Protein AF-A0A3N5UR87-F1 (afdb_monomer_lite)

Structure (mmCIF, N/CA/C/O backbone):
data_AF-A0A3N5UR87-F1
#
_entry.id   AF-A0A3N5UR87-F1
#
loop_
_atom_site.group_PDB
_atom_site.id
_atom_site.type_symbol
_atom_site.label_atom_id
_atom_site.label_alt_id
_atom_site.label_comp_id
_atom_site.label_asym_id
_atom_site.label_entity_id
_atom_site.label_seq_id
_atom_site.pdbx_PDB_ins_code
_atom_site.Cartn_x
_atom_site.Cartn_y
_atom_site.Cartn_z
_atom_site.occupancy
_atom_site.B_iso_or_equiv
_atom_site.auth_seq_id
_atom_site.auth_comp_id
_atom_site.auth_asym_id
_atom_site.auth_atom_id
_atom_site.pdbx_PDB_model_num
ATOM 1 N N . MET A 1 1 ? 33.736 26.370 -31.291 1.00 50.88 1 MET A N 1
ATOM 2 C CA . MET A 1 1 ? 34.241 25.230 -30.499 1.00 50.88 1 MET A CA 1
ATOM 3 C C . MET A 1 1 ? 33.419 24.009 -30.891 1.00 50.88 1 MET A C 1
ATOM 5 O O . MET A 1 1 ? 32.241 23.969 -30.568 1.00 50.88 1 MET A O 1
ATOM 9 N N . GLN A 1 2 ? 33.960 23.107 -31.712 1.00 70.50 2 GLN A N 1
ATOM 10 C CA . GLN A 1 2 ? 33.248 21.879 -32.089 1.00 70.50 2 GLN A CA 1
ATOM 11 C C . GLN A 1 2 ? 33.410 20.864 -30.952 1.00 70.50 2 GLN A C 1
ATOM 13 O O . GLN A 1 2 ? 34.519 20.680 -30.458 1.00 70.50 2 GLN A O 1
ATOM 18 N N . LEU A 1 3 ? 32.307 20.269 -30.495 1.00 80.81 3 LEU A N 1
ATOM 19 C CA . LEU A 1 3 ? 32.348 19.216 -29.481 1.00 80.81 3 LEU A CA 1
ATOM 20 C C . LEU A 1 3 ? 32.901 17.936 -30.109 1.00 80.81 3 LEU A C 1
ATOM 22 O O . LEU A 1 3 ? 32.439 17.520 -31.170 1.00 80.81 3 LEU A O 1
ATOM 26 N N . ASP A 1 4 ? 33.869 17.320 -29.440 1.00 89.62 4 ASP A N 1
ATOM 27 C CA . ASP A 1 4 ? 34.463 16.062 -29.879 1.00 89.62 4 ASP A CA 1
ATOM 28 C C . ASP A 1 4 ? 33.465 14.900 -29.716 1.00 89.62 4 ASP A C 1
ATOM 30 O O . ASP A 1 4 ? 32.990 14.606 -28.613 1.00 89.62 4 ASP A O 1
ATOM 34 N N . THR A 1 5 ? 33.134 14.228 -30.823 1.00 89.69 5 THR A N 1
ATOM 35 C CA . THR A 1 5 ? 32.141 13.142 -30.850 1.00 89.69 5 THR A CA 1
ATOM 36 C C . THR A 1 5 ? 32.549 11.982 -29.943 1.00 89.69 5 THR A C 1
ATOM 38 O O . THR A 1 5 ? 31.701 11.400 -29.264 1.00 89.69 5 THR A O 1
ATOM 41 N N . ARG A 1 6 ? 33.843 11.641 -29.889 1.00 90.62 6 ARG A N 1
ATOM 42 C CA . ARG A 1 6 ? 34.336 10.520 -29.077 1.00 90.62 6 ARG A CA 1
ATOM 43 C C . ARG A 1 6 ? 34.148 10.797 -27.584 1.00 90.62 6 ARG A C 1
ATOM 45 O O . ARG A 1 6 ? 33.693 9.918 -26.854 1.00 90.62 6 ARG A O 1
ATOM 52 N N . THR A 1 7 ? 34.391 12.032 -27.158 1.00 92.69 7 THR A N 1
ATOM 53 C CA . THR A 1 7 ? 34.126 12.505 -25.794 1.00 92.69 7 THR A CA 1
ATOM 54 C C . THR A 1 7 ? 32.642 12.383 -25.432 1.00 92.69 7 THR A C 1
ATOM 56 O O . THR A 1 7 ? 32.313 11.870 -24.364 1.00 92.69 7 THR A O 1
ATOM 59 N N . LEU A 1 8 ? 31.725 12.762 -26.331 1.00 94.56 8 LEU A N 1
ATOM 60 C CA . LEU A 1 8 ? 30.279 12.631 -26.094 1.00 94.56 8 LEU A CA 1
ATOM 61 C C . LEU A 1 8 ? 29.812 11.169 -25.992 1.00 94.56 8 LEU A C 1
ATOM 63 O O . LEU A 1 8 ? 28.918 10.861 -25.197 1.00 94.56 8 LEU A O 1
ATOM 67 N N . VAL A 1 9 ? 30.415 10.254 -26.759 1.00 94.38 9 VAL A N 1
ATOM 68 C CA . VAL A 1 9 ? 30.147 8.812 -26.627 1.00 94.38 9 VAL A CA 1
ATOM 69 C C . VAL A 1 9 ? 30.624 8.305 -25.265 1.00 94.38 9 VAL A C 1
ATOM 71 O O . VAL A 1 9 ? 29.863 7.631 -24.573 1.00 94.38 9 VAL A O 1
ATOM 74 N N . LEU A 1 10 ? 31.839 8.666 -24.837 1.00 94.56 10 LEU A N 1
ATOM 75 C CA . LEU A 1 10 ? 32.376 8.275 -23.527 1.00 94.56 10 LEU A CA 1
ATOM 76 C C . LEU A 1 10 ? 31.532 8.815 -22.363 1.00 94.56 10 LEU A C 1
ATOM 78 O O . LEU A 1 10 ? 31.286 8.092 -21.398 1.00 94.56 10 LEU A O 1
ATOM 82 N N . MET A 1 11 ? 31.018 10.044 -22.470 1.00 95.06 11 MET A N 1
ATOM 83 C CA . MET A 1 11 ? 30.063 10.583 -21.497 1.00 95.06 11 MET A CA 1
ATOM 84 C C . MET A 1 11 ? 28.798 9.719 -21.416 1.00 95.06 11 MET A C 1
ATOM 86 O O . MET A 1 11 ? 28.356 9.379 -20.320 1.00 95.06 11 MET A O 1
ATOM 90 N N . ASN A 1 12 ? 28.245 9.292 -22.555 1.00 94.94 12 ASN A N 1
ATOM 91 C CA . ASN A 1 12 ? 27.080 8.406 -22.579 1.00 94.94 12 ASN A CA 1
ATOM 92 C C . ASN A 1 12 ? 27.364 7.023 -21.971 1.00 94.94 12 ASN A C 1
ATOM 94 O O . ASN A 1 12 ? 26.475 6.466 -21.323 1.00 94.94 12 ASN A O 1
ATOM 98 N N . VAL A 1 13 ? 28.584 6.486 -22.104 1.00 96.56 13 VAL A N 1
ATOM 99 C CA . VAL A 1 13 ? 29.005 5.263 -21.388 1.00 96.56 13 VAL A CA 1
ATOM 100 C C . VAL A 1 13 ? 28.920 5.475 -19.878 1.00 96.56 13 VAL A C 1
ATOM 102 O O . VAL A 1 13 ? 28.273 4.689 -19.192 1.00 96.56 13 VAL A O 1
ATOM 105 N N . ALA A 1 14 ? 29.518 6.550 -19.359 1.00 96.06 14 ALA A N 1
ATOM 106 C CA . ALA A 1 14 ? 29.513 6.838 -17.924 1.00 96.06 14 ALA A CA 1
ATOM 107 C C . ALA A 1 14 ? 28.087 7.031 -17.375 1.00 96.06 14 ALA A C 1
ATOM 109 O O . ALA A 1 14 ? 27.738 6.475 -16.329 1.00 96.06 14 ALA A O 1
ATOM 110 N N . ILE A 1 15 ? 27.244 7.766 -18.109 1.00 95.56 15 ILE A N 1
ATOM 111 C CA . ILE A 1 15 ? 25.839 8.013 -17.757 1.00 95.56 15 ILE A CA 1
ATOM 112 C C . ILE A 1 15 ? 25.062 6.694 -17.696 1.00 95.56 15 ILE A C 1
ATOM 114 O O . ILE A 1 15 ? 24.488 6.355 -16.662 1.00 95.56 15 ILE A O 1
ATOM 118 N N . SER A 1 16 ? 25.061 5.932 -18.791 1.00 94.31 16 SER A N 1
ATOM 119 C CA . SER A 1 16 ? 24.284 4.692 -18.893 1.00 94.31 16 SER A CA 1
ATOM 120 C C . SER A 1 16 ? 24.776 3.608 -17.933 1.00 94.31 16 SER A C 1
ATOM 122 O O . SER A 1 16 ? 23.958 2.904 -17.344 1.00 94.31 16 SER A O 1
ATOM 124 N N . PHE A 1 17 ? 26.088 3.517 -17.693 1.00 96.12 17 PHE A N 1
ATOM 125 C CA . PHE A 1 17 ? 26.651 2.620 -16.686 1.00 96.12 17 PHE A CA 1
ATOM 126 C C . PHE A 1 17 ? 26.153 2.973 -15.280 1.00 96.12 17 PHE A C 1
ATOM 128 O O . PHE A 1 17 ? 25.640 2.106 -14.573 1.00 96.12 17 PHE A O 1
ATOM 135 N N . THR A 1 18 ? 26.229 4.251 -14.897 1.00 96.56 18 THR A N 1
ATOM 136 C CA . THR A 1 18 ? 25.774 4.723 -13.578 1.00 96.56 18 THR A CA 1
ATOM 137 C C . THR A 1 18 ? 24.284 4.446 -13.371 1.00 96.56 18 THR A C 1
ATOM 139 O O . THR A 1 18 ? 23.881 3.896 -12.344 1.00 96.56 18 THR A O 1
ATOM 142 N N . LEU A 1 19 ? 23.463 4.754 -14.377 1.00 95.50 19 LEU A N 1
ATOM 143 C CA . LEU A 1 19 ? 22.026 4.480 -14.367 1.00 95.50 19 LEU A CA 1
ATOM 144 C C . LEU A 1 19 ? 21.718 2.977 -14.290 1.00 95.50 19 LEU A C 1
ATOM 146 O O . LEU A 1 19 ? 20.830 2.563 -13.544 1.00 95.50 19 LEU A O 1
ATOM 150 N N . SER A 1 20 ? 22.475 2.144 -15.008 1.00 95.88 20 SER A N 1
ATOM 151 C CA . SER A 1 20 ? 22.341 0.687 -14.945 1.00 95.88 20 SER A CA 1
ATOM 152 C C . SER A 1 20 ? 22.657 0.148 -13.549 1.00 95.88 20 SER A C 1
ATOM 154 O O . SER A 1 20 ? 21.918 -0.697 -13.045 1.00 95.88 20 SER A O 1
ATOM 156 N N . VAL A 1 21 ? 23.725 0.629 -12.904 1.00 97.19 21 VAL A N 1
ATOM 157 C CA . VAL A 1 21 ? 24.084 0.222 -11.536 1.00 97.19 21 VAL A CA 1
ATOM 158 C C . VAL A 1 21 ? 22.982 0.612 -10.551 1.00 97.19 21 VAL A C 1
ATOM 160 O O . VAL A 1 21 ? 22.563 -0.226 -9.753 1.00 97.19 21 VAL A O 1
ATOM 163 N N . ALA A 1 22 ? 22.449 1.835 -10.648 1.00 96.62 22 ALA A N 1
ATOM 164 C CA . ALA A 1 22 ? 21.338 2.287 -9.809 1.00 96.62 22 ALA A CA 1
ATOM 165 C C . ALA A 1 22 ? 20.081 1.413 -9.986 1.00 96.62 22 ALA A C 1
ATOM 167 O O . ALA A 1 22 ? 19.476 0.978 -9.004 1.00 96.62 22 ALA A O 1
ATOM 168 N N . MET A 1 23 ? 19.719 1.084 -11.230 1.00 97.06 23 MET A N 1
ATOM 169 C CA . MET A 1 23 ? 18.578 0.211 -11.535 1.00 97.06 23 MET A CA 1
ATOM 170 C C . MET A 1 23 ? 18.777 -1.211 -10.991 1.00 97.06 23 MET A C 1
ATOM 172 O O . MET A 1 23 ? 17.859 -1.777 -10.401 1.00 97.06 23 MET A O 1
ATOM 176 N N . VAL A 1 24 ? 19.975 -1.789 -11.132 1.00 97.00 24 VAL A N 1
ATOM 177 C CA . VAL A 1 24 ? 20.297 -3.118 -10.579 1.00 97.00 24 VAL A CA 1
ATOM 178 C C . VAL A 1 24 ? 20.277 -3.104 -9.050 1.00 97.00 24 VAL A C 1
ATOM 180 O O . VAL A 1 24 ? 19.785 -4.051 -8.436 1.00 97.00 24 VAL A O 1
ATOM 183 N N . PHE A 1 25 ? 20.764 -2.033 -8.424 1.00 97.69 25 PHE A N 1
ATOM 184 C CA . PHE A 1 25 ? 20.691 -1.863 -6.976 1.00 97.69 25 PHE A CA 1
ATOM 185 C C . PHE A 1 25 ? 19.237 -1.849 -6.488 1.00 97.69 25 PHE A C 1
ATOM 187 O O . PHE A 1 25 ? 18.898 -2.589 -5.565 1.00 97.69 25 PHE A O 1
ATOM 194 N N . ILE A 1 26 ? 18.351 -1.090 -7.143 1.00 96.75 26 ILE A N 1
ATOM 195 C CA . ILE A 1 26 ? 16.913 -1.068 -6.823 1.00 96.75 26 ILE A CA 1
ATOM 196 C C . ILE A 1 26 ? 16.287 -2.449 -7.036 1.00 96.75 26 ILE A C 1
ATOM 198 O O . ILE A 1 26 ? 15.563 -2.924 -6.166 1.00 96.75 26 ILE A O 1
ATOM 202 N N . LEU A 1 27 ? 16.616 -3.123 -8.142 1.00 95.69 27 LEU A N 1
ATOM 203 C CA . LEU A 1 27 ? 16.122 -4.467 -8.447 1.00 95.69 27 LEU A CA 1
ATOM 204 C C . LEU A 1 27 ? 16.479 -5.490 -7.354 1.00 95.69 27 LEU A C 1
ATOM 206 O O . LEU A 1 27 ? 15.707 -6.414 -7.119 1.00 95.69 27 LEU A O 1
ATOM 210 N N . ARG A 1 28 ? 17.632 -5.330 -6.688 1.00 96.06 28 ARG A N 1
ATOM 211 C CA . ARG A 1 28 ? 18.088 -6.229 -5.613 1.00 96.06 28 ARG A CA 1
ATOM 212 C C . ARG A 1 28 ? 17.603 -5.847 -4.218 1.00 96.06 28 ARG A C 1
ATOM 214 O O . ARG A 1 28 ? 17.532 -6.718 -3.360 1.00 96.06 28 ARG A O 1
ATOM 221 N N . THR A 1 29 ? 17.333 -4.569 -3.970 1.00 95.00 29 THR A N 1
ATOM 222 C CA . THR A 1 29 ? 17.063 -4.053 -2.614 1.00 95.00 29 THR A CA 1
ATOM 223 C C . THR A 1 29 ? 15.603 -3.706 -2.365 1.00 95.00 29 THR A C 1
ATOM 225 O O . THR A 1 29 ? 15.202 -3.577 -1.211 1.00 95.00 29 THR A O 1
ATOM 228 N N . ARG A 1 30 ? 14.795 -3.538 -3.417 1.00 93.56 30 ARG A N 1
ATOM 229 C CA . ARG A 1 30 ? 13.398 -3.109 -3.307 1.00 93.56 30 ARG A CA 1
ATOM 230 C C . ARG A 1 30 ? 12.462 -4.046 -4.055 1.00 93.56 30 ARG A C 1
ATOM 232 O O . ARG A 1 30 ? 12.842 -4.713 -5.016 1.00 93.56 30 ARG A O 1
ATOM 239 N N . LYS A 1 31 ? 11.192 -4.036 -3.645 1.00 93.19 31 LYS A N 1
ATOM 240 C CA . LYS A 1 31 ? 10.113 -4.641 -4.426 1.00 93.19 31 LYS A CA 1
ATOM 241 C C . LYS A 1 31 ? 10.007 -3.912 -5.768 1.00 93.19 31 LYS A C 1
ATOM 243 O O . LYS A 1 31 ? 9.933 -2.683 -5.819 1.00 93.19 31 LYS A O 1
ATOM 248 N N . THR A 1 32 ? 10.002 -4.682 -6.847 1.00 95.44 32 THR A N 1
ATOM 249 C CA . THR A 1 32 ? 9.876 -4.175 -8.214 1.00 95.44 32 THR A CA 1
ATOM 250 C C . THR A 1 32 ? 8.735 -4.875 -8.936 1.00 95.44 32 THR A C 1
ATOM 252 O O . THR A 1 32 ? 8.362 -6.000 -8.598 1.00 95.44 32 THR A O 1
ATOM 255 N N . TYR A 1 33 ? 8.146 -4.183 -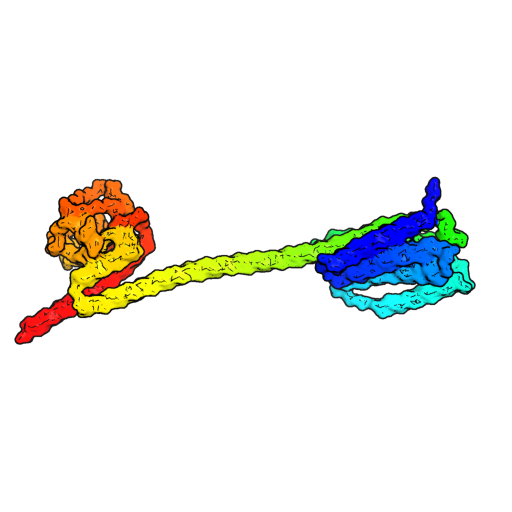9.908 1.00 94.19 33 TYR A N 1
ATOM 256 C CA . TYR A 1 33 ? 7.016 -4.693 -10.684 1.00 94.19 33 TYR A CA 1
ATOM 257 C C . TYR A 1 33 ? 7.471 -5.325 -12.009 1.00 94.19 33 TYR A C 1
ATOM 259 O O . TYR A 1 33 ? 8.573 -5.025 -12.492 1.00 94.19 33 TYR A O 1
ATOM 267 N N . PRO A 1 34 ? 6.636 -6.188 -12.627 1.00 94.38 34 PRO A N 1
ATOM 268 C CA . PRO A 1 34 ? 6.925 -6.759 -13.939 1.00 94.38 34 PRO A CA 1
ATOM 269 C C . PRO A 1 34 ? 7.341 -5.679 -14.946 1.00 94.38 34 PRO A C 1
ATOM 271 O O . PRO A 1 34 ? 6.723 -4.622 -15.025 1.00 94.38 34 PRO A O 1
ATOM 274 N N . GLY A 1 35 ? 8.420 -5.936 -15.688 1.00 94.12 35 GLY A N 1
ATOM 275 C CA . GLY A 1 35 ? 9.011 -4.984 -16.634 1.00 94.12 35 GLY A CA 1
ATOM 276 C C . GLY A 1 35 ? 10.241 -4.237 -16.111 1.00 94.12 35 GLY A C 1
ATOM 277 O O . GLY A 1 35 ? 11.150 -3.977 -16.898 1.00 94.12 35 GLY A O 1
ATOM 278 N N . PHE A 1 36 ? 10.366 -4.005 -14.798 1.00 96.81 36 PHE A N 1
ATOM 279 C CA . PHE A 1 36 ? 11.498 -3.245 -14.239 1.00 96.81 36 PHE A CA 1
ATOM 280 C C . PHE A 1 36 ? 12.863 -3.889 -14.540 1.00 96.81 36 PHE A C 1
ATOM 282 O O . PHE A 1 36 ? 13.817 -3.209 -14.919 1.00 96.81 36 PHE A O 1
ATOM 289 N N . GLY A 1 37 ? 12.950 -5.221 -14.456 1.00 96.44 37 GLY A N 1
ATOM 290 C CA . GLY A 1 37 ? 14.166 -5.957 -14.817 1.00 96.44 37 GLY A CA 1
ATOM 291 C C . GLY A 1 37 ? 14.566 -5.801 -16.291 1.00 96.44 37 GLY A C 1
ATOM 292 O O . GLY A 1 37 ? 15.755 -5.751 -16.596 1.00 96.44 37 GLY A O 1
ATOM 293 N N . LEU A 1 38 ? 13.595 -5.656 -17.205 1.00 95.81 38 LEU A N 1
ATOM 294 C CA . LEU A 1 38 ? 13.868 -5.403 -18.626 1.00 95.81 38 LEU A CA 1
ATOM 295 C C . LEU A 1 38 ? 14.424 -3.991 -18.837 1.00 95.81 38 LEU A C 1
ATOM 297 O O . LEU A 1 38 ? 15.351 -3.814 -19.623 1.00 95.81 38 LEU A O 1
ATOM 301 N N . TRP A 1 39 ? 13.935 -2.999 -18.091 1.00 97.31 39 TRP A N 1
ATOM 302 C CA . TRP A 1 39 ? 14.490 -1.643 -18.110 1.00 97.31 39 TRP A CA 1
ATOM 303 C C . TRP A 1 39 ? 15.917 -1.579 -17.560 1.00 97.31 39 TRP A C 1
ATOM 305 O O . TRP A 1 39 ? 16.764 -0.881 -18.120 1.00 97.31 39 TRP A O 1
ATOM 315 N N . ALA A 1 40 ? 16.203 -2.325 -16.489 1.00 97.25 40 ALA A N 1
ATOM 316 C CA . ALA A 1 40 ? 17.554 -2.440 -15.944 1.00 97.25 40 ALA A CA 1
ATOM 317 C C . ALA A 1 40 ? 18.505 -3.096 -16.961 1.00 97.25 40 ALA A C 1
ATOM 319 O O . ALA A 1 40 ? 19.571 -2.553 -17.249 1.00 97.25 40 ALA A O 1
ATOM 320 N N . ALA A 1 41 ? 18.081 -4.207 -17.575 1.00 96.81 41 ALA A N 1
ATOM 321 C CA . ALA A 1 41 ? 18.839 -4.879 -18.629 1.00 96.81 41 ALA A CA 1
ATOM 322 C C . ALA A 1 41 ? 19.055 -3.982 -19.861 1.00 96.81 41 ALA A C 1
ATOM 324 O O . ALA A 1 41 ? 20.148 -3.969 -20.421 1.00 96.81 41 ALA A O 1
ATOM 325 N N . GLY A 1 42 ? 18.050 -3.192 -20.253 1.00 96.19 42 GLY A N 1
ATOM 326 C CA . GLY A 1 42 ? 18.154 -2.221 -21.344 1.00 96.19 42 GLY A CA 1
ATOM 327 C C . GLY A 1 42 ? 19.214 -1.149 -21.080 1.00 96.19 42 GLY A C 1
ATOM 328 O O . GLY A 1 42 ? 20.044 -0.894 -21.947 1.00 96.19 42 GLY A O 1
ATOM 329 N N . ASN A 1 43 ? 19.261 -0.581 -19.870 1.00 95.94 43 ASN A N 1
ATOM 330 C CA . ASN A 1 43 ? 20.303 0.385 -19.494 1.00 95.94 43 ASN A CA 1
ATOM 331 C C . ASN A 1 43 ? 21.712 -0.227 -19.520 1.00 95.94 43 ASN A C 1
ATOM 333 O O . ASN A 1 43 ? 22.639 0.390 -20.045 1.00 95.94 43 ASN A O 1
ATOM 337 N N . GLY A 1 44 ? 21.865 -1.461 -19.029 1.00 96.94 44 GLY A N 1
ATOM 338 C CA . GLY A 1 44 ? 23.132 -2.190 -19.122 1.00 96.94 44 GLY A CA 1
ATOM 339 C C . GLY A 1 44 ? 23.549 -2.462 -20.571 1.00 96.94 44 GLY A C 1
ATOM 340 O O . GLY A 1 44 ? 24.710 -2.269 -20.930 1.00 96.94 44 GLY A O 1
ATOM 341 N N . ALA A 1 45 ? 22.595 -2.836 -21.428 1.00 96.94 45 ALA A N 1
ATOM 342 C CA . ALA A 1 45 ? 22.830 -3.024 -22.856 1.00 96.94 45 ALA A CA 1
ATOM 343 C C . ALA A 1 45 ? 23.282 -1.720 -23.538 1.00 96.94 45 ALA A C 1
ATOM 345 O O . ALA A 1 45 ? 24.246 -1.749 -24.298 1.00 96.94 45 ALA A O 1
ATOM 346 N N . ILE A 1 46 ? 22.668 -0.570 -23.228 1.00 95.62 46 ILE A N 1
ATOM 347 C CA . ILE A 1 46 ? 23.126 0.736 -23.737 1.00 95.62 46 ILE A CA 1
ATOM 348 C C . ILE A 1 46 ? 24.572 1.021 -23.326 1.00 95.62 46 ILE A C 1
ATOM 350 O O . ILE A 1 46 ? 25.368 1.419 -24.176 1.00 95.62 46 ILE A O 1
ATOM 354 N N . ALA A 1 47 ? 24.926 0.786 -22.060 1.00 96.38 47 ALA A N 1
ATOM 355 C CA . ALA A 1 47 ? 26.281 1.026 -21.568 1.00 96.38 47 ALA A CA 1
ATOM 356 C C . ALA A 1 47 ? 27.324 0.183 -22.314 1.00 96.38 47 ALA A C 1
ATOM 358 O O . ALA A 1 47 ? 28.335 0.712 -22.779 1.00 96.38 47 ALA A O 1
ATOM 359 N N . ILE A 1 48 ? 27.043 -1.111 -22.500 1.00 97.88 48 ILE A N 1
ATOM 360 C CA . ILE A 1 48 ? 27.898 -2.020 -23.276 1.00 97.88 48 ILE A CA 1
ATOM 361 C C . ILE A 1 48 ? 27.970 -1.568 -24.740 1.00 97.88 48 ILE A C 1
ATOM 363 O O . ILE A 1 48 ? 29.051 -1.510 -25.322 1.00 97.88 48 ILE A O 1
ATOM 367 N N . GLY A 1 49 ? 26.833 -1.212 -25.336 1.00 96.75 49 GLY A N 1
ATOM 368 C CA . GLY A 1 49 ? 26.750 -0.763 -26.720 1.00 96.75 49 GLY A CA 1
ATOM 369 C C . GLY A 1 49 ? 27.581 0.492 -26.987 1.00 96.75 49 GLY A C 1
ATOM 370 O O . GLY A 1 49 ? 28.406 0.493 -27.900 1.00 96.75 49 GLY A O 1
ATOM 371 N N . PHE A 1 50 ? 27.432 1.542 -26.172 1.00 96.25 50 PHE A N 1
ATOM 372 C CA . PHE A 1 50 ? 28.237 2.758 -26.318 1.00 96.25 50 PHE A CA 1
ATOM 373 C C . PHE A 1 50 ? 29.722 2.522 -26.042 1.00 96.25 50 PHE A C 1
ATOM 375 O O . PHE A 1 50 ? 30.555 3.133 -26.711 1.00 96.25 50 PHE A O 1
ATOM 382 N N . LEU A 1 51 ? 30.071 1.614 -25.124 1.00 97.19 51 LEU A N 1
ATOM 383 C CA . LEU A 1 51 ? 31.465 1.249 -24.878 1.00 97.19 51 LEU A CA 1
ATOM 384 C C . LEU A 1 51 ? 32.093 0.613 -26.126 1.00 97.19 51 LEU A C 1
ATOM 386 O O . LEU A 1 51 ? 33.187 0.999 -26.530 1.00 97.19 51 LEU A O 1
ATOM 390 N N . LEU A 1 52 ? 31.380 -0.304 -26.786 1.00 97.50 52 LEU A N 1
ATOM 391 C CA . LEU A 1 52 ? 31.841 -0.909 -28.038 1.00 97.50 52 LEU A CA 1
ATOM 392 C C . LEU A 1 52 ? 31.979 0.124 -29.168 1.00 97.50 52 LEU A C 1
ATOM 394 O O . LEU A 1 52 ? 32.947 0.060 -29.926 1.00 97.50 52 LEU A O 1
ATOM 398 N N . VAL A 1 53 ? 31.064 1.100 -29.255 1.00 95.19 53 VAL A N 1
ATOM 399 C CA . VAL A 1 53 ? 31.180 2.223 -30.205 1.00 95.19 53 VAL A CA 1
ATOM 400 C C . VAL A 1 53 ? 32.408 3.085 -29.897 1.00 95.19 53 VAL A C 1
ATOM 402 O O . VAL A 1 53 ? 33.138 3.448 -30.817 1.00 95.19 53 VAL A O 1
ATOM 405 N N . ALA A 1 54 ? 32.676 3.397 -28.626 1.00 95.06 54 ALA A N 1
ATOM 406 C CA . ALA A 1 54 ? 33.829 4.207 -28.221 1.00 95.06 54 ALA A CA 1
ATOM 407 C C . ALA A 1 54 ? 35.169 3.564 -28.620 1.00 95.06 54 ALA A C 1
ATOM 409 O O . ALA A 1 54 ? 36.115 4.268 -28.975 1.00 95.06 54 ALA A O 1
ATOM 410 N N . LEU A 1 55 ? 35.224 2.228 -28.615 1.00 94.44 55 LEU A N 1
ATOM 411 C CA . LEU A 1 55 ? 36.386 1.421 -28.998 1.00 94.44 55 LEU A CA 1
ATOM 412 C C . LEU A 1 55 ? 36.538 1.225 -30.519 1.00 94.44 55 LEU A C 1
ATOM 414 O O . LEU A 1 55 ? 37.413 0.478 -30.969 1.00 94.44 55 LEU A O 1
ATOM 418 N N . ARG A 1 56 ? 35.710 1.880 -31.342 1.00 93.50 56 ARG A N 1
ATOM 419 C CA . ARG A 1 56 ? 35.821 1.809 -32.803 1.00 93.50 56 ARG A CA 1
ATOM 420 C C . ARG A 1 56 ? 37.178 2.340 -33.282 1.00 93.50 56 ARG A C 1
ATOM 422 O O . ARG A 1 56 ? 37.646 3.394 -32.846 1.00 93.50 56 ARG A O 1
ATOM 429 N N . GLY A 1 57 ? 37.794 1.579 -34.188 1.00 89.44 57 GLY A N 1
ATOM 430 C CA . GLY A 1 57 ? 39.168 1.784 -34.661 1.00 89.44 57 GLY A CA 1
ATOM 431 C C . GLY A 1 57 ? 40.236 1.074 -33.819 1.00 89.44 57 GLY A C 1
ATOM 432 O O . GLY A 1 57 ? 41.386 1.035 -34.236 1.00 89.44 57 GLY A O 1
ATOM 433 N N . ILE A 1 58 ? 39.864 0.497 -32.668 1.00 93.75 58 ILE A N 1
ATOM 434 C CA . ILE A 1 58 ? 40.754 -0.299 -31.803 1.00 93.75 58 ILE A CA 1
ATOM 435 C C . ILE A 1 58 ? 40.376 -1.784 -31.879 1.00 93.75 58 ILE A C 1
ATOM 437 O O . ILE A 1 58 ? 41.241 -2.640 -32.036 1.00 93.75 58 ILE A O 1
ATOM 441 N N . ILE A 1 59 ? 39.078 -2.092 -31.787 1.00 95.69 59 ILE A N 1
ATOM 442 C CA . ILE A 1 59 ? 38.546 -3.462 -31.871 1.00 95.69 59 ILE A CA 1
ATOM 443 C C . ILE A 1 59 ? 37.927 -3.744 -33.254 1.00 95.69 59 ILE A C 1
ATOM 445 O O . ILE A 1 59 ? 37.535 -2.798 -33.946 1.00 95.69 59 ILE A O 1
ATOM 449 N N . PRO A 1 60 ? 37.761 -5.025 -33.653 1.00 96.69 60 PRO A N 1
ATOM 450 C CA . PRO A 1 60 ? 37.168 -5.393 -34.939 1.00 96.69 60 PRO A CA 1
ATOM 451 C C . PRO A 1 60 ? 35.833 -4.695 -35.241 1.00 96.69 60 PRO A C 1
ATOM 453 O O . PRO A 1 60 ? 34.978 -4.559 -34.362 1.00 96.69 60 PRO A O 1
ATOM 456 N N . ASN A 1 61 ? 35.613 -4.331 -36.511 1.00 91.56 61 ASN A N 1
ATOM 457 C CA . ASN A 1 61 ? 34.384 -3.668 -36.980 1.00 91.56 61 ASN A CA 1
ATOM 458 C C . ASN A 1 61 ? 33.110 -4.476 -36.677 1.00 91.56 61 ASN A C 1
ATOM 460 O O . ASN A 1 61 ? 32.059 -3.895 -36.415 1.00 91.56 61 ASN A O 1
ATOM 464 N N . MET A 1 62 ? 33.203 -5.810 -36.635 1.00 93.25 62 MET A N 1
ATOM 465 C CA . MET A 1 62 ? 32.080 -6.669 -36.248 1.00 93.25 62 MET A CA 1
ATOM 466 C C . MET A 1 62 ? 31.595 -6.330 -34.832 1.00 93.25 62 MET A C 1
ATOM 468 O O . MET A 1 62 ? 30.396 -6.221 -34.594 1.00 93.25 62 MET A O 1
ATOM 472 N N . LEU A 1 63 ? 32.525 -6.112 -33.897 1.00 94.94 63 LEU A N 1
ATOM 473 C CA . LEU A 1 63 ? 32.211 -5.799 -32.504 1.00 94.94 63 LEU A CA 1
ATOM 474 C C . LEU A 1 63 ? 31.786 -4.337 -32.337 1.00 94.94 63 LEU A C 1
ATOM 476 O O . LEU A 1 63 ? 30.737 -4.069 -31.755 1.00 94.94 63 LEU A O 1
ATOM 480 N N . SER A 1 64 ? 32.573 -3.399 -32.869 1.00 94.50 64 SER A N 1
ATOM 481 C CA . SER A 1 64 ? 32.369 -1.958 -32.649 1.00 94.50 64 SER A CA 1
ATOM 482 C C . SER A 1 64 ? 31.262 -1.325 -33.497 1.00 94.50 64 SER A C 1
ATOM 484 O O . SER A 1 64 ? 30.766 -0.257 -33.143 1.00 94.50 64 SER A O 1
ATOM 486 N N . ILE A 1 65 ? 30.855 -1.960 -34.603 1.00 91.31 65 ILE A N 1
ATOM 487 C CA . ILE A 1 65 ? 29.807 -1.451 -35.500 1.00 91.31 65 ILE A CA 1
ATOM 488 C C . ILE A 1 65 ? 28.583 -2.363 -35.467 1.00 91.31 65 ILE A C 1
ATOM 490 O O . ILE A 1 65 ? 27.512 -1.923 -35.054 1.00 91.31 65 ILE A O 1
ATOM 494 N N . VAL A 1 66 ? 28.710 -3.620 -35.900 1.00 93.44 66 VAL A N 1
ATOM 495 C CA . VAL A 1 66 ? 27.542 -4.499 -36.097 1.00 93.44 66 VAL A CA 1
ATOM 496 C C . VAL A 1 66 ? 26.921 -4.886 -34.755 1.00 93.44 66 VAL A C 1
ATOM 498 O O . VAL A 1 66 ? 25.745 -4.608 -34.509 1.00 93.44 66 VAL A O 1
ATOM 501 N N . ILE A 1 67 ? 27.714 -5.475 -33.859 1.00 95.12 67 ILE A N 1
ATOM 502 C CA . ILE A 1 67 ? 27.250 -5.927 -32.542 1.00 95.12 67 ILE A CA 1
ATOM 503 C C . ILE A 1 67 ? 26.868 -4.730 -31.672 1.00 95.12 67 ILE A C 1
ATOM 505 O O . ILE A 1 67 ? 25.779 -4.732 -31.103 1.00 95.12 67 ILE A O 1
ATOM 509 N N . ALA A 1 68 ? 27.697 -3.682 -31.632 1.00 94.75 68 ALA A N 1
ATOM 510 C CA . ALA A 1 68 ? 27.403 -2.469 -30.874 1.00 94.75 68 ALA A CA 1
ATOM 511 C C . ALA A 1 68 ? 26.032 -1.868 -31.235 1.00 94.75 68 ALA A C 1
ATOM 513 O O . ALA A 1 68 ? 25.179 -1.720 -30.362 1.00 94.75 68 ALA A O 1
ATOM 514 N N . ASN A 1 69 ? 25.764 -1.598 -32.519 1.00 91.75 69 ASN A N 1
ATOM 515 C CA . ASN A 1 69 ? 24.483 -1.021 -32.944 1.00 91.75 69 ASN A CA 1
ATOM 516 C C . ASN A 1 69 ? 23.299 -1.969 -32.707 1.00 91.75 69 ASN A C 1
ATOM 518 O O . ASN A 1 69 ? 22.202 -1.510 -32.388 1.00 91.75 69 ASN A O 1
ATOM 522 N N . THR A 1 70 ? 23.512 -3.283 -32.822 1.00 92.94 70 THR A N 1
ATOM 523 C CA . THR A 1 70 ? 22.470 -4.283 -32.550 1.00 92.94 70 THR A CA 1
ATOM 524 C C . THR A 1 70 ? 22.103 -4.317 -31.063 1.00 92.94 70 THR A C 1
ATOM 526 O O . THR A 1 70 ? 20.920 -4.347 -30.729 1.00 92.94 70 THR A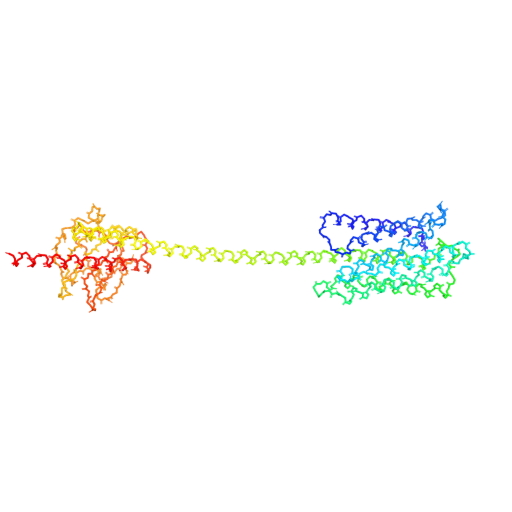 O 1
ATOM 529 N N . ILE A 1 71 ? 23.091 -4.246 -30.163 1.00 95.00 71 ILE A N 1
ATOM 530 C CA . ILE A 1 71 ? 22.873 -4.182 -28.709 1.00 95.00 71 ILE A CA 1
ATOM 531 C C . ILE A 1 71 ? 22.145 -2.887 -28.323 1.00 95.00 71 ILE A C 1
ATOM 533 O O . ILE A 1 71 ? 21.198 -2.930 -27.534 1.00 95.00 71 ILE A O 1
ATOM 537 N N . ILE A 1 72 ? 22.540 -1.740 -28.890 1.00 93.50 72 ILE A N 1
ATOM 538 C CA . ILE A 1 72 ? 21.857 -0.470 -28.599 1.00 93.50 72 ILE A CA 1
ATOM 539 C C . ILE A 1 72 ? 20.407 -0.536 -29.111 1.00 93.50 72 ILE A C 1
ATOM 541 O O . ILE A 1 72 ? 19.497 -0.142 -28.385 1.00 93.50 72 ILE A O 1
ATOM 545 N N . LEU A 1 73 ? 20.130 -1.127 -30.280 1.00 91.38 73 LEU A N 1
ATOM 546 C CA . LEU A 1 73 ? 18.744 -1.279 -30.744 1.00 91.38 73 LEU A CA 1
ATOM 547 C C . LEU A 1 73 ? 17.940 -2.225 -29.842 1.00 91.38 73 LEU A C 1
ATOM 549 O O . LEU A 1 73 ? 16.801 -1.911 -29.486 1.00 91.38 73 LEU A O 1
ATOM 553 N N . LEU A 1 74 ? 18.538 -3.349 -29.434 1.00 93.50 74 LEU A N 1
ATOM 554 C CA . LEU A 1 74 ? 17.935 -4.299 -28.499 1.00 93.50 74 LEU A CA 1
ATOM 555 C C . LEU A 1 74 ? 17.504 -3.605 -27.201 1.00 93.50 74 LEU A C 1
ATOM 557 O O . LEU A 1 74 ? 16.434 -3.914 -26.682 1.00 93.50 74 LEU A O 1
ATOM 561 N N . SER A 1 75 ? 18.270 -2.630 -26.705 1.00 94.56 75 SER A N 1
ATOM 562 C CA . SER A 1 75 ? 17.881 -1.879 -25.506 1.00 94.56 75 SER A CA 1
ATOM 563 C C . SER A 1 75 ? 16.545 -1.140 -25.665 1.00 94.56 75 SER A C 1
ATOM 565 O O . SER A 1 75 ? 15.704 -1.211 -24.771 1.00 94.56 75 SER A O 1
ATOM 567 N N . SER A 1 76 ? 16.287 -0.524 -26.827 1.00 92.69 76 SER A N 1
ATOM 568 C CA . SER A 1 76 ? 15.013 0.155 -27.109 1.00 92.69 76 SER A CA 1
ATOM 569 C C . SER A 1 76 ? 13.825 -0.816 -27.119 1.00 92.69 76 SER A C 1
ATOM 571 O O . SER A 1 76 ? 12.743 -0.483 -26.636 1.00 92.69 76 SER A O 1
ATOM 573 N N . LEU A 1 77 ? 14.041 -2.050 -27.588 1.00 93.38 77 LEU A N 1
ATOM 574 C CA . LEU A 1 77 ? 13.039 -3.116 -27.547 1.00 93.38 77 LEU A CA 1
ATOM 575 C C . LEU A 1 77 ? 12.814 -3.629 -26.121 1.00 93.38 77 LEU A C 1
ATOM 577 O O . LEU A 1 77 ? 11.674 -3.873 -25.738 1.00 93.38 77 LEU A O 1
ATOM 581 N N . LEU A 1 78 ? 13.872 -3.753 -25.313 1.00 94.75 78 LEU A N 1
ATOM 582 C CA . LEU A 1 78 ? 13.749 -4.090 -23.891 1.00 94.75 78 LEU A CA 1
ATOM 583 C C . LEU A 1 78 ? 12.965 -3.017 -23.127 1.00 94.75 78 LEU A C 1
ATOM 585 O O . LEU A 1 78 ? 12.154 -3.362 -22.268 1.00 94.75 78 LEU A O 1
ATOM 589 N N . TYR A 1 79 ? 13.147 -1.735 -23.460 1.00 95.75 79 TYR A N 1
ATOM 590 C CA . TYR A 1 79 ? 12.335 -0.657 -22.897 1.00 95.75 79 TYR A CA 1
ATOM 591 C C . TYR A 1 79 ? 10.866 -0.787 -23.271 1.00 95.75 79 TYR A C 1
ATOM 593 O O . TYR A 1 79 ? 10.014 -0.742 -22.384 1.00 95.75 79 TYR A O 1
ATOM 601 N N . PHE A 1 80 ? 10.579 -1.011 -24.552 1.00 95.25 80 PHE A N 1
ATOM 602 C CA . PHE A 1 80 ? 9.225 -1.222 -25.048 1.00 95.25 80 PHE A CA 1
ATOM 603 C C . PHE A 1 80 ? 8.540 -2.422 -24.373 1.00 95.25 80 PHE A C 1
ATOM 605 O O . PHE A 1 80 ? 7.476 -2.278 -23.780 1.00 95.25 80 PHE A O 1
ATOM 612 N N . GLU A 1 81 ? 9.173 -3.596 -24.367 1.00 94.50 81 GLU A N 1
ATOM 613 C CA . GLU A 1 81 ? 8.624 -4.791 -23.711 1.00 94.50 81 GLU A CA 1
ATOM 614 C C . GLU A 1 81 ? 8.512 -4.617 -22.185 1.00 94.50 81 GLU A C 1
ATOM 616 O O . GLU A 1 81 ? 7.573 -5.116 -21.565 1.00 94.50 81 GLU A O 1
ATOM 621 N N . GLY A 1 82 ? 9.431 -3.870 -21.566 1.00 95.69 82 GLY A N 1
ATOM 622 C CA . GLY A 1 82 ? 9.340 -3.498 -20.157 1.00 95.69 82 GLY A CA 1
ATOM 623 C C . GLY A 1 82 ? 8.133 -2.605 -19.863 1.00 95.69 82 GLY A C 1
ATOM 624 O O . GLY A 1 82 ? 7.416 -2.861 -18.899 1.00 95.69 82 GLY A O 1
ATOM 625 N N . ILE A 1 83 ? 7.855 -1.616 -20.721 1.00 95.81 83 ILE A N 1
ATOM 626 C CA . ILE A 1 83 ? 6.671 -0.746 -20.630 1.00 95.81 83 ILE A CA 1
ATOM 627 C C . ILE A 1 83 ? 5.395 -1.566 -20.785 1.00 95.81 83 ILE A C 1
ATOM 629 O O . ILE A 1 83 ? 4.498 -1.445 -19.953 1.00 95.81 83 ILE A O 1
ATOM 633 N N . ARG A 1 84 ? 5.330 -2.458 -21.780 1.00 94.62 84 ARG A N 1
ATOM 634 C CA . ARG A 1 84 ? 4.192 -3.373 -21.955 1.00 94.62 84 ARG A CA 1
ATOM 635 C C . ARG A 1 84 ? 3.951 -4.201 -20.706 1.00 94.62 84 ARG A C 1
ATOM 637 O O . ARG A 1 84 ? 2.834 -4.211 -20.196 1.00 94.62 84 ARG A O 1
ATOM 644 N N . SER A 1 85 ? 4.999 -4.839 -20.190 1.00 94.50 85 SER A N 1
ATOM 645 C CA . SER A 1 85 ? 4.901 -5.663 -18.990 1.00 94.50 85 SER A CA 1
ATOM 646 C C . SER A 1 85 ? 4.487 -4.856 -17.758 1.00 94.50 85 SER A C 1
ATOM 648 O O . SER A 1 85 ? 3.744 -5.381 -16.934 1.00 94.50 85 SER A O 1
ATOM 650 N N . PHE A 1 86 ? 4.936 -3.605 -17.626 1.00 94.69 86 PHE A N 1
ATOM 651 C CA . PHE A 1 86 ? 4.568 -2.733 -16.510 1.00 94.69 86 PHE A CA 1
ATOM 652 C C . PHE A 1 86 ? 3.115 -2.251 -16.595 1.00 94.69 86 PHE A C 1
ATOM 654 O O . PHE A 1 86 ? 2.424 -2.169 -15.577 1.00 94.69 86 PHE A O 1
ATOM 661 N N . CYS A 1 87 ? 2.641 -1.984 -17.812 1.00 92.31 87 CYS A N 1
ATOM 662 C CA . CYS A 1 87 ? 1.256 -1.642 -18.133 1.00 92.31 87 CYS A CA 1
ATOM 663 C C . CYS A 1 87 ? 0.318 -2.864 -18.159 1.00 92.31 87 CYS A C 1
ATOM 665 O O . CYS A 1 87 ? -0.815 -2.744 -18.619 1.00 92.31 87 CYS A O 1
ATOM 667 N N . ASP A 1 88 ? 0.776 -4.030 -17.689 1.00 91.38 88 ASP A N 1
ATOM 668 C CA . ASP A 1 88 ? 0.006 -5.275 -17.632 1.00 91.38 88 ASP A CA 1
ATOM 669 C C . ASP A 1 88 ? -0.469 -5.762 -19.036 1.00 91.38 88 ASP A C 1
ATOM 671 O O . ASP A 1 88 ? -1.481 -6.449 -19.184 1.00 91.38 88 ASP A O 1
ATOM 675 N N . LEU A 1 89 ? 0.280 -5.423 -20.097 1.00 91.31 89 LEU A N 1
ATOM 676 C CA . LEU A 1 89 ? 0.034 -5.821 -21.490 1.00 91.31 89 LEU A CA 1
ATOM 677 C C . LEU A 1 89 ? 0.855 -7.063 -21.886 1.00 91.31 89 LEU A C 1
ATOM 679 O O . LEU A 1 89 ? 1.960 -7.294 -21.402 1.00 91.31 89 LEU A O 1
ATOM 683 N N . LYS A 1 90 ? 0.353 -7.853 -22.849 1.00 88.62 90 LYS A N 1
ATOM 684 C CA . LYS A 1 90 ? 1.074 -9.030 -23.379 1.00 88.62 90 LYS A CA 1
ATOM 685 C C . LYS A 1 90 ? 2.337 -8.630 -24.152 1.00 88.62 90 LYS A C 1
ATOM 687 O O . LYS A 1 90 ? 2.261 -7.784 -25.041 1.00 88.62 90 LYS A O 1
ATOM 692 N N . ASN A 1 91 ? 3.455 -9.300 -23.895 1.00 81.06 91 ASN A N 1
ATOM 693 C CA . ASN A 1 91 ? 4.733 -9.064 -24.582 1.00 81.06 91 ASN A CA 1
ATOM 694 C C . ASN A 1 91 ? 4.729 -9.580 -26.038 1.00 81.06 91 ASN A C 1
ATOM 696 O O . ASN A 1 91 ? 4.064 -10.575 -26.335 1.00 81.06 91 ASN A O 1
ATOM 700 N N . ARG A 1 92 ? 5.486 -8.943 -26.946 1.00 80.62 92 ARG A N 1
ATOM 701 C CA . ARG A 1 92 ? 5.560 -9.277 -28.391 1.00 80.62 92 ARG A CA 1
ATOM 702 C C . ARG A 1 92 ? 6.960 -9.755 -28.814 1.00 80.62 92 ARG A C 1
ATOM 704 O O . ARG A 1 92 ? 7.472 -9.414 -29.880 1.00 80.62 92 ARG A O 1
ATOM 711 N N . LYS A 1 93 ? 7.556 -10.626 -27.996 1.00 77.75 93 LYS A N 1
ATOM 712 C CA . LYS A 1 93 ? 8.967 -11.054 -28.092 1.00 77.75 93 LYS A CA 1
ATOM 713 C C . LYS A 1 93 ? 9.380 -11.662 -29.443 1.00 77.75 93 LYS A C 1
ATOM 715 O O . LYS A 1 93 ? 10.492 -11.418 -29.898 1.00 77.75 93 LYS A O 1
ATOM 720 N N . THR A 1 94 ? 8.511 -12.439 -30.092 1.00 79.00 94 THR A N 1
ATOM 721 C CA . THR A 1 94 ? 8.803 -13.091 -31.385 1.00 79.00 94 THR A CA 1
ATOM 722 C C . THR A 1 94 ? 8.988 -12.088 -32.518 1.00 79.00 94 THR A C 1
ATOM 724 O O . THR A 1 94 ? 9.898 -12.237 -33.330 1.00 79.00 94 THR A O 1
ATOM 727 N N . LEU A 1 95 ? 8.170 -11.035 -32.538 1.00 77.88 95 LEU A N 1
ATOM 728 C CA . LEU A 1 95 ? 8.284 -9.964 -33.522 1.00 77.88 95 LEU A CA 1
ATOM 729 C C . LEU A 1 95 ? 9.580 -9.166 -33.314 1.00 77.88 95 LEU A C 1
ATOM 731 O O . LEU A 1 95 ? 10.281 -8.873 -34.277 1.00 77.88 95 LEU A O 1
ATOM 735 N N . GLY A 1 96 ? 9.938 -8.883 -32.056 1.00 81.31 96 GLY A N 1
ATOM 736 C CA . GLY A 1 96 ? 11.202 -8.221 -31.720 1.00 81.31 96 GLY A CA 1
ATOM 737 C C . GLY A 1 96 ? 12.433 -9.010 -32.178 1.00 81.31 96 GLY A C 1
ATOM 738 O O . GLY A 1 96 ? 13.347 -8.433 -32.762 1.00 81.31 96 GLY A O 1
ATOM 739 N N . LEU A 1 97 ? 12.438 -10.334 -31.985 1.00 83.94 97 LEU A N 1
ATOM 740 C CA . LEU A 1 97 ? 13.549 -11.196 -32.406 1.00 83.94 97 LEU A CA 1
ATOM 741 C C . LEU A 1 97 ? 13.759 -11.180 -33.928 1.00 83.94 97 LEU A C 1
ATOM 743 O O . LEU A 1 97 ? 14.895 -11.080 -34.386 1.00 83.94 97 LEU A O 1
ATOM 747 N N . PHE A 1 98 ? 12.675 -11.225 -34.707 1.00 86.94 98 PHE A N 1
ATOM 748 C CA . PHE A 1 98 ? 12.742 -11.142 -36.167 1.00 86.94 98 PHE A CA 1
ATOM 749 C C . PHE A 1 98 ? 13.423 -9.844 -36.638 1.00 86.94 98 PHE A C 1
ATOM 751 O O . PHE A 1 98 ? 14.332 -9.886 -37.468 1.00 86.94 98 PHE A O 1
ATOM 758 N N . PHE A 1 99 ? 13.052 -8.698 -36.057 1.00 84.75 99 PHE A N 1
ATOM 759 C CA . PHE A 1 99 ? 13.673 -7.412 -36.391 1.00 84.75 99 PHE A CA 1
ATOM 760 C C . PHE A 1 99 ? 15.153 -7.335 -35.994 1.00 84.75 99 PHE A C 1
ATOM 762 O O . PHE A 1 99 ? 15.936 -6.716 -36.713 1.00 84.75 99 PHE A O 1
ATOM 769 N N . ILE A 1 100 ? 15.557 -7.988 -34.898 1.00 87.81 100 ILE A N 1
ATOM 770 C CA . ILE A 1 100 ? 16.966 -8.058 -34.477 1.00 87.81 100 ILE A CA 1
ATOM 771 C C . ILE A 1 100 ? 17.812 -8.829 -35.500 1.00 87.81 100 ILE A C 1
ATOM 773 O O . ILE A 1 100 ? 18.901 -8.390 -35.866 1.00 87.81 100 ILE A O 1
ATOM 777 N N . VAL A 1 101 ? 17.317 -9.965 -35.996 1.00 89.62 101 VAL A N 1
ATOM 778 C CA . VAL A 1 101 ? 18.033 -10.742 -37.021 1.00 89.62 101 VAL A CA 1
ATOM 779 C C . VAL A 1 101 ? 18.148 -9.939 -38.317 1.00 89.62 101 VAL A C 1
ATOM 781 O O . VAL A 1 101 ? 19.224 -9.872 -38.914 1.00 89.62 101 VAL A O 1
ATOM 784 N N . LEU A 1 102 ? 17.063 -9.269 -38.717 1.00 89.50 102 LEU A N 1
ATOM 785 C CA . LEU A 1 102 ? 17.043 -8.438 -39.917 1.00 89.50 102 LEU A CA 1
ATOM 786 C C . LEU A 1 102 ? 18.034 -7.267 -39.826 1.00 89.50 102 LEU A C 1
ATOM 788 O O . LEU A 1 102 ? 18.776 -7.026 -40.780 1.00 89.50 102 LEU A O 1
ATOM 792 N N . ILE A 1 103 ? 18.093 -6.561 -38.689 1.00 88.50 103 ILE A N 1
ATOM 793 C CA . ILE A 1 103 ? 19.040 -5.449 -38.531 1.00 88.50 103 ILE A CA 1
ATOM 794 C C . ILE A 1 103 ? 20.484 -5.941 -38.495 1.00 88.50 103 ILE A C 1
ATOM 796 O O . ILE A 1 103 ? 21.355 -5.276 -39.043 1.00 88.50 103 ILE A O 1
ATOM 800 N N . LEU A 1 104 ? 20.753 -7.104 -37.899 1.00 91.75 104 LEU A N 1
ATOM 801 C CA . LEU A 1 104 ? 22.101 -7.662 -37.841 1.00 91.75 104 LEU A CA 1
ATOM 802 C C . LEU A 1 104 ? 22.601 -7.995 -39.253 1.00 91.75 104 LEU A C 1
ATOM 804 O O . LEU A 1 104 ? 23.726 -7.633 -39.610 1.00 91.75 104 LEU A O 1
ATOM 808 N N . ALA A 1 105 ? 21.746 -8.602 -40.082 1.00 91.75 105 ALA A N 1
ATOM 809 C CA . ALA A 1 105 ? 22.041 -8.865 -41.489 1.00 91.75 105 ALA A CA 1
ATOM 810 C C . ALA A 1 105 ? 22.259 -7.562 -42.279 1.00 91.75 105 ALA A C 1
ATOM 812 O O . ALA A 1 105 ? 23.258 -7.428 -42.988 1.00 91.75 105 ALA A O 1
ATOM 813 N N . PHE A 1 106 ? 21.377 -6.574 -42.098 1.00 93.12 106 PHE A N 1
ATOM 814 C CA . PHE A 1 106 ? 21.496 -5.255 -42.724 1.00 93.12 106 PHE A CA 1
ATOM 815 C C . PHE A 1 106 ? 22.811 -4.555 -42.346 1.00 93.12 106 PHE A C 1
ATOM 817 O O . PHE A 1 106 ? 23.552 -4.111 -43.222 1.00 93.12 106 PHE A O 1
ATOM 824 N N . GLN A 1 107 ? 23.142 -4.494 -41.053 1.00 88.62 107 GLN A N 1
ATOM 825 C CA . GLN A 1 107 ? 24.368 -3.856 -40.570 1.00 88.62 107 GLN A CA 1
ATOM 826 C C . GLN A 1 107 ? 25.613 -4.568 -41.091 1.00 88.62 107 GLN A C 1
ATOM 828 O O . GLN A 1 107 ? 26.576 -3.904 -41.464 1.00 88.62 107 GLN A O 1
ATOM 833 N N . SER A 1 108 ? 25.593 -5.900 -41.161 1.00 90.75 108 SER A N 1
ATOM 834 C CA . SER A 1 108 ? 26.704 -6.682 -41.711 1.00 90.75 108 SER A CA 1
ATOM 835 C C . SER A 1 108 ? 26.920 -6.367 -43.192 1.00 90.75 108 SER A C 1
ATOM 837 O O . SER A 1 108 ? 28.041 -6.063 -43.600 1.00 90.75 108 SER A O 1
ATOM 839 N N . TYR A 1 109 ? 25.847 -6.344 -43.988 1.00 93.25 109 TYR A N 1
ATOM 840 C CA . TYR A 1 109 ? 25.917 -6.022 -45.413 1.00 93.25 109 TYR A CA 1
ATOM 841 C C . TYR A 1 109 ? 26.473 -4.611 -45.662 1.00 93.25 109 TYR A C 1
ATOM 843 O O . TYR A 1 109 ? 27.443 -4.446 -46.403 1.00 93.25 109 TYR A O 1
ATOM 851 N N . PHE A 1 110 ? 25.926 -3.599 -44.985 1.00 90.19 110 PHE A N 1
ATOM 852 C CA . PHE A 1 110 ? 26.360 -2.205 -45.144 1.00 90.19 110 PHE A CA 1
ATOM 853 C C . PHE A 1 110 ? 27.673 -1.862 -44.420 1.00 90.19 110 PHE A C 1
ATOM 855 O O . PHE A 1 110 ? 28.115 -0.716 -44.441 1.00 90.19 110 PHE A O 1
ATOM 862 N N . THR A 1 111 ? 28.294 -2.836 -43.750 1.00 88.75 111 THR A N 1
ATOM 863 C CA . THR A 1 111 ? 29.631 -2.688 -43.156 1.00 88.75 111 THR A CA 1
ATOM 864 C C . THR A 1 111 ? 30.704 -3.386 -43.989 1.00 88.75 111 THR A C 1
ATOM 866 O O . THR A 1 111 ? 31.817 -2.879 -44.059 1.00 88.75 111 THR A O 1
ATOM 869 N N . TYR A 1 112 ? 30.394 -4.524 -44.618 1.00 91.38 112 TYR A N 1
ATOM 870 C CA . TYR A 1 112 ? 31.394 -5.350 -45.308 1.00 91.38 112 TYR A CA 1
ATOM 871 C C . TYR A 1 112 ? 31.247 -5.409 -46.829 1.00 91.38 112 TYR A C 1
ATOM 873 O O . TYR A 1 112 ? 32.235 -5.656 -47.511 1.00 91.38 112 TYR A O 1
ATOM 881 N N . VAL A 1 113 ? 30.040 -5.208 -47.367 1.00 92.56 113 VAL A N 1
ATOM 882 C CA . VAL A 1 113 ? 29.770 -5.326 -48.811 1.00 92.56 113 VAL A CA 1
ATOM 883 C C . VAL A 1 113 ? 29.661 -3.951 -49.460 1.00 92.56 113 VAL A C 1
ATOM 885 O O . VAL A 1 113 ? 30.309 -3.688 -50.468 1.00 92.56 113 VAL A O 1
ATOM 888 N N . ARG A 1 114 ? 28.852 -3.062 -48.876 1.00 90.25 114 ARG A N 1
ATOM 889 C CA . ARG A 1 114 ? 28.657 -1.690 -49.359 1.00 90.25 114 ARG A CA 1
ATOM 890 C C . ARG A 1 114 ? 28.781 -0.717 -48.194 1.00 90.25 114 ARG A C 1
ATOM 892 O O . ARG A 1 114 ? 27.811 -0.515 -47.471 1.00 90.25 114 ARG A O 1
ATOM 899 N N . ASP A 1 115 ? 29.961 -0.130 -48.017 1.00 86.12 115 ASP A N 1
ATOM 900 C CA . ASP A 1 115 ? 30.219 0.800 -46.913 1.00 86.12 115 ASP A CA 1
ATOM 901 C C . ASP A 1 115 ? 29.547 2.159 -47.161 1.00 86.12 115 ASP A C 1
ATOM 903 O O . ASP A 1 115 ? 30.118 3.072 -47.752 1.00 86.12 115 ASP A O 1
ATOM 907 N N . ASP A 1 116 ? 28.286 2.268 -46.736 1.00 86.06 116 ASP A N 1
ATOM 908 C CA . ASP A 1 116 ? 27.478 3.485 -46.828 1.00 86.06 116 ASP A CA 1
ATOM 909 C C . ASP A 1 116 ? 26.971 3.874 -45.430 1.00 86.06 116 ASP A C 1
ATOM 911 O O . ASP A 1 116 ? 26.065 3.266 -44.848 1.00 86.06 116 ASP A O 1
ATOM 915 N N . ILE A 1 117 ? 27.610 4.886 -44.838 1.00 84.12 117 ILE A N 1
ATOM 916 C CA . ILE A 1 117 ? 27.260 5.399 -43.506 1.00 84.12 117 ILE A CA 1
ATOM 917 C C . ILE A 1 117 ? 25.888 6.094 -43.519 1.00 84.12 117 ILE A C 1
ATOM 919 O O . ILE A 1 117 ? 25.151 5.990 -42.535 1.00 84.12 117 ILE A O 1
ATOM 923 N N . SER A 1 118 ? 25.511 6.750 -44.620 1.00 87.06 118 SER A N 1
ATOM 924 C CA . SER A 1 118 ? 24.266 7.524 -44.718 1.00 87.06 118 SER A CA 1
ATOM 925 C C . SER A 1 118 ? 23.046 6.609 -44.662 1.00 87.06 118 SER A C 1
ATOM 927 O O . SER A 1 118 ? 22.127 6.843 -43.874 1.00 87.06 118 SER A O 1
ATOM 929 N N . VAL A 1 119 ? 23.077 5.501 -45.413 1.00 88.88 119 VAL A N 1
ATOM 930 C CA . VAL A 1 119 ? 22.002 4.493 -45.400 1.00 88.88 119 VAL A CA 1
ATOM 931 C C . VAL A 1 119 ? 21.862 3.849 -44.018 1.00 88.88 119 VAL A C 1
ATOM 933 O O . VAL A 1 119 ? 20.743 3.685 -43.522 1.00 88.88 119 VAL A O 1
ATOM 936 N N . ARG A 1 120 ? 22.979 3.554 -43.337 1.00 89.12 120 ARG A N 1
ATOM 937 C CA . ARG A 1 120 ? 22.946 3.052 -41.952 1.00 89.12 120 ARG A CA 1
ATOM 938 C C . ARG A 1 120 ? 22.321 4.065 -40.997 1.00 89.12 120 ARG A C 1
ATOM 940 O O . ARG A 1 120 ? 21.462 3.686 -40.203 1.00 89.12 120 ARG A O 1
ATOM 947 N N . PHE A 1 121 ? 22.704 5.341 -41.074 1.00 89.06 121 PHE A N 1
ATOM 948 C CA . PHE A 1 121 ? 22.117 6.389 -40.236 1.00 89.06 121 PHE A CA 1
ATOM 949 C C . PHE A 1 121 ? 20.623 6.566 -40.481 1.00 89.06 121 PHE A C 1
ATOM 951 O O . PHE A 1 121 ? 19.879 6.669 -39.506 1.00 89.06 121 PHE A O 1
ATOM 958 N N . PHE A 1 122 ? 20.179 6.552 -41.736 1.00 91.75 122 PHE A N 1
ATOM 959 C CA . PHE A 1 122 ? 18.763 6.633 -42.082 1.00 91.75 122 PHE A CA 1
ATOM 960 C C . PHE A 1 122 ? 17.962 5.483 -41.455 1.00 91.75 122 PHE A C 1
ATOM 962 O O . PHE A 1 122 ? 17.032 5.723 -40.683 1.00 91.75 122 PHE A O 1
ATOM 969 N N . VAL A 1 123 ? 18.361 4.233 -41.722 1.00 91.31 123 VAL A N 1
ATOM 970 C CA . VAL A 1 123 ? 17.624 3.044 -41.262 1.00 91.31 123 VAL A CA 1
ATOM 971 C C . VAL A 1 123 ? 17.616 2.941 -39.740 1.00 91.31 123 VAL A C 1
ATOM 973 O O . VAL A 1 123 ? 16.565 2.709 -39.145 1.00 91.31 123 VAL A O 1
ATOM 976 N N . VAL A 1 124 ? 18.758 3.168 -39.088 1.00 90.19 124 VAL A N 1
ATOM 977 C CA . VAL A 1 124 ? 18.850 3.131 -37.622 1.00 90.19 124 VAL A CA 1
ATOM 978 C C . VAL A 1 124 ? 17.979 4.215 -36.985 1.00 90.19 124 VAL A C 1
ATOM 980 O O . VAL A 1 124 ? 17.271 3.936 -36.018 1.00 90.19 124 VAL A O 1
ATOM 983 N N . SER A 1 125 ? 17.980 5.431 -37.538 1.00 94.25 125 SER A N 1
ATOM 984 C CA . SER A 1 125 ? 17.168 6.534 -37.007 1.00 94.25 125 SER A CA 1
ATOM 985 C C . SER A 1 125 ? 15.668 6.263 -37.179 1.00 94.25 125 SER A C 1
ATOM 987 O O . SER A 1 125 ? 14.901 6.488 -36.248 1.00 94.25 125 SER A O 1
ATOM 989 N N . MET A 1 126 ? 15.247 5.690 -38.313 1.00 94.50 126 MET A N 1
ATOM 990 C CA . MET A 1 126 ? 13.857 5.258 -38.514 1.00 94.50 126 MET A CA 1
ATOM 991 C C . MET A 1 126 ? 13.431 4.203 -37.490 1.00 94.50 126 MET A C 1
ATOM 993 O O . MET A 1 126 ? 12.374 4.336 -36.875 1.00 94.50 126 MET A O 1
ATOM 997 N N . LEU A 1 127 ? 14.259 3.179 -37.264 1.00 92.81 127 LEU A N 1
ATOM 998 C CA . LEU A 1 127 ? 13.948 2.119 -36.303 1.00 92.81 127 LEU A CA 1
ATOM 999 C C . LEU A 1 127 ? 13.805 2.659 -34.876 1.00 92.81 127 LEU A C 1
ATOM 1001 O O . LEU A 1 127 ? 12.820 2.331 -34.218 1.00 92.81 127 LEU A O 1
ATOM 1005 N N . TYR A 1 128 ? 14.719 3.523 -34.423 1.00 93.69 128 TYR A N 1
ATOM 1006 C CA . TYR A 1 128 ? 14.587 4.173 -33.114 1.00 93.69 128 TYR A CA 1
ATOM 1007 C C . TYR A 1 128 ? 13.356 5.074 -33.028 1.00 93.69 128 TYR A C 1
ATOM 1009 O O . TYR A 1 128 ? 12.664 5.055 -32.012 1.00 93.69 128 TYR A O 1
ATOM 1017 N N . GLY A 1 129 ? 13.060 5.837 -34.084 1.00 95.94 129 GLY A N 1
ATOM 1018 C CA . GLY A 1 129 ? 11.846 6.648 -34.162 1.00 95.94 129 GLY A CA 1
ATOM 1019 C C . GLY A 1 129 ? 10.598 5.803 -33.912 1.00 95.94 129 GLY A C 1
ATOM 1020 O O . GLY A 1 129 ? 9.790 6.120 -33.043 1.00 95.94 129 GLY A O 1
ATOM 1021 N N . PHE A 1 130 ? 10.473 4.661 -34.590 1.00 95.00 130 PHE A N 1
ATOM 1022 C CA . PHE A 1 130 ? 9.330 3.774 -34.386 1.00 95.00 130 PHE A CA 1
ATOM 1023 C C . PHE A 1 130 ? 9.308 3.113 -33.005 1.00 95.00 130 PHE A C 1
ATOM 1025 O O . PHE A 1 130 ? 8.255 3.110 -32.368 1.00 95.00 130 PHE A O 1
ATOM 1032 N N . THR A 1 131 ? 10.420 2.553 -32.516 1.00 92.94 131 THR A N 1
ATOM 1033 C CA . THR A 1 131 ? 10.416 1.839 -31.225 1.00 92.94 131 THR A CA 1
ATOM 1034 C C . THR A 1 131 ? 10.138 2.779 -30.055 1.00 92.94 131 THR A C 1
ATOM 1036 O O . THR A 1 131 ? 9.296 2.466 -29.210 1.00 92.94 131 THR A O 1
ATOM 1039 N N . PHE A 1 132 ? 10.758 3.961 -30.034 1.00 96.38 132 PHE A N 1
ATOM 1040 C CA . PHE A 1 132 ? 10.497 4.966 -29.005 1.00 96.38 132 PHE A CA 1
ATOM 1041 C C . PHE A 1 132 ? 9.112 5.604 -29.142 1.00 96.38 132 PHE A C 1
ATOM 1043 O O . PHE A 1 132 ? 8.452 5.835 -28.130 1.00 96.38 132 PHE A O 1
ATOM 1050 N N . GLY A 1 133 ? 8.621 5.822 -30.365 1.00 97.50 133 GLY A N 1
ATOM 1051 C CA . GLY A 1 133 ? 7.263 6.315 -30.599 1.00 97.50 133 GLY A CA 1
ATOM 1052 C C . GLY A 1 133 ? 6.197 5.338 -30.099 1.00 97.50 133 GLY A C 1
ATOM 1053 O O . GLY A 1 133 ? 5.262 5.740 -29.408 1.00 97.50 133 GLY A O 1
ATOM 1054 N N . MET A 1 134 ? 6.363 4.039 -30.367 1.00 95.25 134 MET A N 1
ATOM 1055 C CA . MET A 1 134 ? 5.470 3.002 -29.837 1.00 95.25 134 MET A CA 1
ATOM 1056 C C . MET A 1 134 ? 5.496 2.953 -28.304 1.00 95.25 134 MET A C 1
ATOM 1058 O O . MET A 1 134 ? 4.435 2.899 -27.683 1.00 95.25 134 MET A O 1
ATOM 1062 N N . ALA A 1 135 ? 6.682 3.033 -27.691 1.00 95.75 135 ALA A N 1
ATOM 1063 C CA . ALA A 1 135 ? 6.830 3.109 -26.237 1.00 95.75 135 ALA A CA 1
ATOM 1064 C C . ALA A 1 135 ? 6.109 4.334 -25.639 1.00 95.75 135 ALA A C 1
ATOM 1066 O O . ALA A 1 135 ? 5.385 4.205 -24.650 1.00 95.75 135 ALA A O 1
ATOM 1067 N N . ALA A 1 136 ? 6.240 5.508 -26.266 1.00 98.06 136 ALA A N 1
ATOM 1068 C CA . ALA A 1 136 ? 5.546 6.723 -25.842 1.00 98.06 136 ALA A CA 1
ATOM 1069 C C . ALA A 1 136 ? 4.018 6.574 -25.914 1.00 98.06 136 ALA A C 1
ATOM 1071 O O . ALA A 1 136 ? 3.315 6.901 -24.957 1.00 98.06 136 ALA A O 1
ATOM 1072 N N . VAL A 1 137 ? 3.500 6.038 -27.025 1.00 97.31 137 VAL A N 1
ATOM 1073 C CA . VAL A 1 137 ? 2.058 5.811 -27.215 1.00 97.31 137 VAL A CA 1
ATOM 1074 C C . VAL A 1 137 ? 1.496 4.892 -26.133 1.00 97.31 137 VAL A C 1
ATOM 1076 O O . VAL A 1 137 ? 0.419 5.159 -25.602 1.00 97.31 137 VAL A O 1
ATOM 1079 N N . GLU A 1 138 ? 2.211 3.828 -25.768 1.00 95.94 138 GLU A N 1
ATOM 1080 C CA . GLU A 1 138 ? 1.764 2.919 -24.712 1.00 95.94 138 GLU A CA 1
ATOM 1081 C C . GLU A 1 138 ? 1.725 3.575 -23.334 1.00 95.94 138 GLU A C 1
ATOM 1083 O O . GLU A 1 138 ? 0.769 3.342 -22.590 1.00 95.94 138 GLU A O 1
ATOM 1088 N N . LEU A 1 139 ? 2.710 4.416 -23.014 1.00 96.88 139 LEU A N 1
ATOM 1089 C CA . LEU A 1 139 ? 2.739 5.167 -21.760 1.00 96.88 139 LEU A CA 1
ATOM 1090 C C . LEU A 1 139 ? 1.596 6.183 -21.682 1.00 96.88 139 LEU A C 1
ATOM 1092 O O . LEU A 1 139 ? 0.922 6.265 -20.657 1.00 96.88 139 LEU A O 1
ATOM 1096 N N . PHE A 1 140 ? 1.316 6.918 -22.760 1.00 96.94 140 PHE A N 1
ATOM 1097 C CA . PHE A 1 140 ? 0.211 7.880 -22.764 1.00 96.94 140 PHE A CA 1
ATOM 1098 C C . PHE A 1 140 ? -1.160 7.206 -22.726 1.00 96.94 140 PHE A C 1
ATOM 1100 O O . PHE A 1 140 ? -2.050 7.665 -22.009 1.00 96.94 140 PHE A O 1
ATOM 1107 N N . ARG A 1 141 ? -1.333 6.107 -23.471 1.00 95.88 141 ARG A N 1
ATOM 1108 C CA . ARG A 1 141 ? -2.616 5.404 -23.586 1.00 95.88 141 ARG A CA 1
ATOM 1109 C C . ARG A 1 141 ? -2.994 4.636 -22.321 1.00 95.88 141 ARG A C 1
ATOM 1111 O O . ARG A 1 141 ? -4.175 4.563 -22.004 1.00 95.88 141 ARG A O 1
ATOM 1118 N N . ASN A 1 142 ? -2.020 4.055 -21.620 1.00 94.56 142 ASN A N 1
ATOM 1119 C CA . ASN A 1 142 ? -2.264 3.178 -20.467 1.00 94.56 142 ASN A CA 1
ATOM 1120 C C . ASN A 1 142 ? -1.924 3.844 -19.122 1.00 94.56 142 ASN A C 1
ATOM 1122 O O . ASN A 1 142 ? -1.732 3.157 -18.119 1.00 94.56 142 ASN A O 1
ATOM 1126 N N . ALA A 1 143 ? -1.846 5.178 -19.090 1.00 91.94 143 ALA A N 1
ATOM 1127 C CA . ALA A 1 143 ? -1.584 5.931 -17.872 1.00 91.94 143 ALA A CA 1
ATOM 1128 C C . ALA A 1 143 ? -2.688 5.703 -16.827 1.00 91.94 143 ALA A C 1
ATOM 1130 O O . ALA A 1 143 ? -3.838 6.108 -17.012 1.00 91.94 143 ALA A O 1
ATOM 1131 N N . LYS A 1 144 ? -2.331 5.076 -15.700 1.00 87.75 144 LYS A N 1
ATOM 1132 C CA . LYS A 1 144 ? -3.246 4.893 -14.564 1.00 87.75 144 LYS A CA 1
ATOM 1133 C C . LYS A 1 144 ? -3.539 6.271 -13.937 1.00 87.75 144 LYS A C 1
ATOM 1135 O O . LYS A 1 144 ? -2.588 7.022 -13.727 1.00 87.75 144 LYS A O 1
ATOM 1140 N N . PRO A 1 145 ? -4.798 6.625 -13.593 1.00 86.75 145 PRO A N 1
A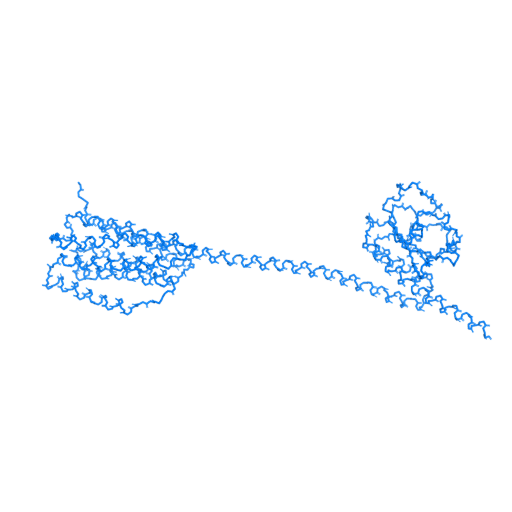TOM 1141 C CA . PRO A 1 145 ? -5.152 7.986 -13.162 1.00 86.75 145 PRO A CA 1
ATOM 1142 C C . PRO A 1 145 ? -4.309 8.541 -12.004 1.00 86.75 145 PRO A C 1
ATOM 1144 O O . PRO A 1 145 ? -3.906 9.698 -12.043 1.00 86.75 145 PRO A O 1
ATOM 1147 N N . HIS A 1 146 ? -3.991 7.702 -11.016 1.00 83.62 146 HIS A N 1
ATOM 1148 C CA . HIS A 1 146 ? -3.200 8.070 -9.837 1.00 83.62 146 HIS A CA 1
ATOM 1149 C C . HIS A 1 146 ? -1.680 8.103 -10.082 1.00 83.62 146 HIS A C 1
ATOM 1151 O O . HIS A 1 146 ? -0.959 8.609 -9.237 1.00 83.62 146 HIS A O 1
ATOM 1157 N N . LEU A 1 147 ? -1.198 7.598 -11.227 1.00 87.38 147 LEU A N 1
ATOM 1158 C CA . LEU A 1 147 ? 0.222 7.587 -11.633 1.00 87.38 147 LEU A CA 1
ATOM 1159 C C . LEU A 1 147 ? 0.446 8.410 -12.913 1.00 87.38 147 LEU A C 1
ATOM 1161 O O . LEU A 1 147 ? 1.451 8.269 -13.608 1.00 87.38 147 LEU A O 1
ATOM 1165 N N . ARG A 1 148 ? -0.533 9.232 -13.307 1.00 91.69 148 ARG A N 1
ATOM 1166 C CA . ARG A 1 148 ? -0.560 9.840 -14.643 1.00 91.69 148 ARG A CA 1
ATOM 1167 C C . ARG A 1 148 ? 0.651 10.736 -14.899 1.00 91.69 148 ARG A C 1
ATOM 1169 O O . ARG A 1 148 ? 1.163 10.743 -16.015 1.00 91.69 148 ARG A O 1
ATOM 1176 N N . SER A 1 149 ? 1.116 11.445 -13.871 1.00 91.94 149 SER A N 1
ATOM 1177 C CA . SER A 1 149 ? 2.261 12.356 -13.961 1.00 91.94 149 SER A CA 1
ATOM 1178 C C . SER A 1 149 ? 3.542 11.629 -14.385 1.00 91.94 149 SER A C 1
ATOM 1180 O O . SER A 1 149 ? 4.165 12.001 -15.380 1.00 91.94 149 SER A O 1
ATOM 1182 N N . THR A 1 150 ? 3.896 10.529 -13.711 1.00 93.81 150 THR A N 1
ATOM 1183 C CA . THR A 1 150 ? 5.122 9.770 -14.009 1.00 93.81 150 THR A CA 1
ATOM 1184 C C . THR A 1 150 ? 5.066 9.053 -15.352 1.00 93.81 150 THR A C 1
ATOM 1186 O O . THR A 1 150 ? 6.066 9.026 -16.077 1.00 93.81 150 THR A O 1
ATOM 1189 N N . TYR A 1 151 ? 3.893 8.553 -15.748 1.00 96.06 151 TYR A N 1
ATOM 1190 C CA . TYR A 1 151 ? 3.684 7.990 -17.085 1.00 96.06 151 TYR A CA 1
ATOM 1191 C C . TYR A 1 151 ? 3.879 9.046 -18.174 1.00 96.06 151 TYR A C 1
ATOM 1193 O O . TYR A 1 151 ? 4.551 8.788 -19.171 1.00 96.06 151 TYR A O 1
ATOM 1201 N N . TRP A 1 152 ? 3.317 10.243 -17.990 1.00 96.25 152 TRP A N 1
ATOM 1202 C CA . TRP A 1 152 ? 3.395 11.317 -18.980 1.00 96.25 152 TRP A CA 1
ATOM 1203 C C . TRP A 1 152 ? 4.796 11.914 -19.082 1.00 96.25 152 TRP A C 1
ATOM 1205 O O . TRP A 1 152 ? 5.255 12.179 -20.192 1.00 96.25 152 TRP A O 1
ATOM 1215 N N . PHE A 1 153 ? 5.505 12.070 -17.966 1.00 97.06 153 PHE A N 1
ATOM 1216 C CA . PHE A 1 153 ? 6.906 12.490 -17.960 1.00 97.06 153 PHE A CA 1
ATOM 1217 C C . PHE A 1 153 ? 7.797 11.508 -18.739 1.00 97.06 153 PHE A C 1
ATOM 1219 O O . PHE A 1 153 ? 8.533 11.898 -19.652 1.00 97.06 153 PHE A O 1
ATOM 1226 N N . THR A 1 154 ? 7.668 10.212 -18.439 1.00 97.25 154 THR A N 1
ATOM 1227 C CA . THR A 1 154 ? 8.426 9.152 -19.118 1.00 97.25 154 THR A CA 1
ATOM 1228 C C . THR A 1 154 ? 8.055 9.095 -20.600 1.00 97.25 154 THR A C 1
ATOM 1230 O O . THR A 1 154 ? 8.930 9.132 -21.463 1.00 97.25 154 THR A O 1
ATOM 1233 N N . GLY A 1 155 ? 6.755 9.100 -20.913 1.00 97.56 155 GLY A N 1
ATOM 1234 C CA . GLY A 1 155 ? 6.239 9.078 -22.282 1.00 97.56 155 GLY A CA 1
ATOM 1235 C C . GLY A 1 155 ? 6.696 10.279 -23.107 1.00 97.56 155 GLY A C 1
ATOM 1236 O O . GLY A 1 155 ? 7.057 10.114 -24.268 1.00 97.56 155 GLY A O 1
ATOM 1237 N N . SER A 1 156 ? 6.777 11.467 -22.503 1.00 97.50 156 SER A N 1
ATOM 1238 C CA . SER A 1 156 ? 7.278 12.679 -23.165 1.00 97.50 156 SER A CA 1
ATOM 1239 C C . SER A 1 156 ? 8.766 12.581 -23.496 1.00 97.50 156 SER A C 1
ATOM 1241 O O . SER A 1 156 ? 9.178 13.015 -24.569 1.00 97.50 156 SER A O 1
ATOM 1243 N N . SER A 1 157 ? 9.563 11.945 -22.630 1.00 97.31 157 SER A N 1
ATOM 1244 C CA . SER A 1 157 ? 10.981 11.671 -22.909 1.00 97.31 157 SER A CA 1
ATOM 1245 C C . SER A 1 157 ? 11.140 10.744 -24.121 1.00 97.31 157 SER A C 1
ATOM 1247 O O . SER A 1 157 ? 11.927 11.026 -25.026 1.00 97.31 157 SER A O 1
ATOM 1249 N N . PHE A 1 158 ? 10.334 9.678 -24.191 1.00 98.12 158 PHE A N 1
ATOM 1250 C CA . PHE A 1 158 ? 10.290 8.772 -25.344 1.00 98.12 158 PHE A CA 1
ATOM 1251 C C . PHE A 1 158 ? 9.795 9.465 -26.623 1.00 98.12 158 PHE A C 1
ATOM 1253 O O . PHE A 1 158 ? 10.393 9.298 -27.686 1.00 98.12 158 PHE A O 1
ATOM 1260 N N . ALA A 1 159 ? 8.742 10.281 -26.528 1.00 97.94 159 ALA A N 1
ATOM 1261 C CA . ALA A 1 159 ? 8.183 11.021 -27.658 1.00 97.94 159 ALA A CA 1
ATOM 1262 C C . ALA A 1 159 ? 9.175 12.052 -28.215 1.00 97.94 159 ALA A C 1
ATOM 1264 O O . ALA A 1 159 ? 9.335 12.155 -29.431 1.00 97.94 159 ALA A O 1
ATOM 1265 N N . GLY A 1 160 ? 9.882 12.769 -27.335 1.00 97.31 160 GLY A N 1
ATOM 1266 C CA . GLY A 1 160 ? 10.925 13.717 -27.720 1.00 97.31 160 GLY A CA 1
ATOM 1267 C C . GLY A 1 160 ? 12.060 13.040 -28.487 1.00 97.31 160 GLY A C 1
ATOM 1268 O O . GLY A 1 160 ? 12.454 13.518 -29.552 1.00 97.31 160 GLY A O 1
ATOM 1269 N N . LEU A 1 161 ? 12.535 11.883 -28.005 1.00 96.12 161 LEU A N 1
ATOM 1270 C CA . LEU A 1 161 ? 13.581 11.134 -28.700 1.00 96.12 161 LEU A CA 1
ATOM 1271 C C . LEU A 1 161 ? 13.075 10.565 -30.029 1.00 96.12 161 LEU A C 1
ATOM 1273 O O . LEU A 1 161 ? 13.772 10.653 -31.035 1.00 96.12 161 LEU A O 1
ATOM 1277 N N . SER A 1 162 ? 11.852 10.033 -30.055 1.00 97.88 162 SER A N 1
ATOM 1278 C CA . SER A 1 162 ? 11.196 9.544 -31.271 1.00 97.88 162 SER A CA 1
ATOM 1279 C C . SER A 1 162 ? 11.130 10.625 -32.351 1.00 97.88 162 SER A C 1
ATOM 1281 O O . SER A 1 162 ? 11.537 10.390 -33.488 1.00 97.88 162 SER A O 1
ATOM 1283 N N . PHE A 1 163 ? 10.639 11.817 -32.004 1.00 98.00 163 PHE A N 1
ATOM 1284 C CA . PHE A 1 163 ? 10.545 12.949 -32.925 1.00 98.00 163 PHE A CA 1
ATOM 1285 C C . PHE A 1 163 ? 11.923 13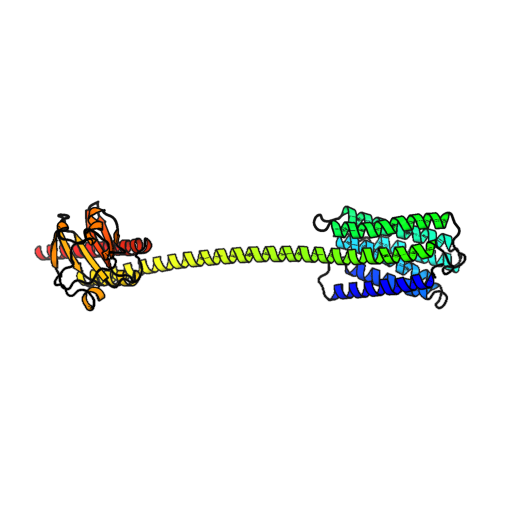.349 -33.460 1.00 98.00 163 PHE A C 1
ATOM 1287 O O . PHE A 1 163 ? 12.112 13.481 -34.671 1.00 98.00 163 PHE A O 1
ATOM 1294 N N . PHE A 1 164 ? 12.908 13.465 -32.566 1.00 97.69 164 PHE A N 1
ATOM 1295 C CA . PHE A 1 164 ? 14.275 13.785 -32.954 1.00 97.69 164 PHE A CA 1
ATOM 1296 C C . PHE A 1 164 ? 14.885 12.727 -33.888 1.00 97.69 164 PHE A C 1
ATOM 1298 O O . PHE A 1 164 ? 15.586 13.074 -34.836 1.00 97.69 164 PHE A O 1
ATOM 1305 N N . MET A 1 165 ? 14.595 11.442 -33.674 1.00 96.88 165 MET A N 1
ATOM 1306 C CA . MET A 1 165 ? 15.098 10.358 -34.522 1.00 96.88 165 MET A CA 1
ATOM 1307 C C . MET A 1 165 ? 14.481 10.377 -35.925 1.00 96.88 165 MET A C 1
ATOM 1309 O O . MET A 1 165 ? 15.205 10.190 -36.902 1.00 96.88 165 MET A O 1
ATOM 1313 N N . PHE A 1 166 ? 13.191 10.696 -36.069 1.00 97.56 166 PHE A N 1
ATOM 1314 C CA . PHE A 1 166 ? 12.597 10.919 -37.394 1.00 97.56 166 PHE A CA 1
ATOM 1315 C C . PHE A 1 166 ? 13.185 12.147 -38.095 1.00 97.56 166 PHE A C 1
ATOM 1317 O O . PHE A 1 166 ? 13.507 12.081 -39.283 1.00 97.56 166 PHE A O 1
ATOM 1324 N N . PHE A 1 167 ? 13.406 13.241 -37.361 1.00 95.75 167 PHE A N 1
ATOM 1325 C CA . PHE A 1 167 ? 14.099 14.413 -37.897 1.00 95.75 167 PHE A CA 1
ATOM 1326 C C . PHE A 1 167 ? 15.522 14.065 -38.362 1.00 95.75 167 PHE A C 1
ATOM 1328 O O . PHE A 1 167 ? 15.924 14.417 -39.470 1.00 95.75 167 PHE A O 1
ATOM 1335 N N . ARG A 1 168 ? 16.272 13.298 -37.564 1.00 93.69 168 ARG A N 1
ATOM 1336 C CA . ARG A 1 168 ? 17.610 12.816 -37.928 1.00 93.69 168 ARG A CA 1
ATOM 1337 C C . ARG A 1 168 ? 17.582 11.916 -39.166 1.00 93.69 168 ARG A C 1
ATOM 1339 O O . ARG A 1 168 ? 18.475 12.041 -40.000 1.00 93.69 168 ARG A O 1
ATOM 1346 N N . ALA A 1 169 ? 16.581 11.044 -39.307 1.00 94.38 169 ALA A N 1
ATOM 1347 C CA . ALA A 1 169 ? 16.410 10.220 -40.504 1.00 94.38 169 ALA A CA 1
ATOM 1348 C C . ALA A 1 169 ? 16.212 11.089 -41.755 1.00 94.38 169 ALA A C 1
ATOM 1350 O O . ALA A 1 169 ? 16.887 10.874 -42.759 1.00 94.38 169 ALA A O 1
ATOM 1351 N N . LEU A 1 170 ? 15.360 12.116 -41.675 1.00 94.19 170 LEU A N 1
ATOM 1352 C CA . LEU A 1 170 ? 15.149 13.065 -42.769 1.00 94.19 170 LEU A CA 1
ATOM 1353 C C . LEU A 1 170 ? 16.452 13.779 -43.161 1.00 94.19 170 LEU A C 1
ATOM 1355 O O . LEU A 1 170 ? 16.791 13.838 -44.339 1.00 94.19 170 LEU A O 1
ATOM 1359 N N . ILE A 1 171 ? 17.221 14.259 -42.179 1.00 91.44 171 ILE A N 1
ATOM 1360 C CA . ILE A 1 171 ? 18.519 14.899 -42.433 1.00 91.44 171 ILE A CA 1
ATOM 1361 C C . ILE A 1 171 ? 19.514 13.927 -43.077 1.00 91.44 171 ILE A C 1
ATOM 1363 O O . ILE A 1 171 ? 20.177 14.307 -44.035 1.00 91.44 171 ILE A O 1
ATOM 1367 N N . ALA A 1 172 ? 19.594 12.679 -42.604 1.00 89.12 172 ALA A N 1
ATOM 1368 C CA . ALA A 1 172 ? 20.489 11.663 -43.168 1.00 89.12 172 ALA A CA 1
ATOM 1369 C C . ALA A 1 172 ? 20.138 11.276 -44.616 1.00 89.12 172 ALA A C 1
ATOM 1371 O O . ALA A 1 172 ? 21.005 10.804 -45.348 1.00 89.12 172 ALA A O 1
ATOM 1372 N N . TYR A 1 173 ? 18.878 11.456 -45.021 1.00 89.62 173 TYR A N 1
ATOM 1373 C CA . TYR A 1 173 ? 18.432 11.253 -46.398 1.00 89.62 173 TYR A CA 1
ATOM 1374 C C . TYR A 1 173 ? 18.760 12.450 -47.302 1.00 89.62 173 TYR A C 1
ATOM 1376 O O . TYR A 1 173 ? 19.205 12.264 -48.430 1.00 89.62 173 TYR A O 1
ATOM 1384 N N . LEU A 1 174 ? 18.546 13.676 -46.809 1.00 89.69 174 LEU A N 1
ATOM 1385 C CA . LEU A 1 174 ? 18.732 14.905 -47.589 1.00 89.69 174 LEU A CA 1
ATOM 1386 C C . LEU A 1 174 ? 20.199 15.325 -47.724 1.00 89.69 174 LEU A C 1
ATOM 1388 O O . LEU A 1 174 ? 20.583 15.901 -48.741 1.00 89.69 174 LEU A O 1
ATOM 1392 N N . TYR A 1 175 ? 21.013 15.055 -46.705 1.00 86.44 175 TYR A N 1
ATOM 1393 C CA . TYR A 1 175 ? 22.409 15.468 -46.644 1.00 86.44 175 TYR A CA 1
ATOM 1394 C C . TYR A 1 175 ? 23.290 14.233 -46.433 1.00 86.44 175 TYR A C 1
ATOM 1396 O O . TYR A 1 175 ? 23.209 13.615 -45.366 1.00 86.44 175 TYR A O 1
ATOM 1404 N N . PRO A 1 176 ? 24.137 13.867 -47.418 1.00 76.50 176 PRO A N 1
ATOM 1405 C CA . PRO A 1 176 ? 25.083 12.770 -47.272 1.00 76.50 176 PRO A CA 1
ATOM 1406 C C . PRO A 1 176 ? 25.905 12.938 -45.997 1.00 76.50 176 PRO A C 1
ATOM 1408 O O . PRO A 1 176 ? 26.413 14.022 -45.697 1.00 76.50 176 PRO A O 1
ATOM 1411 N N . GLY A 1 177 ? 25.977 11.863 -45.219 1.00 70.56 177 GLY A N 1
ATOM 1412 C CA . GLY A 1 177 ? 26.631 11.862 -43.925 1.00 70.56 177 GLY A CA 1
ATOM 1413 C C . GLY A 1 177 ? 28.140 12.107 -44.022 1.00 70.56 177 GLY A C 1
ATOM 1414 O O . GLY A 1 177 ? 28.733 12.031 -45.099 1.00 70.56 177 GLY A O 1
ATOM 1415 N N . PRO A 1 178 ? 28.782 12.386 -42.878 1.00 74.19 178 PRO A N 1
ATOM 1416 C CA . PRO A 1 178 ? 30.228 12.528 -42.820 1.00 74.19 178 PRO A CA 1
ATOM 1417 C C . PRO A 1 178 ? 30.968 11.293 -43.352 1.00 74.19 178 PRO A C 1
ATOM 1419 O O . PRO A 1 178 ? 30.483 10.168 -43.223 1.00 74.19 178 PRO A O 1
ATOM 1422 N N . SER A 1 179 ? 32.183 11.510 -43.866 1.00 72.50 179 SER A N 1
ATOM 1423 C CA . SER A 1 179 ? 33.062 10.451 -44.381 1.00 72.50 179 SER A CA 1
ATOM 1424 C C . SER A 1 179 ? 33.478 9.433 -43.316 1.00 72.50 179 SER A C 1
ATOM 1426 O O . SER A 1 179 ? 33.686 8.269 -43.642 1.00 72.50 179 SER A O 1
ATOM 1428 N N . ASP A 1 180 ? 33.559 9.846 -42.048 1.00 83.12 180 ASP A N 1
ATOM 1429 C CA . ASP A 1 180 ? 33.797 8.954 -40.915 1.00 83.12 180 ASP A CA 1
ATOM 1430 C C . ASP A 1 180 ? 32.873 9.265 -39.730 1.00 83.12 180 ASP A C 1
ATOM 1432 O O . ASP A 1 180 ? 32.446 10.401 -39.500 1.00 83.12 180 ASP A O 1
ATOM 1436 N N . PHE A 1 181 ? 32.592 8.235 -38.936 1.00 84.44 181 PHE A N 1
ATOM 1437 C CA . PHE A 1 181 ? 31.721 8.304 -37.775 1.00 84.44 181 PHE A CA 1
ATOM 1438 C C . PHE A 1 181 ? 32.216 9.277 -36.706 1.00 84.44 181 PHE A C 1
ATOM 1440 O O . PHE A 1 181 ? 31.378 9.932 -36.109 1.00 84.44 181 PHE A O 1
ATOM 1447 N N . PHE A 1 182 ? 33.525 9.404 -36.463 1.00 86.69 182 PHE A N 1
ATOM 1448 C CA . PHE A 1 182 ? 34.049 10.348 -35.462 1.00 86.69 182 PHE A CA 1
ATOM 1449 C C . PHE A 1 182 ? 34.428 11.712 -36.035 1.00 86.69 182 PHE A C 1
ATOM 1451 O O . PHE A 1 182 ? 34.935 12.561 -35.302 1.00 86.69 182 PHE A O 1
ATOM 1458 N N . SER A 1 183 ? 34.177 11.949 -37.322 1.00 85.31 183 SER A N 1
ATOM 1459 C CA . SER A 1 183 ? 34.429 13.271 -37.882 1.00 85.31 183 SER A CA 1
ATOM 1460 C C . SER A 1 183 ? 33.499 14.322 -37.246 1.00 85.31 183 SER A C 1
ATOM 1462 O O . SER A 1 183 ? 32.341 14.016 -36.924 1.00 85.31 183 SER A O 1
ATOM 1464 N N . PRO A 1 184 ? 33.980 15.562 -37.037 1.00 82.62 184 PRO A N 1
ATOM 1465 C CA . PRO A 1 184 ? 33.192 16.599 -36.383 1.00 82.62 184 PRO A CA 1
ATOM 1466 C C . PRO A 1 184 ? 31.876 16.865 -37.116 1.00 82.62 184 PRO A C 1
ATOM 1468 O O . PRO A 1 184 ? 31.851 17.250 -38.284 1.00 82.62 184 PRO A O 1
ATOM 1471 N N . SER A 1 185 ? 30.759 16.667 -36.416 1.00 87.19 185 SER A N 1
ATOM 1472 C CA . SER A 1 185 ? 29.429 16.784 -37.003 1.00 87.19 185 SER A CA 1
ATOM 1473 C C . SER A 1 185 ? 28.415 17.273 -35.976 1.00 87.19 185 SER A C 1
ATOM 1475 O O . SER A 1 185 ? 28.179 16.632 -34.950 1.00 87.19 185 SER A O 1
ATOM 1477 N N . MET A 1 186 ? 27.767 18.405 -36.266 1.00 88.44 186 MET A N 1
ATOM 1478 C CA . MET A 1 186 ? 26.787 19.010 -35.358 1.00 88.44 186 MET A CA 1
ATOM 1479 C C . MET A 1 186 ? 25.599 18.078 -35.094 1.00 88.44 186 MET A C 1
ATOM 1481 O O . MET A 1 186 ? 25.167 17.942 -33.953 1.00 88.44 186 MET A O 1
ATOM 1485 N N . ILE A 1 187 ? 25.112 17.372 -36.122 1.00 89.38 187 ILE A N 1
ATOM 1486 C CA . ILE A 1 187 ? 23.996 16.431 -35.962 1.00 89.38 187 ILE A CA 1
ATOM 1487 C C . ILE A 1 187 ? 24.376 15.248 -35.064 1.00 89.38 187 ILE A C 1
ATOM 1489 O O . ILE A 1 187 ? 23.546 14.777 -34.286 1.00 89.38 187 ILE A O 1
ATOM 1493 N N . GLN A 1 188 ? 25.629 14.781 -35.111 1.00 89.25 188 GLN A N 1
ATOM 1494 C CA . GLN A 1 188 ? 26.107 13.743 -34.197 1.00 89.25 188 GLN A CA 1
ATOM 1495 C C . GLN A 1 188 ? 26.209 14.261 -32.765 1.00 89.25 188 GLN A C 1
ATOM 1497 O O . GLN A 1 188 ? 25.680 13.615 -31.863 1.00 89.25 188 GLN A O 1
ATOM 1502 N N . ALA A 1 189 ? 26.808 15.438 -32.567 1.00 92.31 189 ALA A N 1
ATOM 1503 C CA . ALA A 1 189 ? 26.940 16.036 -31.244 1.00 92.31 189 ALA A CA 1
ATOM 1504 C C . ALA A 1 189 ? 25.571 16.221 -30.570 1.00 92.31 189 ALA A C 1
ATOM 1506 O O . ALA A 1 189 ? 25.353 15.742 -29.457 1.00 92.31 189 ALA A O 1
ATOM 1507 N N . VAL A 1 190 ? 24.610 16.812 -31.289 1.00 93.88 190 VAL A N 1
ATOM 1508 C CA . VAL A 1 190 ? 23.229 16.985 -30.813 1.00 93.88 190 VAL A CA 1
ATOM 1509 C C . VAL A 1 190 ? 22.572 15.639 -30.497 1.00 93.88 190 VAL A C 1
ATOM 1511 O O . VAL A 1 190 ? 21.874 15.518 -29.495 1.00 93.88 190 VAL A O 1
ATOM 1514 N N . THR A 1 191 ? 22.834 14.601 -31.294 1.00 93.31 191 THR A N 1
ATOM 1515 C CA . THR A 1 191 ? 22.249 13.271 -31.067 1.00 93.31 191 THR A CA 1
ATOM 1516 C C . THR A 1 191 ? 22.734 12.630 -29.780 1.00 93.31 191 THR A C 1
ATOM 1518 O O . THR A 1 191 ? 21.914 12.117 -29.026 1.00 93.31 191 THR A O 1
ATOM 1521 N N . PHE A 1 192 ? 24.036 12.679 -29.493 1.00 94.75 192 PHE A N 1
ATOM 1522 C CA . PHE A 1 192 ? 24.570 12.119 -28.251 1.00 94.75 192 PHE A CA 1
ATOM 1523 C C . PHE A 1 192 ? 24.154 12.924 -27.017 1.00 94.75 192 PHE A C 1
ATOM 1525 O O . PHE A 1 192 ? 23.935 12.334 -25.961 1.00 94.75 192 PHE A O 1
ATOM 1532 N N . ILE A 1 193 ? 23.996 14.245 -27.148 1.00 95.88 193 ILE A N 1
ATOM 1533 C CA . ILE A 1 193 ? 23.484 15.097 -26.067 1.00 95.88 193 ILE A CA 1
ATOM 1534 C C . ILE A 1 193 ? 22.016 14.765 -25.773 1.00 95.88 193 ILE A C 1
ATOM 1536 O O . ILE A 1 193 ? 21.671 14.490 -24.626 1.00 95.88 193 ILE A O 1
ATOM 1540 N N . ILE A 1 194 ? 21.155 14.742 -26.796 1.00 96.00 194 ILE A N 1
ATOM 1541 C CA . ILE A 1 194 ? 19.726 14.431 -26.634 1.00 96.00 194 ILE A CA 1
ATOM 1542 C C . ILE A 1 194 ? 19.536 13.003 -26.116 1.00 96.00 194 ILE A C 1
ATOM 1544 O O . ILE A 1 194 ? 18.735 12.796 -25.206 1.00 96.00 194 ILE A O 1
ATOM 1548 N N . ALA A 1 195 ? 20.284 12.031 -26.646 1.00 93.31 195 ALA A N 1
ATOM 1549 C CA . ALA A 1 195 ? 20.232 10.648 -26.178 1.00 93.31 195 ALA A CA 1
ATOM 1550 C C . ALA A 1 195 ? 20.625 10.528 -24.698 1.00 93.31 195 ALA A C 1
ATOM 1552 O O . ALA A 1 195 ? 19.943 9.829 -23.955 1.00 93.31 195 ALA A O 1
ATOM 1553 N N . GLY A 1 196 ? 21.666 11.241 -24.254 1.00 94.38 196 GLY A N 1
ATOM 1554 C CA . GLY A 1 196 ? 22.079 11.256 -22.851 1.00 94.38 196 GLY A CA 1
ATOM 1555 C C . GLY A 1 196 ? 21.051 11.922 -21.933 1.00 94.38 196 GLY A C 1
ATOM 1556 O O . GLY A 1 196 ? 20.668 11.343 -20.918 1.00 94.38 196 GLY A O 1
ATOM 1557 N N . LEU A 1 197 ? 20.559 13.110 -22.304 1.00 96.25 197 LEU A N 1
ATOM 1558 C CA . LEU A 1 197 ? 19.599 13.881 -21.502 1.00 96.25 197 LEU A CA 1
ATOM 1559 C C . LEU A 1 197 ? 18.245 13.181 -21.378 1.00 96.25 197 LEU A C 1
ATOM 1561 O O . LEU A 1 197 ? 17.754 12.965 -20.270 1.00 96.25 197 LEU A O 1
ATOM 1565 N N . LEU A 1 198 ? 17.647 12.790 -22.507 1.00 95.88 198 LEU A N 1
ATOM 1566 C CA . LEU A 1 198 ? 16.390 12.044 -22.485 1.00 95.88 198 LEU A CA 1
ATOM 1567 C C . LEU A 1 198 ? 16.600 10.661 -21.860 1.00 95.88 198 LEU A C 1
ATOM 1569 O O . LEU A 1 198 ? 15.706 10.180 -21.169 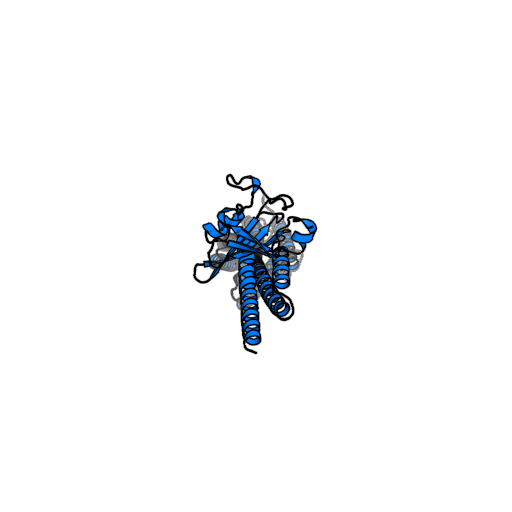1.00 95.88 198 LEU A O 1
ATOM 1573 N N . GLY A 1 199 ? 17.803 10.089 -22.006 1.00 93.25 199 GLY A N 1
ATOM 1574 C CA . GLY A 1 199 ? 18.226 8.838 -21.384 1.00 93.25 199 GLY A CA 1
ATOM 1575 C C . GLY A 1 199 ? 18.130 8.808 -19.874 1.00 93.25 199 GLY A C 1
ATOM 1576 O O . GLY A 1 199 ? 17.569 7.878 -19.281 1.00 93.25 199 GLY A O 1
ATOM 1577 N N . MET A 1 200 ? 18.618 9.873 -19.251 1.00 95.69 200 MET A N 1
ATOM 1578 C CA . MET A 1 200 ? 18.389 10.115 -17.833 1.00 95.69 200 MET A CA 1
ATOM 1579 C C . MET A 1 200 ? 16.899 10.302 -17.550 1.00 95.69 200 MET A C 1
ATOM 1581 O O . MET A 1 200 ? 16.383 9.680 -16.625 1.00 95.69 200 MET A O 1
ATOM 1585 N N . GLY A 1 201 ? 16.204 11.097 -18.370 1.00 95.19 201 GLY A N 1
ATOM 1586 C CA . GLY A 1 201 ? 14.774 11.380 -18.237 1.00 95.19 201 GLY A CA 1
ATOM 1587 C C . GLY A 1 201 ? 13.913 10.121 -18.135 1.00 95.19 201 GLY A C 1
ATOM 1588 O O . GLY A 1 201 ? 13.215 9.940 -17.138 1.00 95.19 201 GLY A O 1
ATOM 1589 N N . TRP A 1 202 ? 13.997 9.198 -19.099 1.00 96.12 202 TRP A N 1
ATOM 1590 C CA . TRP A 1 202 ? 13.198 7.972 -19.027 1.00 96.12 202 TRP A CA 1
ATOM 1591 C C . TRP A 1 202 ? 13.653 7.026 -17.918 1.00 96.12 202 TRP A C 1
ATOM 1593 O O . TRP A 1 202 ? 12.815 6.338 -17.345 1.00 96.12 202 TRP A O 1
ATOM 1603 N N . THR A 1 203 ? 14.941 6.995 -17.566 1.00 96.25 203 THR A N 1
ATOM 1604 C CA . THR A 1 203 ? 15.409 6.118 -16.481 1.00 96.25 203 THR A CA 1
ATOM 1605 C C . THR A 1 203 ? 14.929 6.604 -15.117 1.00 96.25 203 THR A C 1
ATOM 1607 O O . THR A 1 203 ? 14.442 5.806 -14.318 1.00 96.25 203 THR A O 1
ATOM 1610 N N . ILE A 1 204 ? 14.980 7.915 -14.872 1.00 96.25 204 ILE A N 1
ATOM 1611 C CA . ILE A 1 204 ? 14.350 8.544 -13.704 1.00 96.25 204 ILE A CA 1
ATOM 1612 C C . ILE A 1 204 ? 12.839 8.279 -13.730 1.00 96.25 204 ILE A C 1
ATOM 1614 O O . ILE A 1 204 ? 12.260 7.905 -12.714 1.00 96.25 204 ILE A O 1
ATOM 1618 N N . GLY A 1 205 ? 12.215 8.391 -14.904 1.00 96.38 205 GLY A N 1
ATOM 1619 C CA . GLY A 1 205 ? 10.813 8.054 -15.125 1.00 96.38 205 GLY A CA 1
ATOM 1620 C C . GLY A 1 205 ? 10.454 6.629 -14.696 1.00 96.38 205 GLY A C 1
ATOM 1621 O O . GLY A 1 205 ? 9.523 6.438 -13.918 1.00 96.38 205 GLY A O 1
ATOM 1622 N N . PHE A 1 206 ? 11.238 5.631 -15.108 1.00 96.94 206 PHE A N 1
ATOM 1623 C CA . PHE A 1 206 ? 11.065 4.230 -14.712 1.00 96.94 206 PHE A CA 1
ATOM 1624 C C . PHE A 1 206 ? 11.189 4.011 -13.203 1.00 96.94 206 PHE A C 1
ATOM 1626 O O . PHE A 1 206 ? 10.384 3.280 -12.618 1.00 96.94 206 PHE A O 1
ATOM 1633 N N . ILE A 1 207 ? 12.175 4.648 -12.565 1.00 96.06 207 ILE A N 1
ATOM 1634 C CA . ILE A 1 207 ? 12.369 4.577 -11.112 1.00 96.06 207 ILE A CA 1
ATOM 1635 C C . ILE A 1 207 ? 11.161 5.178 -10.391 1.00 96.06 207 ILE A C 1
ATOM 1637 O O . ILE A 1 207 ? 10.610 4.534 -9.498 1.00 96.06 207 ILE A O 1
ATOM 1641 N N . ASN A 1 208 ? 10.705 6.356 -10.819 1.00 95.69 208 ASN A N 1
ATOM 1642 C CA . ASN A 1 208 ? 9.562 7.037 -10.217 1.00 95.69 208 ASN A CA 1
ATOM 1643 C C . ASN A 1 208 ? 8.255 6.270 -10.440 1.00 95.69 208 ASN A C 1
ATOM 1645 O O . ASN A 1 208 ? 7.494 6.098 -9.497 1.00 95.69 208 ASN A O 1
ATOM 1649 N N . MET A 1 209 ? 8.013 5.727 -11.637 1.00 95.31 209 MET A N 1
ATOM 1650 C CA . MET A 1 209 ? 6.839 4.887 -11.908 1.00 95.31 209 MET A CA 1
ATOM 1651 C C . MET A 1 209 ? 6.802 3.650 -10.998 1.00 95.31 209 MET A C 1
ATOM 1653 O O . MET A 1 209 ? 5.742 3.289 -10.483 1.00 95.31 209 MET A O 1
ATOM 1657 N N . ASN A 1 210 ? 7.948 2.992 -10.781 1.00 95.31 210 ASN A N 1
ATOM 1658 C CA . ASN A 1 210 ? 8.043 1.869 -9.846 1.00 95.31 210 ASN A CA 1
ATOM 1659 C C . ASN A 1 210 ? 7.835 2.324 -8.392 1.00 95.31 210 ASN A C 1
ATOM 1661 O O . ASN A 1 210 ? 7.144 1.638 -7.641 1.00 95.31 210 ASN A O 1
ATOM 1665 N N . GLY A 1 211 ? 8.413 3.468 -8.015 1.00 94.50 211 GLY A N 1
ATOM 1666 C CA . GLY A 1 211 ? 8.285 4.079 -6.692 1.00 94.50 211 GLY A CA 1
ATOM 1667 C C . GLY A 1 211 ? 6.843 4.441 -6.345 1.00 94.50 211 GLY A C 1
ATOM 1668 O O . GLY A 1 211 ? 6.324 3.946 -5.353 1.00 94.50 211 GLY A O 1
ATOM 1669 N N . GLU A 1 212 ? 6.156 5.200 -7.196 1.00 93.44 212 GLU A N 1
ATOM 1670 C CA . GLU A 1 212 ? 4.765 5.602 -6.956 1.00 93.44 212 GLU A CA 1
ATOM 1671 C C . GLU A 1 212 ? 3.809 4.399 -6.927 1.00 93.44 212 GLU A C 1
ATOM 1673 O O . GLU A 1 212 ? 2.877 4.364 -6.123 1.00 93.44 212 GLU A O 1
ATOM 1678 N N . ARG A 1 213 ? 4.031 3.375 -7.769 1.00 92.12 213 ARG A N 1
ATOM 1679 C CA . ARG A 1 213 ? 3.231 2.136 -7.709 1.00 92.12 213 ARG A CA 1
ATOM 1680 C C . ARG A 1 213 ? 3.460 1.397 -6.387 1.00 92.12 213 ARG A C 1
ATOM 1682 O O . ARG A 1 213 ? 2.495 0.917 -5.798 1.00 92.12 213 ARG A O 1
ATOM 1689 N N . LEU A 1 214 ? 4.708 1.344 -5.915 1.00 92.94 214 LEU A N 1
ATOM 1690 C CA . LEU A 1 214 ? 5.056 0.754 -4.622 1.00 92.94 214 LEU A CA 1
ATOM 1691 C C . LEU A 1 214 ? 4.424 1.526 -3.458 1.00 92.94 214 LEU A C 1
ATOM 1693 O O . LEU A 1 214 ? 3.842 0.908 -2.573 1.00 92.94 214 LEU A O 1
ATOM 1697 N N . GLU A 1 215 ? 4.504 2.856 -3.473 1.00 92.44 215 GLU A N 1
ATOM 1698 C CA . GLU A 1 215 ? 3.880 3.723 -2.468 1.00 92.44 215 GLU A CA 1
ATOM 1699 C C . GLU A 1 215 ? 2.356 3.581 -2.465 1.00 92.44 215 GLU A C 1
ATOM 1701 O O . GLU A 1 215 ? 1.748 3.499 -1.399 1.00 92.44 215 GLU A O 1
ATOM 1706 N N . SER A 1 216 ? 1.728 3.481 -3.641 1.00 91.38 216 SER A N 1
ATOM 1707 C CA . SER A 1 216 ? 0.283 3.270 -3.752 1.00 91.38 216 SER A CA 1
ATOM 1708 C C . SER A 1 216 ? -0.157 1.931 -3.159 1.00 91.38 216 SER A C 1
ATOM 1710 O O . SER A 1 216 ? -1.139 1.889 -2.416 1.00 91.38 216 SER A O 1
ATOM 1712 N N . ASP A 1 217 ? 0.563 0.845 -3.449 1.00 91.69 217 ASP A N 1
ATOM 1713 C CA . ASP A 1 217 ? 0.256 -0.474 -2.887 1.00 91.69 217 ASP A CA 1
ATOM 1714 C C . ASP A 1 217 ? 0.527 -0.520 -1.375 1.00 91.69 217 ASP A C 1
ATOM 1716 O O . ASP A 1 217 ? -0.248 -1.124 -0.634 1.00 91.69 217 ASP A O 1
ATOM 1720 N N . LEU A 1 218 ? 1.581 0.156 -0.901 1.00 92.56 218 LEU A N 1
ATOM 1721 C CA . LEU A 1 218 ? 1.893 0.257 0.526 1.00 92.56 218 LEU A CA 1
ATOM 1722 C C . LEU A 1 218 ? 0.826 1.052 1.284 1.00 92.56 218 LEU A C 1
ATOM 1724 O O . LEU A 1 218 ? 0.396 0.627 2.354 1.00 92.56 218 LEU A O 1
ATOM 1728 N N . LYS A 1 219 ? 0.346 2.160 0.710 1.00 92.94 219 LYS A N 1
ATOM 1729 C CA . LYS A 1 219 ? -0.747 2.943 1.290 1.00 92.94 219 LYS A CA 1
ATOM 1730 C C . LYS A 1 219 ? -2.025 2.114 1.414 1.00 92.94 219 LYS A C 1
ATOM 1732 O O . LYS A 1 219 ? -2.614 2.083 2.485 1.00 92.94 219 LYS A O 1
ATOM 1737 N N . LYS A 1 220 ? -2.404 1.375 0.366 1.00 92.75 220 LYS A N 1
ATOM 1738 C CA . LYS A 1 220 ? -3.580 0.487 0.410 1.00 92.75 220 LYS A CA 1
ATOM 1739 C C . LYS A 1 220 ? -3.463 -0.583 1.494 1.00 92.75 220 LYS A C 1
ATOM 1741 O O . LYS A 1 220 ? -4.417 -0.788 2.232 1.00 92.75 220 LYS A O 1
ATOM 1746 N N . ALA A 1 221 ? -2.302 -1.227 1.608 1.00 93.88 221 ALA A N 1
ATOM 1747 C CA . ALA A 1 221 ? -2.069 -2.236 2.641 1.00 93.88 221 ALA A CA 1
ATOM 1748 C C . ALA A 1 221 ? -2.115 -1.635 4.059 1.00 93.88 221 ALA A C 1
ATOM 1750 O O . ALA A 1 221 ? -2.638 -2.258 4.984 1.00 93.88 221 ALA A O 1
ATOM 1751 N N . SER A 1 222 ? -1.596 -0.415 4.232 1.00 94.12 222 SER A N 1
ATOM 1752 C CA . SER A 1 222 ? -1.679 0.319 5.498 1.00 94.12 222 SER A CA 1
ATOM 1753 C C . SER A 1 222 ? -3.122 0.676 5.856 1.00 94.12 222 SER A C 1
ATOM 1755 O O . SER A 1 222 ? -3.522 0.479 6.999 1.00 94.12 222 SER A O 1
ATOM 1757 N N . ASP A 1 223 ? -3.901 1.180 4.898 1.00 95.12 223 ASP A N 1
ATOM 1758 C CA . ASP A 1 223 ? -5.303 1.553 5.106 1.00 95.12 223 ASP A CA 1
ATOM 1759 C C . ASP A 1 223 ? -6.153 0.316 5.460 1.00 95.12 223 ASP A C 1
ATOM 1761 O O . ASP A 1 223 ? -6.955 0.357 6.393 1.00 95.12 223 ASP A O 1
ATOM 1765 N N . GLU A 1 224 ? -5.923 -0.816 4.782 1.00 95.56 224 GLU A N 1
ATOM 1766 C CA . GLU A 1 224 ? -6.567 -2.100 5.091 1.00 95.56 224 GLU A CA 1
ATOM 1767 C C . GLU A 1 224 ? -6.230 -2.569 6.513 1.00 95.56 224 GLU A C 1
ATOM 1769 O O . GLU A 1 224 ? -7.130 -2.871 7.297 1.00 95.56 224 GLU A O 1
ATOM 1774 N N . THR A 1 225 ? -4.948 -2.541 6.889 1.00 95.69 225 THR A N 1
ATOM 1775 C CA . THR A 1 225 ? -4.499 -2.926 8.238 1.00 95.69 225 THR A CA 1
ATOM 1776 C C . THR A 1 225 ? -5.118 -2.031 9.315 1.00 95.69 225 THR A C 1
ATOM 1778 O O . THR A 1 225 ? -5.607 -2.538 10.324 1.00 95.69 225 THR A O 1
ATOM 1781 N N . ASN A 1 226 ? -5.159 -0.713 9.094 1.00 94.81 226 ASN A N 1
ATOM 1782 C CA . ASN A 1 226 ? -5.768 0.232 10.032 1.00 94.81 226 ASN A CA 1
ATOM 1783 C C . ASN A 1 226 ? -7.263 -0.053 10.227 1.00 94.81 226 ASN A C 1
ATOM 1785 O O . ASN A 1 226 ? -7.724 -0.115 11.364 1.00 94.81 226 ASN A O 1
ATOM 1789 N N . SER A 1 227 ? -8.000 -0.314 9.143 1.00 94.81 227 SER A N 1
ATOM 1790 C CA . SER A 1 227 ? -9.431 -0.638 9.225 1.00 94.81 227 SER A CA 1
ATOM 1791 C C . SER A 1 227 ? -9.711 -1.929 10.010 1.00 94.81 227 SER A C 1
ATOM 1793 O O . SER A 1 227 ? -10.681 -2.006 10.766 1.00 94.81 227 SER A O 1
ATOM 1795 N N . LEU A 1 228 ? -8.833 -2.932 9.890 1.00 96.06 228 LEU A N 1
ATOM 1796 C CA . LEU A 1 228 ? -8.933 -4.184 10.641 1.00 96.06 228 LEU A CA 1
ATOM 1797 C C . LEU A 1 228 ? -8.646 -3.980 12.133 1.00 96.06 228 LEU A C 1
ATOM 1799 O O . LEU A 1 228 ? -9.361 -4.538 12.965 1.00 96.06 228 LEU A O 1
ATOM 1803 N N . CYS A 1 229 ? -7.642 -3.169 12.478 1.00 95.31 229 CYS A N 1
ATOM 1804 C CA . CYS A 1 229 ? -7.349 -2.815 13.868 1.00 95.31 229 CYS A CA 1
ATOM 1805 C C . CYS A 1 229 ? -8.515 -2.056 14.514 1.00 95.31 229 CYS A C 1
ATOM 1807 O O . CYS A 1 229 ? -8.935 -2.412 15.611 1.00 95.31 229 CYS A O 1
ATOM 1809 N N . GLU A 1 230 ? -9.093 -1.070 13.820 1.00 95.62 230 GLU A N 1
ATOM 1810 C CA . GLU A 1 230 ? -10.266 -0.334 14.313 1.00 95.62 230 GLU A CA 1
ATOM 1811 C C . GLU A 1 230 ? -11.460 -1.266 14.571 1.00 95.62 230 GLU A C 1
ATOM 1813 O O . GLU A 1 230 ? -12.116 -1.180 15.615 1.00 95.62 230 GLU A O 1
ATOM 1818 N N . PHE A 1 231 ? -11.718 -2.206 13.657 1.00 96.12 231 PHE A N 1
ATOM 1819 C CA . PHE A 1 231 ? -12.769 -3.208 13.825 1.00 96.12 231 PHE A CA 1
ATOM 1820 C C . PHE A 1 231 ? -12.501 -4.156 15.007 1.00 96.12 231 PHE A C 1
ATOM 1822 O O . PHE A 1 231 ? -13.419 -4.470 15.778 1.00 96.12 231 PHE A O 1
ATOM 1829 N N . ALA A 1 232 ? -11.257 -4.612 15.170 1.00 95.50 232 ALA A N 1
ATOM 1830 C CA . ALA A 1 232 ? -10.854 -5.483 16.270 1.00 95.50 232 ALA A CA 1
ATOM 1831 C C . ALA A 1 232 ? -10.996 -4.777 17.628 1.00 95.50 232 ALA A C 1
ATOM 1833 O O . ALA A 1 232 ? -11.572 -5.348 18.557 1.00 95.50 232 ALA A O 1
ATOM 1834 N N . ASP A 1 233 ? -10.572 -3.517 17.725 1.00 95.62 233 ASP A N 1
ATOM 1835 C CA . ASP A 1 233 ? -10.712 -2.695 18.929 1.00 95.62 233 ASP A CA 1
ATOM 1836 C C . ASP A 1 233 ? -12.183 -2.471 19.292 1.00 95.62 233 ASP A C 1
ATOM 1838 O O . ASP A 1 233 ? -12.579 -2.624 20.453 1.00 95.62 233 ASP A O 1
ATOM 1842 N N . GLN A 1 234 ? -13.026 -2.159 18.303 1.00 95.44 234 GLN A N 1
ATOM 1843 C CA . GLN A 1 234 ? -14.462 -1.999 18.525 1.00 95.44 234 GLN A CA 1
ATOM 1844 C C . GLN A 1 234 ? -15.105 -3.303 19.017 1.00 95.44 234 GLN A C 1
ATOM 1846 O O . GLN A 1 234 ? -15.932 -3.283 19.935 1.00 95.44 234 GLN A O 1
ATOM 1851 N N . SER A 1 235 ? -14.723 -4.435 18.425 1.00 94.75 235 SER A N 1
ATOM 1852 C CA . SER A 1 235 ? -15.223 -5.757 18.808 1.00 94.75 235 SER A CA 1
ATOM 1853 C C . SER A 1 235 ? -14.783 -6.139 20.222 1.00 94.75 235 SER A C 1
ATOM 1855 O O . SER A 1 235 ? -15.604 -6.602 21.013 1.00 94.75 235 SER A O 1
ATOM 1857 N N . SER A 1 236 ? -13.524 -5.868 20.575 1.00 94.31 236 SER A N 1
ATOM 1858 C CA . SER A 1 236 ? -12.972 -6.093 21.915 1.00 94.31 236 SER A CA 1
ATOM 1859 C C . SER A 1 236 ? -13.723 -5.292 22.987 1.00 94.31 236 SER A C 1
ATOM 1861 O O . SER A 1 236 ? -14.138 -5.849 24.005 1.00 94.31 236 SER A O 1
ATOM 1863 N N . ARG A 1 237 ? -14.015 -4.006 22.730 1.00 94.62 237 ARG A N 1
ATOM 1864 C CA . ARG A 1 237 ? -14.804 -3.164 23.651 1.00 94.62 237 ARG A CA 1
ATOM 1865 C C . ARG A 1 237 ? -16.219 -3.698 23.867 1.00 94.62 237 ARG A C 1
ATOM 1867 O O . ARG A 1 237 ? -16.658 -3.793 25.011 1.00 94.62 237 ARG A O 1
ATOM 1874 N N . LYS A 1 238 ? -16.917 -4.080 22.790 1.00 95.31 238 LYS A N 1
ATOM 1875 C CA . LYS A 1 238 ? -18.265 -4.671 22.882 1.00 95.31 238 LYS A CA 1
ATOM 1876 C C . LYS A 1 238 ? -18.256 -5.984 23.664 1.00 95.31 238 LYS A C 1
ATOM 1878 O O . LYS A 1 238 ? -19.139 -6.202 24.487 1.00 95.31 238 LYS A O 1
ATOM 1883 N N . LEU A 1 239 ? -17.255 -6.835 23.433 1.00 95.69 239 LEU A N 1
ATOM 1884 C CA . LEU A 1 239 ? -17.108 -8.096 24.157 1.00 95.69 239 LEU A CA 1
ATOM 1885 C C . LEU A 1 239 ? -16.862 -7.861 25.652 1.00 95.69 239 LEU A C 1
ATOM 1887 O O . LEU A 1 239 ? -17.474 -8.537 26.473 1.00 95.69 239 LEU A O 1
ATOM 1891 N N . SER A 1 240 ? -16.023 -6.883 26.010 1.00 94.75 240 SER A N 1
ATOM 1892 C CA . SER A 1 240 ? -15.791 -6.515 27.412 1.00 94.75 240 SER A CA 1
ATOM 1893 C C . SER A 1 240 ? -17.079 -6.053 28.096 1.00 94.75 240 SER A C 1
ATOM 1895 O O . SER A 1 240 ? -17.389 -6.535 29.180 1.00 94.75 240 SER A O 1
ATOM 1897 N N . GLN A 1 241 ? -17.861 -5.181 27.449 1.00 93.19 241 GLN A N 1
ATOM 1898 C CA . GLN A 1 241 ? -19.141 -4.706 27.990 1.00 93.19 241 GLN A CA 1
ATOM 1899 C C . GLN A 1 241 ? -20.147 -5.850 28.180 1.00 93.19 241 GLN A C 1
ATOM 1901 O O . GLN A 1 241 ? -20.712 -5.997 29.261 1.00 93.19 241 GLN A O 1
ATOM 1906 N N . ALA A 1 242 ? -20.313 -6.708 27.168 1.00 94.88 242 ALA A N 1
ATOM 1907 C CA . ALA A 1 242 ? -21.201 -7.867 27.257 1.00 94.88 242 ALA A CA 1
ATOM 1908 C C . ALA A 1 242 ? -20.762 -8.856 28.353 1.00 94.88 242 ALA A C 1
ATOM 1910 O O . ALA A 1 242 ? -21.596 -9.448 29.038 1.00 94.88 242 ALA A O 1
ATOM 1911 N N . MET A 1 243 ? -19.450 -9.028 28.550 1.00 94.56 243 MET A N 1
ATOM 1912 C CA . MET A 1 243 ? -18.909 -9.884 29.605 1.00 94.56 243 MET A CA 1
ATOM 1913 C C . MET A 1 243 ? -19.178 -9.314 31.007 1.00 94.56 243 MET A C 1
ATOM 1915 O O . MET A 1 243 ? -19.484 -10.083 31.918 1.00 94.56 243 MET A O 1
ATOM 1919 N N . ASP A 1 244 ? -19.108 -7.993 31.188 1.00 91.88 244 ASP A N 1
ATOM 1920 C CA . ASP A 1 244 ? -19.422 -7.342 32.466 1.00 91.88 244 ASP A CA 1
ATOM 1921 C C . ASP A 1 244 ? -20.918 -7.442 32.815 1.00 91.88 244 ASP A C 1
ATOM 1923 O O . ASP A 1 244 ? -21.268 -7.741 33.961 1.00 91.88 244 ASP A O 1
ATOM 1927 N N . GLU A 1 245 ? -21.810 -7.275 31.833 1.00 91.38 245 GLU A N 1
ATOM 1928 C CA . GLU A 1 245 ? -23.258 -7.484 32.002 1.00 91.38 245 GLU A CA 1
ATOM 1929 C C . GLU A 1 245 ? -23.596 -8.940 32.357 1.00 91.38 245 GLU A C 1
ATOM 1931 O O . GLU A 1 245 ? -24.415 -9.205 33.248 1.00 91.38 245 GLU A O 1
ATOM 1936 N N . LEU A 1 246 ? -22.935 -9.899 31.699 1.00 94.25 246 LEU A N 1
ATOM 1937 C CA . LEU A 1 246 ? -23.130 -11.323 31.959 1.00 94.25 246 LEU A CA 1
ATOM 1938 C C . LEU A 1 246 ? -22.679 -11.702 33.374 1.00 94.25 246 LEU A C 1
ATOM 1940 O O . LEU A 1 246 ? -23.433 -12.367 34.085 1.00 94.25 246 LEU A O 1
ATOM 1944 N N . LYS A 1 247 ? -21.511 -11.219 33.819 1.00 91.69 247 LYS A N 1
ATOM 1945 C CA . LYS A 1 247 ? -21.015 -11.435 35.190 1.00 91.69 247 LYS A CA 1
ATOM 1946 C C . LYS A 1 247 ? -21.967 -10.878 36.246 1.00 91.69 247 LYS A C 1
ATOM 1948 O O . LYS A 1 247 ? -22.208 -11.537 37.256 1.00 91.69 247 LYS A O 1
ATOM 1953 N N . LEU A 1 248 ? -22.519 -9.681 36.028 1.00 88.50 248 LEU A N 1
ATOM 1954 C CA . LEU A 1 248 ? -23.482 -9.089 36.961 1.00 88.50 248 LEU A CA 1
ATOM 1955 C C . LEU A 1 248 ? -24.768 -9.924 37.033 1.00 88.50 248 LEU A C 1
ATOM 1957 O O . LEU A 1 248 ? -25.245 -10.238 38.123 1.00 88.50 248 LEU A O 1
ATOM 1961 N N . THR A 1 249 ? -25.281 -10.348 35.877 1.00 92.12 249 THR A N 1
ATOM 1962 C CA . THR A 1 249 ? -26.468 -11.209 35.786 1.00 92.12 249 THR A CA 1
ATOM 1963 C C . THR A 1 249 ? -26.250 -12.555 36.479 1.00 92.12 249 THR A C 1
ATOM 1965 O O . THR A 1 249 ? -27.132 -13.046 37.186 1.00 92.12 249 THR A O 1
ATOM 1968 N N . GLU A 1 250 ? -25.078 -13.164 36.299 1.00 93.94 250 GLU A N 1
ATOM 1969 C CA . GLU A 1 250 ? -24.705 -14.414 36.961 1.00 93.94 250 GLU A CA 1
ATOM 1970 C C . GLU A 1 250 ? -24.628 -14.240 38.482 1.00 93.94 250 GLU A C 1
ATOM 1972 O O . GLU A 1 250 ? -25.199 -15.048 39.218 1.00 93.94 250 GLU A O 1
ATOM 1977 N N . LYS A 1 251 ? -24.036 -13.135 38.956 1.00 92.62 251 LYS A N 1
ATOM 1978 C CA . LYS A 1 251 ? -23.966 -12.804 40.386 1.00 92.62 251 LYS A CA 1
ATOM 1979 C C . LYS A 1 251 ? -25.353 -12.590 41.007 1.00 92.62 251 LYS A C 1
ATOM 1981 O O . LYS A 1 251 ? -25.616 -13.058 42.110 1.00 92.62 251 LYS A O 1
ATOM 1986 N N . PHE A 1 252 ? -26.284 -11.953 40.298 1.00 92.94 252 PHE A N 1
ATOM 1987 C CA . PHE A 1 252 ? -27.672 -11.812 40.760 1.00 92.94 252 PHE A CA 1
ATOM 1988 C C . PHE A 1 252 ? -28.419 -13.142 40.849 1.00 92.94 252 PHE A C 1
ATOM 1990 O O . PHE A 1 252 ? -29.207 -13.349 41.777 1.00 92.94 252 PHE A O 1
ATOM 1997 N N . LYS A 1 253 ? -28.180 -14.057 39.905 1.00 94.00 253 LYS A N 1
ATOM 1998 C CA . LYS A 1 253 ? -28.762 -15.404 39.951 1.00 94.00 253 LYS A CA 1
ATOM 1999 C C . LYS A 1 253 ? -28.194 -16.219 41.109 1.00 94.00 253 LYS A C 1
ATOM 2001 O O . LYS A 1 253 ? -28.971 -16.855 41.818 1.00 94.00 253 LYS A O 1
ATOM 2006 N N . SER A 1 254 ? -26.878 -16.181 41.324 1.00 95.50 254 SER A N 1
ATOM 2007 C CA . SER A 1 254 ? -26.237 -16.940 42.402 1.00 95.50 254 SER A CA 1
ATOM 2008 C C . SER A 1 254 ? -26.682 -16.463 43.785 1.00 95.50 254 SER A C 1
ATOM 2010 O O . SER A 1 254 ? -27.041 -17.295 44.614 1.00 95.50 254 SER A O 1
ATOM 2012 N N . ILE A 1 255 ? -26.772 -15.146 44.010 1.00 95.06 255 ILE A N 1
ATOM 2013 C CA . ILE A 1 255 ? -27.279 -14.585 45.273 1.00 95.06 255 ILE A CA 1
ATOM 2014 C C . ILE A 1 255 ? -28.730 -15.006 45.509 1.00 95.06 255 ILE A C 1
ATOM 2016 O O . ILE A 1 255 ? -29.063 -15.458 46.601 1.00 95.06 255 ILE A O 1
ATOM 2020 N N . ARG A 1 256 ? -29.599 -14.924 44.491 1.00 95.00 256 ARG A N 1
ATOM 2021 C CA . ARG A 1 256 ? -31.000 -15.354 44.625 1.00 95.00 256 ARG A CA 1
ATOM 2022 C C . ARG A 1 256 ? -31.114 -16.821 45.044 1.00 95.00 256 ARG A C 1
ATOM 2024 O O . ARG A 1 256 ? -31.904 -17.127 45.934 1.00 95.00 256 ARG A O 1
ATOM 2031 N N . LEU A 1 257 ? -30.340 -17.711 44.418 1.00 95.00 257 LEU A N 1
ATOM 2032 C CA . LEU A 1 257 ? -30.320 -19.135 44.767 1.00 95.00 257 LEU A CA 1
ATOM 2033 C C . LEU A 1 257 ? -29.818 -19.352 46.198 1.00 95.00 257 LEU A C 1
ATOM 2035 O O . LEU A 1 257 ? -30.484 -20.033 46.972 1.00 95.00 257 LEU A O 1
ATOM 2039 N N . ALA A 1 258 ? -28.710 -18.709 46.573 1.00 94.75 258 ALA A N 1
ATOM 2040 C CA . ALA A 1 258 ? -28.143 -18.817 47.913 1.00 94.75 258 ALA A CA 1
ATOM 2041 C C . ALA A 1 258 ? -29.118 -18.328 48.997 1.00 94.75 258 ALA A C 1
ATOM 2043 O O . ALA A 1 258 ? -29.281 -18.986 50.021 1.00 94.75 258 ALA A O 1
ATOM 2044 N N . LEU A 1 259 ? -29.809 -17.205 48.767 1.00 94.69 259 LEU A N 1
ATOM 2045 C CA . LEU A 1 259 ? -30.827 -16.695 49.691 1.00 94.69 259 LEU A CA 1
ATOM 2046 C C . LEU A 1 259 ? -32.031 -17.639 49.793 1.00 94.69 259 LEU A C 1
ATOM 2048 O O . LEU A 1 259 ? -32.550 -17.845 50.891 1.00 94.69 259 LEU A O 1
ATOM 2052 N N . PHE A 1 260 ? -32.461 -18.239 48.680 1.00 93.38 260 PHE A N 1
ATOM 2053 C CA . PHE A 1 260 ? -33.555 -19.208 48.685 1.00 93.38 260 PHE A CA 1
ATOM 2054 C C . PHE A 1 260 ? -33.183 -20.467 49.478 1.00 93.38 260 PHE A C 1
ATOM 2056 O O . PHE A 1 260 ? -33.926 -20.853 50.379 1.00 93.38 260 PHE A O 1
ATOM 2063 N N . GLU A 1 261 ? -32.015 -21.061 49.225 1.00 93.50 261 GLU A N 1
ATOM 2064 C CA . GLU A 1 261 ? -31.515 -22.220 49.980 1.00 93.50 261 GLU A CA 1
ATOM 2065 C C . GLU A 1 261 ? -31.357 -21.902 51.472 1.00 93.50 261 GLU A C 1
ATOM 2067 O O . GLU A 1 261 ? -31.822 -22.659 52.328 1.00 93.50 261 GLU A O 1
ATOM 2072 N N . PHE A 1 262 ? -30.775 -20.744 51.797 1.00 94.12 262 PHE A N 1
ATOM 2073 C CA . PHE A 1 262 ? -30.602 -20.287 53.176 1.00 94.12 262 PHE A CA 1
ATOM 2074 C C . PHE A 1 262 ? -31.945 -20.131 53.902 1.00 94.12 262 PHE A C 1
ATOM 2076 O O . PHE A 1 262 ? -32.064 -20.473 55.083 1.00 94.12 262 PHE A O 1
ATOM 2083 N N . SER A 1 263 ? -32.981 -19.679 53.186 1.00 93.06 263 SER A N 1
ATOM 2084 C CA . SER A 1 263 ? -34.323 -19.502 53.738 1.00 93.06 263 SER A CA 1
ATOM 2085 C C . SER A 1 263 ? -34.977 -20.802 54.197 1.00 93.06 263 SER A C 1
ATOM 2087 O O . SER A 1 263 ? -35.841 -20.743 55.065 1.00 93.06 263 SER A O 1
ATOM 2089 N N . VAL A 1 264 ? -34.579 -21.966 53.679 1.00 90.75 264 VAL A N 1
ATOM 2090 C CA . VAL A 1 264 ? -35.197 -23.251 54.048 1.00 90.75 264 VAL A CA 1
ATOM 2091 C C . VAL A 1 264 ? -34.878 -23.622 55.500 1.00 90.75 264 VAL A C 1
ATOM 2093 O O . VAL A 1 264 ? -35.740 -24.122 56.219 1.00 90.75 264 VAL A O 1
ATOM 2096 N N . THR A 1 265 ? -33.655 -23.348 55.957 1.00 91.00 265 THR A N 1
ATOM 2097 C CA . THR A 1 265 ? -33.147 -23.820 57.258 1.00 91.00 265 THR A CA 1
ATOM 2098 C C . THR A 1 265 ? -33.028 -22.732 58.324 1.00 91.00 265 THR A C 1
ATOM 2100 O O . THR A 1 265 ? -32.997 -23.059 59.508 1.00 91.00 265 THR A O 1
ATOM 2103 N N . HIS A 1 266 ? -33.011 -21.454 57.941 1.00 92.38 266 HIS A N 1
ATOM 2104 C CA . HIS A 1 266 ? -32.812 -20.332 58.867 1.00 92.38 266 HIS A CA 1
ATOM 2105 C C . HIS A 1 266 ? -34.111 -19.588 59.164 1.00 92.38 266 HIS A C 1
ATOM 2107 O O . HIS A 1 266 ? -35.124 -19.795 58.504 1.00 92.38 266 HIS A O 1
ATOM 2113 N N . SER A 1 267 ? -34.123 -18.717 60.167 1.00 91.12 267 SER A N 1
ATOM 2114 C CA . SER A 1 267 ? -35.261 -17.852 60.491 1.00 91.12 267 SER A CA 1
ATOM 2115 C C . SER A 1 267 ? -35.420 -16.688 59.499 1.00 91.12 267 SER A C 1
ATOM 2117 O O . SER A 1 267 ? -34.533 -16.388 58.701 1.00 91.12 267 SER A O 1
ATOM 2119 N N . LEU A 1 268 ? -36.575 -16.009 59.538 1.00 89.31 268 LEU A N 1
ATOM 2120 C CA . LEU A 1 268 ? -36.813 -14.817 58.712 1.00 89.31 268 LEU A CA 1
ATOM 2121 C C . LEU A 1 268 ? -35.816 -13.690 59.033 1.00 89.31 268 LEU A C 1
ATOM 2123 O O . LEU A 1 268 ? -35.355 -13.006 58.127 1.00 89.31 268 LEU A O 1
ATOM 2127 N N . GLU A 1 269 ? -35.464 -13.514 60.309 1.00 88.38 269 GLU A N 1
ATOM 2128 C CA . GLU A 1 269 ? -34.509 -12.485 60.731 1.00 88.38 269 GLU A CA 1
ATOM 2129 C C . GLU A 1 269 ? -33.113 -12.751 60.151 1.00 88.38 269 GLU A C 1
ATOM 2131 O O . GLU A 1 269 ? -32.494 -11.849 59.587 1.00 88.38 269 GLU A O 1
ATOM 2136 N N . GLU A 1 270 ? -32.641 -13.997 60.237 1.00 91.25 270 GLU A N 1
ATOM 2137 C CA . GLU A 1 270 ? -31.348 -14.405 59.681 1.00 91.25 270 GLU A CA 1
ATOM 2138 C C . GLU A 1 270 ? -31.316 -14.254 58.158 1.00 91.25 270 GLU A C 1
ATOM 2140 O O . GLU A 1 270 ? -30.326 -13.762 57.619 1.00 91.25 270 GLU A O 1
ATOM 2145 N N . LEU A 1 271 ? -32.403 -14.614 57.465 1.00 92.12 271 LEU A N 1
ATOM 2146 C CA . LEU A 1 271 ? -32.530 -14.427 56.018 1.00 92.12 271 LEU A CA 1
ATOM 2147 C C . LEU A 1 271 ? -32.419 -12.949 55.624 1.00 92.12 271 LEU A C 1
ATOM 2149 O O . LEU A 1 271 ? -31.668 -12.612 54.709 1.00 92.12 271 LEU A O 1
ATOM 2153 N N . LEU A 1 272 ? -33.160 -12.063 56.295 1.00 92.06 272 LEU A N 1
ATOM 2154 C CA . LEU A 1 272 ? -33.137 -10.630 55.988 1.00 92.06 272 LEU A CA 1
ATOM 2155 C C . LEU A 1 272 ? -31.769 -10.023 56.293 1.00 92.06 272 LEU A C 1
ATOM 2157 O O . LEU A 1 272 ? -31.250 -9.258 55.486 1.00 92.06 272 LEU A O 1
ATOM 2161 N N . LYS A 1 273 ? -31.143 -10.419 57.405 1.00 92.94 273 LYS A N 1
ATOM 2162 C CA . LYS A 1 273 ? -29.776 -10.013 57.742 1.00 92.94 273 LYS A CA 1
ATOM 2163 C C . LYS A 1 273 ? -28.772 -10.462 56.678 1.00 92.94 273 LYS A C 1
ATOM 2165 O O . LYS A 1 273 ? -28.008 -9.633 56.193 1.00 92.94 273 LYS A O 1
ATOM 2170 N N . LYS A 1 274 ? -28.828 -11.730 56.253 1.00 93.69 274 LYS A N 1
ATOM 2171 C CA . LYS A 1 274 ? -27.979 -12.260 55.175 1.00 93.69 274 LYS A CA 1
ATOM 2172 C C . LYS A 1 274 ? -28.222 -11.526 53.855 1.00 93.69 274 LYS A C 1
ATOM 2174 O O . LYS A 1 274 ? -27.270 -11.205 53.157 1.00 93.69 274 LYS A O 1
ATOM 2179 N N . THR A 1 275 ? -29.477 -11.211 53.540 1.00 93.75 275 THR A N 1
ATOM 2180 C CA . THR A 1 275 ? -29.825 -10.437 52.342 1.00 93.75 275 THR A CA 1
ATOM 2181 C C . THR A 1 275 ? -29.229 -9.033 52.395 1.00 93.75 275 THR A C 1
ATOM 2183 O O . THR A 1 275 ? -28.634 -8.585 51.422 1.00 93.75 275 THR A O 1
ATOM 2186 N N . LEU A 1 276 ? -29.334 -8.348 53.535 1.00 94.69 276 LEU A N 1
ATOM 2187 C CA . LEU A 1 276 ? -28.737 -7.027 53.721 1.00 94.69 276 LEU A CA 1
ATOM 2188 C C . LEU A 1 276 ? -27.212 -7.065 53.606 1.00 94.69 276 LEU A C 1
ATOM 2190 O O . LEU A 1 276 ? -26.648 -6.151 53.017 1.00 94.69 276 LEU A O 1
ATOM 2194 N N . ASP A 1 277 ? -26.556 -8.111 54.110 1.00 95.12 277 ASP A N 1
ATOM 2195 C CA . ASP A 1 277 ? -25.110 -8.287 53.942 1.00 95.12 277 ASP A CA 1
ATOM 2196 C C . ASP A 1 277 ? -24.723 -8.398 52.456 1.00 95.12 277 ASP A C 1
ATOM 2198 O O . ASP A 1 277 ? -23.809 -7.702 52.019 1.00 95.12 277 ASP A O 1
ATOM 2202 N N . GLU A 1 278 ? -25.459 -9.184 51.659 1.00 95.19 278 GLU A N 1
ATOM 2203 C CA . GLU A 1 278 ? -25.228 -9.317 50.207 1.00 95.19 278 GLU A CA 1
ATOM 2204 C C . GLU A 1 278 ? -25.458 -7.997 49.453 1.00 95.19 278 GLU A C 1
ATOM 2206 O O . GLU A 1 278 ? -24.675 -7.623 48.576 1.00 95.19 278 GLU A O 1
ATOM 2211 N N . VAL A 1 279 ? -26.520 -7.259 49.800 1.00 95.00 279 VAL A N 1
ATOM 2212 C CA . VAL A 1 279 ? -26.810 -5.954 49.186 1.00 95.00 279 VAL A CA 1
ATOM 2213 C C . VAL A 1 279 ? -25.706 -4.953 49.528 1.00 95.00 279 VAL A C 1
ATOM 2215 O O . VAL A 1 279 ? -25.203 -4.273 48.636 1.00 95.00 279 VAL A O 1
ATOM 2218 N N . CYS A 1 280 ? -25.309 -4.878 50.800 1.00 94.50 280 CYS A N 1
ATOM 2219 C CA . CYS A 1 280 ? -24.231 -4.018 51.280 1.00 94.50 280 CYS A CA 1
ATOM 2220 C C . CYS A 1 280 ? -22.893 -4.332 50.605 1.00 94.50 280 CYS A C 1
ATOM 2222 O O . CYS A 1 280 ? -22.174 -3.414 50.209 1.00 94.50 280 CYS A O 1
ATOM 2224 N N . GLU A 1 281 ? -22.560 -5.613 50.441 1.00 94.19 281 GLU A N 1
ATOM 2225 C CA . GLU A 1 281 ? -21.339 -6.037 49.757 1.00 94.19 281 GLU A CA 1
ATOM 2226 C C . GLU A 1 281 ? -21.348 -5.613 48.283 1.00 94.19 281 GLU A C 1
ATOM 2228 O O . GLU A 1 281 ? -20.369 -5.051 47.790 1.00 94.19 281 GLU A O 1
ATOM 2233 N N . LEU A 1 282 ? -22.467 -5.816 47.583 1.00 92.38 282 LEU A N 1
ATOM 2234 C CA . LEU A 1 282 ? -22.601 -5.445 46.175 1.00 92.38 282 LEU A CA 1
ATOM 2235 C C . LEU A 1 282 ? -22.549 -3.940 45.923 1.00 92.38 282 LEU A C 1
ATOM 2237 O O . LEU A 1 282 ? -21.999 -3.514 44.908 1.00 92.38 282 LEU A O 1
ATOM 2241 N N . THR A 1 283 ? -23.114 -3.139 46.821 1.00 93.25 283 THR A N 1
ATOM 2242 C CA . THR A 1 283 ? -23.119 -1.677 46.689 1.00 93.25 283 THR A CA 1
ATOM 2243 C C . THR A 1 283 ? -21.905 -1.015 47.338 1.00 93.25 283 THR A C 1
ATOM 2245 O O . THR A 1 283 ? -21.747 0.201 47.221 1.00 93.25 283 THR A O 1
ATOM 2248 N N . GLY A 1 284 ? -21.051 -1.771 48.038 1.00 93.69 284 GLY A N 1
ATOM 2249 C CA . GLY A 1 284 ? -19.953 -1.225 48.841 1.00 93.69 284 GLY A CA 1
ATOM 2250 C C . GLY A 1 284 ? -20.440 -0.348 49.999 1.00 93.69 284 GLY A C 1
ATOM 2251 O O . GLY A 1 284 ? -19.757 0.596 50.400 1.00 93.69 284 GLY A O 1
ATOM 2252 N N . SER A 1 285 ? -21.644 -0.617 50.502 1.00 94.75 285 SER A N 1
ATOM 2253 C CA . SER A 1 285 ? -22.291 0.179 51.542 1.00 94.75 285 SER A CA 1
ATOM 2254 C C . SER A 1 285 ? -22.073 -0.454 52.916 1.00 94.75 285 SER A C 1
ATOM 2256 O O . SER A 1 285 ? -22.385 -1.624 53.105 1.00 94.75 285 SER A O 1
ATOM 2258 N N . PRO A 1 286 ? -21.549 0.278 53.911 1.00 90.81 286 PRO A N 1
ATOM 2259 C CA . PRO A 1 286 ? -21.366 -0.247 55.264 1.00 90.81 286 PRO A CA 1
ATOM 2260 C C . PRO A 1 286 ? -22.677 -0.394 56.049 1.00 90.81 286 PRO A C 1
ATOM 2262 O O . PRO A 1 286 ? -22.715 -1.124 57.043 1.00 90.81 286 PRO A O 1
ATOM 2265 N N . ILE A 1 287 ? -23.735 0.318 55.645 1.00 90.75 287 ILE A N 1
ATOM 2266 C CA . ILE A 1 287 ? -25.020 0.328 56.345 1.00 90.75 287 ILE A CA 1
ATOM 2267 C C . ILE A 1 287 ? -26.093 -0.318 55.476 1.00 90.75 287 ILE A C 1
ATOM 2269 O O . ILE A 1 287 ? -26.215 0.024 54.304 1.00 90.75 287 ILE A O 1
ATOM 2273 N N . GLY A 1 288 ? -26.899 -1.191 56.079 1.00 91.88 288 GLY A N 1
ATOM 2274 C CA . GLY A 1 288 ? -28.049 -1.826 55.446 1.00 91.88 288 GLY A CA 1
ATOM 2275 C C . GLY A 1 288 ? -29.162 -2.064 56.455 1.00 91.88 288 GLY A C 1
ATOM 2276 O O . GLY A 1 288 ? -28.905 -2.549 57.562 1.00 91.88 288 GLY A O 1
ATOM 2277 N N . PHE A 1 289 ? -30.391 -1.730 56.079 1.00 90.88 289 PHE A N 1
ATOM 2278 C CA . PHE A 1 289 ? -31.571 -1.898 56.917 1.00 90.88 289 PHE A CA 1
ATOM 2279 C C . PHE A 1 289 ? -32.790 -2.330 56.107 1.00 90.88 289 PHE A C 1
ATOM 2281 O O . PHE A 1 289 ? -32.928 -1.991 54.930 1.00 90.88 289 PHE A O 1
ATOM 2288 N N . TYR A 1 290 ? -33.700 -3.043 56.765 1.00 90.88 290 TYR A N 1
ATOM 2289 C CA . TYR A 1 290 ? -34.958 -3.487 56.184 1.00 90.88 290 TYR A CA 1
ATOM 2290 C C . TYR A 1 290 ? -36.117 -3.196 57.147 1.00 90.88 290 TYR A C 1
ATOM 2292 O O . TYR A 1 290 ? -35.989 -3.295 58.368 1.00 90.88 290 TYR A O 1
ATOM 2300 N N . HIS A 1 291 ? -37.257 -2.778 56.604 1.00 89.12 291 HIS A N 1
ATOM 2301 C CA . HIS A 1 291 ? -38.469 -2.505 57.373 1.00 89.12 291 HIS A CA 1
ATOM 2302 C C . HIS A 1 291 ? -39.673 -3.102 56.673 1.00 89.12 291 HIS A C 1
ATOM 2304 O O . HIS A 1 291 ? -39.852 -2.897 55.475 1.00 89.12 291 HIS A O 1
ATOM 2310 N N . PHE A 1 292 ? -40.538 -3.769 57.431 1.00 88.81 292 PHE A N 1
ATOM 2311 C CA . PHE A 1 292 ? -41.875 -4.077 56.947 1.00 88.81 292 PHE A CA 1
ATOM 2312 C C . PHE A 1 292 ? -42.778 -2.863 57.122 1.00 88.81 292 PHE A C 1
ATOM 2314 O O . PHE A 1 292 ? -42.684 -2.136 58.114 1.00 88.81 292 PHE A O 1
ATOM 2321 N N . VAL A 1 293 ? -43.663 -2.670 56.151 1.00 88.38 293 VAL A N 1
ATOM 2322 C CA . VAL A 1 293 ? -44.761 -1.715 56.249 1.00 88.38 293 VAL A CA 1
ATOM 2323 C C . VAL A 1 293 ? -46.020 -2.509 56.560 1.00 88.38 293 VAL A C 1
ATOM 2325 O O . VAL A 1 293 ? -46.366 -3.447 55.841 1.00 88.38 293 VAL A O 1
ATOM 2328 N N . GLU A 1 294 ? -46.695 -2.155 57.647 1.00 87.75 294 GLU A N 1
ATOM 2329 C CA . GLU A 1 294 ? -47.912 -2.846 58.060 1.00 87.75 294 GLU A CA 1
ATOM 2330 C C . GLU A 1 294 ? -49.090 -2.555 57.115 1.00 87.75 294 GLU A C 1
ATOM 2332 O O . GLU A 1 294 ? -49.080 -1.641 56.278 1.00 87.75 294 GLU A O 1
ATOM 2337 N N . ALA A 1 295 ? -50.152 -3.352 57.252 1.00 85.00 295 ALA A N 1
ATOM 2338 C CA . ALA A 1 295 ? -51.336 -3.262 56.396 1.00 85.00 295 ALA A CA 1
ATOM 2339 C C . ALA A 1 295 ? -52.045 -1.893 56.460 1.00 85.00 295 ALA A C 1
ATOM 2341 O O . ALA A 1 295 ? -52.738 -1.520 55.510 1.00 85.00 295 ALA A O 1
ATOM 2342 N N . ASP A 1 296 ? -51.855 -1.142 57.549 1.00 86.25 296 ASP A N 1
ATOM 2343 C CA . ASP A 1 296 ? -52.371 0.218 57.733 1.00 86.25 296 ASP A CA 1
ATOM 2344 C C . ASP A 1 296 ? -51.634 1.284 56.896 1.00 86.25 296 ASP A C 1
ATOM 2346 O O . ASP A 1 296 ? -52.110 2.418 56.812 1.00 86.25 296 ASP A O 1
ATOM 2350 N N . GLN A 1 297 ? -50.502 0.924 56.270 1.00 85.69 297 GLN A N 1
ATOM 2351 C CA . GLN A 1 297 ? -49.616 1.806 55.496 1.00 85.69 297 GLN A CA 1
ATOM 2352 C C . GLN A 1 297 ? -49.129 3.036 56.276 1.00 85.69 297 GLN A C 1
ATOM 2354 O O . GLN A 1 297 ? -48.795 4.062 55.685 1.00 85.69 297 GLN A O 1
ATOM 2359 N N . LYS A 1 298 ? -49.118 2.945 57.606 1.00 81.75 298 LYS A N 1
ATOM 2360 C CA . LYS A 1 298 ? -48.735 4.022 58.526 1.00 81.75 298 LYS A CA 1
ATOM 2361 C C . LYS A 1 298 ? -47.726 3.550 59.554 1.00 81.75 298 LYS A C 1
ATOM 2363 O O . LYS A 1 298 ? -46.939 4.364 60.028 1.00 81.75 298 LYS A O 1
ATOM 2368 N N . THR A 1 299 ? -47.737 2.264 59.878 1.00 82.31 299 THR A N 1
ATOM 2369 C CA . THR A 1 299 ? -46.855 1.667 60.870 1.00 82.31 299 THR A CA 1
ATOM 2370 C C . THR A 1 299 ? -45.690 0.967 60.186 1.00 82.31 299 THR A C 1
ATOM 2372 O O . THR A 1 299 ? -45.868 0.152 59.277 1.00 82.31 299 THR A O 1
ATOM 2375 N N . LEU A 1 300 ? -44.482 1.298 60.638 1.00 79.62 300 LEU A N 1
ATOM 2376 C CA . LEU A 1 300 ? -43.268 0.576 60.293 1.00 79.62 300 LEU A CA 1
ATOM 2377 C C . LEU A 1 300 ? -42.941 -0.405 61.406 1.00 79.62 300 LEU A C 1
ATOM 2379 O O . LEU A 1 300 ? -42.925 -0.040 62.584 1.00 79.62 300 LEU A O 1
ATOM 2383 N N . THR A 1 301 ? -42.619 -1.627 61.006 1.00 77.00 301 THR A N 1
ATOM 2384 C CA . THR A 1 301 ? -42.085 -2.651 61.898 1.00 77.00 301 THR A CA 1
ATOM 2385 C C . THR A 1 301 ? -40.647 -2.915 61.481 1.00 77.00 301 THR A C 1
ATOM 2387 O O . THR A 1 301 ? -40.377 -3.470 60.411 1.00 77.00 301 THR A O 1
ATOM 2390 N N . LEU A 1 302 ? -39.706 -2.457 62.310 1.00 67.75 302 LEU A N 1
ATOM 2391 C CA . LEU A 1 302 ? -38.281 -2.569 62.018 1.00 67.75 302 LEU A CA 1
ATOM 2392 C C . LEU A 1 302 ? -37.849 -4.032 62.105 1.00 67.75 302 LEU A C 1
ATOM 2394 O O . LEU A 1 302 ? -37.885 -4.637 63.179 1.00 67.75 302 LEU A O 1
ATOM 2398 N N . GLN A 1 303 ? -37.437 -4.603 60.972 1.00 70.12 303 GLN A N 1
ATOM 2399 C CA . GLN A 1 303 ? -36.962 -5.979 60.906 1.00 70.12 303 GLN A CA 1
ATOM 2400 C C . GLN A 1 303 ? -35.668 -6.052 60.108 1.00 70.12 303 GLN A C 1
ATOM 2402 O O . GLN A 1 303 ? -35.670 -6.022 58.886 1.00 70.12 303 GLN A O 1
ATOM 2407 N N . ALA A 1 304 ? -34.595 -6.267 60.862 1.00 82.56 304 ALA A N 1
ATOM 2408 C CA . ALA A 1 304 ? -33.230 -6.538 60.439 1.00 82.56 304 ALA A CA 1
ATOM 2409 C C . ALA A 1 304 ? -32.377 -5.330 60.015 1.00 82.56 304 ALA A C 1
ATOM 2411 O O . ALA A 1 304 ? -32.767 -4.419 59.282 1.00 82.56 304 ALA A O 1
ATOM 2412 N N . TRP A 1 305 ? -31.135 -5.405 60.480 1.00 87.94 305 TRP A N 1
ATOM 2413 C CA . TRP A 1 305 ? -29.992 -4.611 60.061 1.00 87.94 305 TRP A CA 1
ATOM 2414 C C . TRP A 1 305 ? -28.908 -5.573 59.576 1.00 87.94 305 TRP A C 1
ATOM 2416 O O . TRP A 1 305 ? -28.838 -6.711 60.053 1.00 87.94 305 TRP A O 1
ATOM 2426 N N . SER A 1 306 ? -28.059 -5.123 58.650 1.00 89.31 306 SER A N 1
ATOM 2427 C CA . SER A 1 306 ? -26.899 -5.909 58.209 1.00 89.31 306 SER A CA 1
ATOM 2428 C C . SER A 1 306 ? -25.969 -6.215 59.390 1.00 89.31 306 SER A C 1
ATOM 2430 O O . SER A 1 306 ? -25.925 -5.472 60.378 1.00 89.31 306 SER A O 1
ATOM 2432 N N . THR A 1 307 ? -25.190 -7.288 59.289 1.00 89.44 307 THR A N 1
ATOM 2433 C CA . THR A 1 307 ? -24.204 -7.693 60.299 1.00 89.44 307 THR A CA 1
ATOM 2434 C C . THR A 1 307 ? -23.279 -6.544 60.667 1.00 89.44 307 THR A C 1
ATOM 2436 O O . THR A 1 307 ? -23.089 -6.252 61.850 1.00 89.44 307 THR A O 1
ATOM 2439 N N . ARG A 1 308 ? -22.759 -5.841 59.659 1.00 87.81 308 ARG A N 1
ATOM 2440 C CA . ARG A 1 308 ? -21.845 -4.720 59.868 1.00 87.81 308 ARG A CA 1
ATOM 2441 C C . ARG A 1 308 ? -22.533 -3.526 60.530 1.00 87.81 308 ARG A C 1
ATOM 2443 O O . ARG A 1 308 ? -21.960 -2.912 61.423 1.00 87.81 308 ARG A O 1
ATOM 2450 N N . THR A 1 309 ? -23.783 -3.235 60.161 1.00 84.25 309 THR A N 1
ATOM 2451 C CA . THR A 1 309 ? -24.564 -2.158 60.794 1.00 84.25 309 THR A CA 1
ATOM 2452 C C . THR A 1 309 ? -24.733 -2.389 62.292 1.00 84.25 309 THR A C 1
ATOM 2454 O O . THR A 1 309 ? -24.477 -1.472 63.068 1.00 84.25 309 THR A O 1
ATOM 2457 N N . VAL A 1 310 ? -25.112 -3.605 62.697 1.00 83.44 310 VAL A N 1
ATOM 2458 C CA . VAL A 1 310 ? -25.308 -3.965 64.113 1.00 83.44 310 VAL A CA 1
ATOM 2459 C C . VAL A 1 310 ? -23.994 -3.909 64.894 1.00 83.44 310 VAL A C 1
ATOM 2461 O O . VAL A 1 310 ? -23.958 -3.408 66.013 1.00 83.44 310 VAL A O 1
ATOM 2464 N N . ASN A 1 311 ? -22.911 -4.429 64.315 1.00 82.81 311 ASN A N 1
ATOM 2465 C CA . ASN A 1 311 ? -21.654 -4.599 65.042 1.00 82.81 311 ASN A CA 1
ATOM 2466 C C . ASN A 1 311 ? -20.837 -3.303 65.147 1.00 82.81 311 ASN A C 1
ATOM 2468 O O . ASN A 1 311 ? -20.170 -3.083 66.157 1.00 82.81 311 ASN A O 1
ATOM 2472 N N . GLU A 1 312 ? -20.864 -2.458 64.113 1.00 79.62 312 GLU A N 1
ATOM 2473 C CA . GLU A 1 312 ? -19.924 -1.337 63.978 1.00 79.62 312 GLU A CA 1
ATOM 2474 C C . GLU A 1 312 ? -20.587 0.044 64.060 1.00 79.62 312 GLU A C 1
ATOM 2476 O O . GLU A 1 312 ? -19.926 0.999 64.466 1.00 79.62 312 GLU A O 1
ATOM 2481 N N . TYR A 1 313 ? -21.868 0.181 63.694 1.00 71.06 313 TYR A N 1
ATOM 2482 C CA . TYR A 1 313 ? -22.445 1.498 63.388 1.00 71.06 313 TYR A CA 1
ATOM 2483 C C . TYR A 1 313 ? -23.666 1.892 64.227 1.00 71.06 313 TYR A C 1
ATOM 2485 O O . TYR A 1 313 ? -23.766 3.053 64.618 1.00 71.06 313 TYR A O 1
ATOM 2493 N N . CYS A 1 314 ? -24.601 0.980 64.497 1.00 62.16 314 CYS A N 1
ATOM 2494 C CA . CYS A 1 314 ? -25.853 1.290 65.189 1.00 62.16 314 CYS A CA 1
ATOM 2495 C C . CYS A 1 314 ? -25.966 0.487 66.489 1.00 62.16 314 CYS A C 1
ATOM 2497 O O . CYS A 1 314 ? -26.111 -0.733 66.456 1.00 62.16 314 CYS A O 1
ATOM 2499 N N . LYS A 1 315 ? -25.926 1.187 67.630 1.00 61.88 315 LYS A N 1
ATOM 2500 C CA . LYS A 1 315 ? -26.134 0.607 68.973 1.00 61.88 315 LYS A CA 1
ATOM 2501 C C . LYS A 1 315 ? -27.502 0.957 69.567 1.00 61.88 315 LYS A C 1
ATOM 2503 O O . LYS A 1 315 ? -27.762 0.627 70.719 1.00 61.88 315 LYS A O 1
ATOM 2508 N N . ALA A 1 316 ? -28.350 1.653 68.809 1.00 59.44 316 ALA A N 1
ATOM 2509 C CA . ALA A 1 316 ? -29.675 2.061 69.257 1.00 59.44 316 ALA A CA 1
ATOM 2510 C C . ALA A 1 316 ? -30.587 0.842 69.506 1.00 59.44 316 ALA A C 1
ATOM 2512 O O . ALA A 1 316 ? -30.641 -0.086 68.692 1.00 59.44 316 ALA A O 1
ATOM 2513 N N . GLU A 1 317 ? -31.346 0.860 70.605 1.00 52.78 317 GLU A N 1
ATOM 2514 C CA . GLU A 1 317 ? -32.398 -0.125 70.879 1.00 52.78 317 GLU A CA 1
ATOM 2515 C C . GLU A 1 317 ? -33.574 0.096 69.912 1.00 52.78 317 GLU A C 1
ATOM 2517 O O . GLU A 1 317 ? -34.427 0.955 70.117 1.00 52.78 317 GLU A O 1
ATOM 2522 N N . GLY A 1 318 ? -33.591 -0.642 68.798 1.00 52.69 318 GLY A N 1
ATOM 2523 C CA . GLY A 1 318 ? -34.632 -0.529 67.762 1.00 52.69 318 GLY A CA 1
ATOM 2524 C C . GLY A 1 318 ? -35.273 -1.853 67.343 1.00 52.69 318 GLY A C 1
ATOM 2525 O O . GLY A 1 318 ? -36.216 -1.854 66.551 1.00 52.69 318 GLY A O 1
ATOM 2526 N N . LYS A 1 319 ? -34.780 -2.991 67.850 1.00 50.69 319 LYS A N 1
ATOM 2527 C CA . LYS A 1 319 ? -35.231 -4.326 67.434 1.00 50.69 319 LYS A CA 1
ATOM 2528 C C . LYS A 1 319 ? -36.687 -4.554 67.866 1.00 50.69 319 LYS A C 1
ATOM 2530 O O . LYS A 1 319 ? -36.963 -4.666 69.053 1.00 50.69 319 LYS A O 1
ATOM 2535 N N . GLY A 1 320 ? -37.606 -4.628 66.899 1.00 51.97 320 GLY A N 1
ATOM 2536 C CA . GLY A 1 320 ? -39.038 -4.841 67.154 1.00 51.97 320 GLY A CA 1
ATOM 2537 C C . GLY A 1 320 ? -39.826 -3.589 67.557 1.00 51.97 320 GLY A C 1
ATOM 2538 O O . GLY A 1 320 ? -40.972 -3.709 67.979 1.00 51.97 320 GLY A O 1
ATOM 2539 N N . MET A 1 321 ? -39.245 -2.392 67.428 1.00 57.00 321 MET A N 1
ATOM 2540 C CA . MET A 1 321 ? -39.959 -1.146 67.715 1.00 57.00 321 MET A CA 1
ATOM 2541 C C . MET A 1 321 ? -40.921 -0.796 66.575 1.00 57.00 321 MET A C 1
ATOM 2543 O O . MET A 1 321 ? -40.521 -0.713 65.411 1.00 57.00 321 MET A O 1
ATOM 2547 N N . HIS A 1 322 ? -42.184 -0.551 66.928 1.00 56.12 322 HIS A N 1
ATOM 2548 C CA . HIS A 1 322 ? -43.185 0.018 66.030 1.00 56.12 322 HIS A CA 1
ATOM 2549 C C . HIS A 1 322 ? -43.134 1.542 66.117 1.00 56.12 322 HIS A C 1
ATOM 2551 O O . HIS A 1 322 ? -43.251 2.114 67.204 1.00 56.12 322 HIS A O 1
ATOM 2557 N N . TYR A 1 323 ? -42.996 2.221 64.984 1.00 66.19 323 TYR A N 1
ATOM 2558 C CA . TYR A 1 323 ? -43.141 3.673 64.929 1.00 66.19 323 TYR A CA 1
ATOM 2559 C C . TYR A 1 323 ? -43.868 4.095 63.656 1.00 66.19 323 TYR A C 1
ATOM 2561 O O . TYR A 1 323 ? -43.851 3.405 62.637 1.00 66.19 323 TYR A O 1
ATOM 2569 N N . GLY A 1 324 ? -44.559 5.229 63.742 1.00 64.19 324 GLY A N 1
ATOM 2570 C CA . GLY A 1 324 ? -45.299 5.776 62.615 1.00 64.19 324 GLY A CA 1
ATOM 2571 C C . GLY A 1 324 ? -44.366 6.332 61.539 1.00 64.19 324 GLY A C 1
ATOM 2572 O O . GLY A 1 324 ? -43.333 6.934 61.848 1.00 64.19 324 GLY A O 1
ATOM 2573 N N . ILE A 1 325 ? -44.740 6.159 60.272 1.00 66.00 325 ILE A N 1
ATOM 2574 C CA . ILE A 1 325 ? -44.053 6.735 59.102 1.00 66.00 325 ILE A CA 1
ATOM 2575 C C . ILE A 1 325 ? -43.947 8.264 59.230 1.00 66.00 325 ILE A C 1
ATOM 2577 O O . ILE A 1 325 ? -42.945 8.860 58.847 1.00 66.00 325 ILE A O 1
ATOM 2581 N N . ASP A 1 326 ? -44.929 8.903 59.867 1.00 63.09 326 ASP A N 1
ATOM 2582 C CA . ASP A 1 326 ? -44.955 10.331 60.200 1.00 63.09 326 ASP A CA 1
ATOM 2583 C C . ASP A 1 326 ? -43.844 10.756 61.173 1.00 63.09 326 ASP A C 1
ATOM 2585 O O . ASP A 1 326 ? -43.464 11.929 61.209 1.00 63.09 326 ASP A O 1
ATOM 2589 N N . LYS A 1 327 ? -43.268 9.816 61.930 1.00 61.25 327 LYS A N 1
ATOM 2590 C CA . LYS A 1 327 ? -42.127 10.041 62.831 1.00 61.25 327 LYS A CA 1
ATOM 2591 C C . LYS A 1 327 ? -40.787 9.658 62.208 1.00 61.25 327 LYS A C 1
ATOM 2593 O O . LYS A 1 327 ? -39.752 10.071 62.726 1.00 61.25 327 LYS A O 1
ATOM 2598 N N . ALA A 1 328 ? -40.795 8.938 61.089 1.00 65.69 328 ALA A N 1
ATOM 2599 C CA . ALA A 1 328 ? -39.584 8.557 60.381 1.00 65.69 328 ALA A CA 1
ATOM 2600 C C . ALA A 1 328 ? -38.906 9.772 59.712 1.00 65.69 328 ALA A C 1
ATOM 2602 O O . ALA A 1 328 ? -39.552 10.789 59.420 1.00 65.69 328 ALA A O 1
ATOM 2603 N N . GLY A 1 329 ? -37.579 9.685 59.558 1.00 70.56 329 GLY A N 1
ATOM 2604 C CA . GLY A 1 329 ? -36.726 10.716 58.958 1.00 70.56 329 GLY A CA 1
ATOM 2605 C C . GLY A 1 329 ? -36.823 10.753 57.431 1.00 70.56 329 GLY A C 1
ATOM 2606 O O . GLY A 1 329 ? -37.825 10.356 56.855 1.00 70.56 329 GLY A O 1
ATOM 2607 N N . VAL A 1 330 ? -35.776 11.222 56.756 1.00 74.00 330 VAL A N 1
ATOM 2608 C CA . VAL A 1 330 ? -35.795 11.438 55.292 1.00 74.00 330 VAL A CA 1
ATOM 2609 C C . VAL A 1 330 ? -35.922 10.129 54.494 1.00 74.00 330 VAL A C 1
ATOM 2611 O O . VAL A 1 330 ? -36.477 10.100 53.401 1.00 74.00 330 VAL A O 1
ATOM 2614 N N . TRP A 1 331 ? -35.503 9.002 55.061 1.00 72.06 331 TRP A N 1
ATOM 2615 C CA . TRP A 1 331 ? -35.531 7.711 54.375 1.00 72.06 331 TRP A CA 1
ATOM 2616 C C . TRP A 1 331 ? -36.946 7.217 53.994 1.00 72.06 331 TRP A C 1
ATOM 2618 O O . TRP A 1 331 ? -37.071 6.370 53.108 1.00 72.06 331 TRP A O 1
ATOM 2628 N N . VAL A 1 332 ? -38.030 7.762 54.574 1.00 78.50 332 VAL A N 1
ATOM 2629 C CA . VAL A 1 332 ? -39.410 7.471 54.119 1.00 78.50 332 VAL A CA 1
ATOM 2630 C C . VAL A 1 332 ? -39.861 8.311 52.923 1.00 78.50 332 VAL A C 1
ATOM 2632 O O . VAL A 1 332 ? -40.979 8.142 52.443 1.00 78.50 332 VAL A O 1
ATOM 2635 N N . ASP A 1 333 ? -39.010 9.160 52.352 1.00 82.56 333 ASP A N 1
ATOM 2636 C CA . ASP A 1 333 ? -39.324 9.849 51.097 1.00 82.56 333 ASP A CA 1
ATOM 2637 C C . ASP A 1 333 ? -39.620 8.861 49.963 1.00 82.56 333 ASP A C 1
ATOM 2639 O O . ASP A 1 333 ? -40.476 9.125 49.117 1.00 82.56 333 ASP A O 1
ATOM 2643 N N . CYS A 1 334 ? -39.003 7.676 49.996 1.00 84.75 334 CYS A N 1
ATOM 2644 C CA . CYS A 1 334 ? -39.327 6.587 49.079 1.00 84.75 334 CYS A CA 1
ATOM 2645 C C . CYS A 1 334 ? -40.791 6.115 49.190 1.00 84.75 334 CYS A C 1
ATOM 2647 O O . CYS A 1 334 ? -41.394 5.735 48.186 1.00 84.75 334 CYS A O 1
ATOM 2649 N N . VAL A 1 335 ? -41.395 6.206 50.382 1.00 85.25 335 VAL A N 1
ATOM 2650 C CA . VAL A 1 335 ? -42.804 5.868 50.637 1.00 85.25 335 VAL A CA 1
ATOM 2651 C C . VAL A 1 335 ? -43.714 6.919 50.018 1.00 85.25 335 VAL A C 1
ATOM 2653 O O . VAL A 1 335 ? -44.647 6.585 49.287 1.00 85.25 335 VAL A O 1
ATOM 2656 N N . HIS A 1 336 ? -43.426 8.196 50.270 1.00 85.50 336 HIS A N 1
ATOM 2657 C CA . HIS A 1 336 ? -44.224 9.307 49.751 1.00 85.50 336 HIS A CA 1
ATOM 2658 C C . HIS A 1 336 ? -44.157 9.394 48.225 1.00 85.50 336 HIS A C 1
ATOM 2660 O O . HIS A 1 336 ? -45.173 9.610 47.566 1.00 85.50 336 HIS A O 1
ATOM 2666 N N . GLN A 1 337 ? -42.966 9.191 47.661 1.00 88.56 337 GLN A N 1
ATOM 2667 C CA . GLN A 1 337 ? -42.739 9.270 46.221 1.00 88.56 337 GLN A CA 1
ATOM 2668 C C . GLN A 1 337 ? -43.067 7.962 45.486 1.00 88.56 337 GLN A C 1
ATOM 2670 O O . GLN A 1 337 ? -43.148 7.969 44.258 1.00 88.56 337 GLN A O 1
ATOM 2675 N N . LYS A 1 338 ? -43.254 6.848 46.212 1.00 89.12 338 LYS A N 1
ATOM 2676 C CA . LYS A 1 338 ? -43.483 5.493 45.673 1.00 89.12 338 LYS A CA 1
ATOM 2677 C C . LYS A 1 338 ? -42.443 5.059 44.634 1.00 89.12 338 LYS A C 1
ATOM 2679 O O . LYS A 1 338 ? -42.764 4.365 43.671 1.00 89.12 338 LYS A O 1
ATOM 2684 N N . LYS A 1 339 ? -41.197 5.486 44.820 1.00 92.94 339 LYS A N 1
ATOM 2685 C CA . LYS A 1 339 ? -40.062 5.164 43.949 1.00 92.94 339 LYS A CA 1
ATOM 2686 C C . LYS A 1 339 ? -38.770 5.108 44.766 1.00 92.94 339 LYS A C 1
ATOM 2688 O O . LYS A 1 339 ? -38.742 5.665 45.865 1.00 92.94 339 LYS A O 1
ATOM 2693 N N . PRO A 1 340 ? -37.710 4.465 44.250 1.00 94.94 340 PRO A N 1
ATOM 2694 C CA . PRO A 1 340 ? -36.374 4.564 44.824 1.00 94.94 340 PRO A CA 1
ATOM 2695 C C . PRO A 1 340 ? -35.927 6.019 44.980 1.00 94.94 340 PRO A C 1
ATOM 2697 O O . PRO A 1 340 ? -36.183 6.846 44.101 1.00 94.94 340 PRO A O 1
ATOM 2700 N N . VAL A 1 341 ? -35.245 6.325 46.082 1.00 93.81 341 VAL A N 1
ATOM 2701 C CA . VAL A 1 341 ? -34.730 7.668 46.367 1.00 93.81 341 VAL A CA 1
ATOM 2702 C C . VAL A 1 341 ? -33.267 7.587 46.788 1.00 93.81 341 VAL A C 1
ATOM 2704 O O . VAL A 1 341 ? -32.896 6.757 47.617 1.00 93.81 341 VAL A O 1
ATOM 2707 N N . ILE A 1 342 ? -32.448 8.467 46.208 1.00 94.19 342 ILE A N 1
ATOM 2708 C CA . ILE A 1 342 ? -31.048 8.674 46.579 1.00 94.19 342 ILE A CA 1
ATOM 2709 C C . ILE A 1 342 ? -30.920 10.019 47.289 1.00 94.19 342 ILE A C 1
ATOM 2711 O O . ILE A 1 342 ? -31.288 11.057 46.739 1.00 94.19 342 ILE A O 1
ATOM 2715 N N . HIS A 1 343 ? -30.285 10.005 48.454 1.00 92.25 343 HIS A N 1
ATOM 2716 C CA . HIS A 1 343 ? -29.797 11.194 49.138 1.00 92.25 343 HIS A CA 1
ATOM 2717 C C . HIS A 1 343 ? -28.274 11.104 49.233 1.00 92.25 343 HIS A C 1
ATOM 2719 O O . HIS A 1 343 ? -27.745 10.499 50.159 1.00 92.25 343 HIS A O 1
ATOM 2725 N N . ASN A 1 344 ? -27.552 11.677 48.264 1.00 92.38 344 ASN A N 1
ATOM 2726 C CA . ASN A 1 344 ? -26.079 11.657 48.262 1.00 92.38 344 ASN A CA 1
ATOM 2727 C C . ASN A 1 344 ? -25.442 12.668 49.228 1.00 92.38 344 ASN A C 1
ATOM 2729 O O . ASN A 1 344 ? -24.287 12.492 49.619 1.00 92.38 344 ASN A O 1
ATOM 2733 N N . ASP A 1 345 ? -26.199 13.695 49.617 1.00 87.19 345 ASP A N 1
ATOM 2734 C CA . ASP A 1 345 ? -25.823 14.679 50.629 1.00 87.19 345 ASP A CA 1
ATOM 2735 C C . ASP A 1 345 ? -26.952 14.804 51.656 1.00 87.19 345 ASP A C 1
ATOM 2737 O O . ASP A 1 345 ? -27.791 15.707 51.598 1.00 87.19 345 ASP A O 1
ATOM 2741 N N . TYR A 1 346 ? -26.974 13.866 52.605 1.00 83.62 346 TYR A N 1
ATOM 2742 C CA . TYR A 1 346 ? -27.955 13.861 53.688 1.00 83.62 346 TYR A CA 1
ATOM 2743 C C . TYR A 1 346 ? -27.856 15.125 54.560 1.00 83.62 346 TYR A C 1
ATOM 2745 O O . TYR A 1 346 ? -28.847 15.585 55.134 1.00 83.62 346 TYR A O 1
ATOM 2753 N N . ALA A 1 347 ? -26.660 15.714 54.671 1.00 81.06 347 ALA A N 1
ATOM 2754 C CA . ALA A 1 347 ? -26.424 16.851 55.547 1.00 81.06 347 ALA A CA 1
ATOM 2755 C C . ALA A 1 347 ? -27.138 18.124 55.065 1.00 81.06 347 ALA A C 1
ATOM 2757 O O . ALA A 1 347 ? -27.590 18.913 55.897 1.00 81.06 347 ALA A O 1
ATOM 2758 N N . SER A 1 348 ? -27.265 18.289 53.749 1.00 82.19 348 SER A N 1
ATOM 2759 C CA . SER A 1 348 ? -27.903 19.444 53.109 1.00 82.19 348 SER A CA 1
ATOM 2760 C C . SER A 1 348 ? -29.439 19.457 53.160 1.00 82.19 348 SER A C 1
ATOM 2762 O O . SER A 1 348 ? -30.054 20.471 52.828 1.00 82.19 348 SER A O 1
ATOM 2764 N N . LEU A 1 349 ? -30.081 18.358 53.574 1.00 80.69 349 LEU A N 1
ATOM 2765 C CA . LEU A 1 349 ? -31.534 18.215 53.488 1.00 80.69 349 LEU A CA 1
ATOM 2766 C C . LEU A 1 349 ? -32.270 19.097 54.518 1.00 80.69 349 LEU A C 1
ATOM 2768 O O . LEU A 1 349 ? -32.098 18.903 55.727 1.00 80.69 349 LEU A O 1
ATOM 2772 N N . PRO A 1 350 ? -33.145 20.026 54.078 1.00 70.00 350 PRO A N 1
ATOM 2773 C CA . PRO A 1 350 ? -33.719 21.055 54.950 1.00 70.00 350 PRO A CA 1
ATOM 2774 C C . PRO A 1 350 ? -34.762 20.521 55.943 1.00 70.00 350 PRO A C 1
ATOM 2776 O O . PRO A 1 350 ? -35.005 21.152 56.967 1.00 70.00 350 PRO A O 1
ATOM 2779 N N . TYR A 1 351 ? -35.365 19.360 55.668 1.00 74.44 351 TYR A N 1
ATOM 2780 C CA . TYR A 1 351 ? -36.405 18.729 56.493 1.00 74.44 351 TYR A CA 1
ATOM 2781 C C . TYR A 1 351 ? -35.923 17.461 57.213 1.00 74.44 351 TYR A C 1
ATOM 2783 O O . TYR A 1 351 ? -36.737 16.650 57.666 1.00 74.44 351 TYR A O 1
ATOM 2791 N N . ARG A 1 352 ? -34.602 17.265 57.338 1.00 72.88 352 ARG A N 1
ATOM 2792 C CA . ARG A 1 352 ? -34.063 16.123 58.081 1.00 72.88 352 ARG A CA 1
ATOM 2793 C C . ARG A 1 352 ? -34.549 16.163 59.531 1.00 72.88 352 ARG A C 1
ATOM 2795 O O . ARG A 1 352 ? -34.367 17.152 60.240 1.00 72.88 352 ARG A O 1
ATOM 2802 N N . LYS A 1 353 ? -35.156 15.073 59.992 1.00 66.00 353 LYS A N 1
ATOM 2803 C CA . LYS A 1 353 ? -35.380 14.864 61.426 1.00 66.00 353 LYS A CA 1
ATOM 2804 C C . LYS A 1 353 ? -34.060 14.404 62.049 1.00 66.00 353 LYS A C 1
ATOM 2806 O O . LYS A 1 353 ? -33.264 13.739 61.384 1.00 66.00 353 LYS A O 1
ATOM 2811 N N . GLY A 1 354 ? -33.802 14.807 63.293 1.00 63.66 354 GLY A N 1
ATOM 2812 C CA . GLY A 1 354 ? -32.616 14.365 64.032 1.00 63.66 354 GLY A CA 1
ATOM 2813 C C . GLY A 1 354 ? -32.540 12.837 64.116 1.00 63.66 354 GLY A C 1
ATOM 2814 O O . GLY A 1 354 ? -33.561 12.155 64.023 1.00 63.66 354 GLY A O 1
ATOM 2815 N N . LEU A 1 355 ? -31.330 12.301 64.270 1.00 66.25 355 LEU A N 1
ATOM 2816 C CA . LEU A 1 355 ? -31.125 10.866 64.455 1.00 66.25 355 LEU A CA 1
ATOM 2817 C C . LEU A 1 355 ? -31.275 10.508 65.946 1.00 66.25 355 LEU A C 1
ATOM 2819 O O . LEU A 1 355 ? -30.817 11.287 66.785 1.00 66.25 355 LEU A O 1
ATOM 2823 N N . PRO A 1 356 ? -31.900 9.367 66.293 1.00 67.25 356 PRO A N 1
ATOM 2824 C CA . PRO A 1 356 ? -31.962 8.895 67.674 1.00 67.25 356 PRO A CA 1
ATOM 2825 C C . PRO A 1 356 ? -30.567 8.708 68.280 1.00 67.25 356 PRO A C 1
ATOM 2827 O O . PRO A 1 356 ? -29.591 8.455 67.568 1.00 67.25 356 PRO A O 1
ATOM 2830 N N . GLU A 1 357 ? -30.479 8.784 69.605 1.00 59.50 357 GLU A N 1
ATOM 2831 C CA . GLU A 1 357 ? -29.233 8.523 70.325 1.00 59.50 357 GLU A CA 1
ATOM 2832 C C . GLU A 1 357 ? -28.723 7.095 70.029 1.00 59.50 357 GLU A C 1
ATOM 2834 O O . GLU A 1 357 ? -29.486 6.130 70.048 1.00 59.50 357 GLU A O 1
ATOM 2839 N N . GLY A 1 358 ? -27.436 6.960 69.682 1.00 62.72 358 GLY A N 1
ATOM 2840 C CA . GLY A 1 358 ? -26.816 5.678 69.309 1.00 62.72 358 GLY A CA 1
ATOM 2841 C C . GLY A 1 358 ? -26.989 5.239 67.844 1.00 62.72 358 GLY A C 1
ATOM 2842 O O . GLY A 1 358 ? -26.499 4.165 67.478 1.00 62.72 358 GLY A O 1
ATOM 2843 N N . HIS A 1 359 ? -27.653 6.041 67.002 1.00 69.44 359 HIS A N 1
ATOM 2844 C CA . HIS A 1 359 ? -27.793 5.777 65.566 1.00 69.44 359 HIS A CA 1
ATOM 2845 C C . HIS A 1 359 ? -26.527 6.159 64.776 1.00 69.44 359 HIS A C 1
ATOM 2847 O O . HIS A 1 359 ? -25.861 7.152 65.072 1.00 69.44 359 HIS A O 1
ATOM 2853 N N . ALA A 1 360 ? -26.225 5.399 63.721 1.00 70.31 360 ALA A N 1
ATOM 2854 C CA . ALA A 1 360 ? -25.102 5.666 62.827 1.00 70.31 360 ALA A CA 1
ATOM 2855 C C . ALA A 1 360 ? -25.242 7.030 62.117 1.00 70.31 360 ALA A C 1
ATOM 2857 O O . ALA A 1 360 ? -26.344 7.353 61.659 1.00 70.31 360 ALA A O 1
ATOM 2858 N N . PRO A 1 361 ? -24.164 7.821 61.954 1.00 77.00 361 PRO A N 1
ATOM 2859 C CA . PRO A 1 361 ? -24.223 9.041 61.156 1.00 77.00 361 PRO A CA 1
ATOM 2860 C C . PRO A 1 361 ? -24.524 8.699 59.692 1.00 77.00 361 PRO A C 1
ATOM 2862 O O . PRO A 1 361 ? -23.855 7.853 59.098 1.00 77.00 361 PRO A O 1
ATOM 2865 N N . VAL A 1 362 ? -25.516 9.364 59.102 1.00 82.38 362 VAL A N 1
ATOM 2866 C CA . VAL A 1 362 ? -25.900 9.176 57.695 1.00 82.38 362 VAL A CA 1
ATOM 2867 C C . VAL A 1 362 ? -25.282 10.298 56.862 1.00 82.38 362 VAL A C 1
ATOM 2869 O O . VAL A 1 362 ? -25.597 11.470 57.053 1.00 82.38 362 VAL A O 1
ATOM 2872 N N . ILE A 1 363 ? -24.368 9.933 55.962 1.00 88.31 363 ILE A N 1
ATOM 2873 C CA . ILE A 1 363 ? -23.741 10.823 54.972 1.00 88.31 363 ILE A CA 1
ATOM 2874 C C . ILE A 1 363 ? -24.548 10.768 53.679 1.00 88.31 363 ILE A C 1
ATOM 2876 O O . ILE A 1 363 ? -24.895 11.800 53.105 1.00 88.31 363 ILE A O 1
ATOM 2880 N N . ARG A 1 364 ? -24.847 9.543 53.240 1.00 91.75 364 ARG A N 1
ATOM 2881 C CA . ARG A 1 364 ? -25.650 9.265 52.056 1.00 91.75 364 ARG A CA 1
ATOM 2882 C C . ARG A 1 364 ? -26.453 7.995 52.215 1.00 91.75 364 ARG A C 1
ATOM 2884 O O . ARG A 1 364 ? -26.001 7.058 52.867 1.00 91.75 364 ARG A O 1
ATOM 2891 N N . GLU A 1 365 ? -27.598 7.940 51.563 1.00 92.81 365 GLU A N 1
ATOM 2892 C CA . GLU A 1 365 ? -28.476 6.776 51.572 1.00 92.81 365 GLU A CA 1
ATOM 2893 C C . GLU A 1 365 ? -29.135 6.558 50.211 1.00 92.81 365 GLU A C 1
ATOM 2895 O O . GLU A 1 365 ? -29.383 7.500 49.456 1.00 92.81 365 GLU A O 1
ATOM 2900 N N . LEU A 1 366 ? -29.408 5.293 49.916 1.00 95.25 366 LEU A N 1
ATOM 2901 C CA . LEU A 1 366 ? -30.271 4.842 48.838 1.00 95.25 366 LEU A CA 1
ATOM 2902 C C . LEU A 1 366 ? -31.350 3.972 49.473 1.00 95.25 366 LEU A C 1
ATOM 2904 O O . LEU A 1 366 ? -31.038 2.989 50.144 1.00 95.25 366 LEU A O 1
ATOM 2908 N N . VAL A 1 367 ? -32.610 4.336 49.257 1.00 94.62 367 VAL A N 1
ATOM 2909 C CA . VAL A 1 367 ? -33.757 3.656 49.856 1.00 94.62 367 VAL A CA 1
ATOM 2910 C C . VAL A 1 367 ? -34.746 3.259 48.771 1.00 94.62 367 VAL A C 1
ATOM 2912 O O . VAL A 1 367 ? -35.149 4.084 47.947 1.00 94.62 367 VAL A O 1
ATOM 2915 N N . VAL A 1 368 ? -35.139 1.988 48.773 1.00 95.94 368 VAL A N 1
ATOM 2916 C CA . VAL A 1 368 ? -36.042 1.392 47.790 1.00 95.94 368 VAL A CA 1
ATOM 2917 C C . VAL A 1 368 ? -37.321 0.900 48.474 1.00 95.94 368 VAL A C 1
ATOM 2919 O O . VAL A 1 368 ? -37.242 0.099 49.411 1.00 95.94 368 VAL A O 1
ATOM 2922 N N . PRO A 1 369 ? -38.509 1.326 48.001 1.00 95.00 369 PRO A N 1
ATOM 2923 C CA . PRO A 1 369 ? -39.775 0.773 48.450 1.00 95.00 369 PRO A CA 1
ATOM 2924 C C . PRO A 1 369 ? -40.100 -0.500 47.658 1.00 95.00 369 PRO A C 1
ATOM 2926 O O . PRO A 1 369 ? -40.054 -0.513 46.428 1.00 95.00 369 PRO A O 1
ATOM 2929 N N . ILE A 1 370 ? -40.490 -1.562 48.354 1.00 95.00 370 ILE A N 1
ATOM 2930 C CA . ILE A 1 370 ? -40.951 -2.806 47.737 1.00 95.00 370 ILE A CA 1
ATOM 2931 C C . ILE A 1 370 ? -42.470 -2.738 47.589 1.00 95.00 370 ILE A C 1
ATOM 2933 O O . ILE A 1 370 ? -43.202 -2.674 48.579 1.00 95.00 370 ILE A O 1
ATOM 2937 N N . MET A 1 371 ? -42.947 -2.744 46.346 1.00 92.06 371 MET A N 1
ATOM 2938 C CA . MET A 1 371 ? -44.350 -2.492 46.005 1.00 92.06 371 MET A CA 1
ATOM 2939 C C . MET A 1 371 ? -45.067 -3.774 45.568 1.00 92.06 371 MET A C 1
ATOM 2941 O O . MET A 1 371 ? -44.582 -4.481 44.686 1.00 92.06 371 MET A O 1
ATOM 2945 N N . ARG A 1 372 ? -46.265 -4.055 46.094 1.00 92.12 372 ARG A N 1
ATOM 2946 C CA . ARG A 1 372 ? -47.166 -5.104 45.572 1.00 92.12 372 ARG A CA 1
ATOM 2947 C C . ARG A 1 372 ? -48.588 -4.563 45.464 1.00 92.12 372 ARG A C 1
ATOM 2949 O O . ARG A 1 372 ? -49.100 -3.950 46.397 1.00 92.12 372 ARG A O 1
ATOM 2956 N N . SER A 1 373 ? -49.216 -4.741 44.300 1.00 87.38 373 SER A N 1
ATOM 2957 C CA . SER A 1 373 ? -50.593 -4.288 44.026 1.00 87.38 373 SER A CA 1
ATOM 2958 C C . SER A 1 373 ? -50.863 -2.823 44.426 1.00 87.38 373 SER A C 1
ATOM 2960 O O . SER A 1 373 ? -51.907 -2.499 44.987 1.00 87.38 373 SER A O 1
ATOM 2962 N N . GLY A 1 374 ? -49.894 -1.933 44.178 1.00 85.44 374 GLY A N 1
ATOM 2963 C CA . GLY A 1 374 ? -49.991 -0.498 44.481 1.00 85.44 374 GLY A CA 1
ATOM 2964 C C . GLY A 1 374 ? -49.759 -0.098 45.948 1.00 85.44 374 GLY A C 1
ATOM 2965 O O . GLY A 1 374 ? -49.832 1.098 46.253 1.00 85.44 374 GLY A O 1
ATOM 2966 N N . LYS A 1 375 ? -49.456 -1.055 46.836 1.00 90.31 375 LYS A N 1
ATOM 2967 C CA . LYS A 1 375 ? -49.124 -0.841 48.255 1.00 90.31 375 LYS A CA 1
ATOM 2968 C C . LYS A 1 375 ? -47.639 -1.068 48.520 1.00 90.31 375 LYS A C 1
ATOM 2970 O O . LYS A 1 375 ? -47.017 -1.884 47.842 1.00 90.31 375 LYS A O 1
ATOM 2975 N N . ILE A 1 376 ? -47.094 -0.365 49.511 1.00 91.25 376 ILE A N 1
ATOM 2976 C CA . ILE A 1 376 ? -45.717 -0.569 49.971 1.00 91.25 376 ILE A CA 1
ATOM 2977 C C . ILE A 1 376 ? -45.752 -1.683 51.003 1.00 91.25 376 ILE A C 1
ATOM 2979 O O . ILE A 1 376 ? -46.471 -1.594 51.995 1.00 91.25 376 ILE A O 1
ATOM 2983 N N . MET A 1 377 ? -44.995 -2.736 50.746 1.00 91.44 377 MET A N 1
ATOM 2984 C CA . MET A 1 377 ? -44.950 -3.925 51.589 1.00 91.44 377 MET A CA 1
ATOM 2985 C C . MET A 1 377 ? -43.755 -3.898 52.540 1.00 91.44 377 MET A C 1
ATOM 2987 O O . MET A 1 377 ? -43.835 -4.341 53.686 1.00 91.44 377 MET A O 1
ATOM 2991 N N . ALA A 1 378 ? -42.639 -3.360 52.058 1.00 92.19 378 ALA A N 1
ATOM 2992 C CA . ALA A 1 378 ? -41.409 -3.223 52.809 1.00 92.19 378 ALA A CA 1
ATOM 2993 C C . ALA A 1 378 ? -40.529 -2.119 52.215 1.00 92.19 378 ALA A C 1
ATOM 2995 O O . ALA A 1 378 ? -40.799 -1.601 51.131 1.00 92.19 378 ALA A O 1
ATOM 2996 N N . ILE A 1 379 ? -39.480 -1.758 52.941 1.00 92.62 379 ILE A N 1
ATOM 2997 C CA . ILE A 1 379 ? -38.491 -0.757 52.558 1.00 92.62 379 ILE A CA 1
ATOM 2998 C C . ILE A 1 379 ? -37.114 -1.348 52.833 1.00 92.62 379 ILE A C 1
ATOM 3000 O O . ILE A 1 379 ? -36.852 -1.801 53.948 1.00 92.62 379 ILE A O 1
ATOM 3004 N N . LEU A 1 380 ? -36.233 -1.315 51.836 1.00 94.44 380 LEU A N 1
ATOM 3005 C CA . LEU A 1 380 ? -34.832 -1.698 51.975 1.00 94.44 380 LEU A CA 1
ATOM 3006 C C . LEU A 1 380 ? -33.967 -0.466 51.722 1.00 94.44 380 LEU A C 1
ATOM 3008 O O . LEU A 1 380 ? -34.121 0.199 50.699 1.00 94.44 380 LEU A O 1
ATOM 3012 N N . GLY A 1 381 ? -33.070 -0.152 52.653 1.00 92.94 381 GLY A N 1
ATOM 3013 C CA . GLY A 1 381 ? -32.125 0.947 52.500 1.00 92.94 381 GLY A CA 1
ATOM 3014 C C . GLY A 1 381 ? -30.680 0.522 52.704 1.00 92.94 381 GLY A C 1
ATOM 3015 O O . GLY A 1 381 ? -30.382 -0.347 53.525 1.00 92.94 381 GLY A O 1
ATOM 3016 N N . VAL A 1 382 ? -29.784 1.175 51.967 1.00 95.00 382 VAL A N 1
ATOM 3017 C CA . VAL A 1 382 ? -28.333 1.099 52.147 1.00 95.00 382 VAL A CA 1
ATOM 3018 C C . VAL A 1 382 ? -27.739 2.484 52.353 1.00 95.00 382 VAL A C 1
ATOM 3020 O O . VAL A 1 382 ? -28.211 3.475 51.798 1.00 95.00 382 VAL A O 1
ATOM 3023 N N . GLY A 1 383 ? -26.687 2.570 53.159 1.00 92.75 383 GLY A N 1
ATOM 3024 C CA . GLY A 1 383 ? -26.108 3.835 53.595 1.00 92.75 383 GLY A CA 1
ATOM 3025 C C . GLY A 1 383 ? -24.588 3.866 53.515 1.00 92.75 383 GLY A C 1
ATOM 3026 O O . GLY A 1 383 ? -23.917 2.862 53.736 1.00 92.75 383 GLY A O 1
ATOM 3027 N N . ASN A 1 384 ? -24.067 5.066 53.264 1.00 92.69 384 ASN A N 1
ATOM 3028 C CA . ASN A 1 384 ? -22.662 5.446 53.382 1.00 92.69 384 ASN A CA 1
ATOM 3029 C C . ASN A 1 384 ? -21.672 4.699 52.472 1.00 92.69 384 ASN A C 1
ATOM 3031 O O . ASN A 1 384 ? -20.510 4.543 52.854 1.00 92.69 384 ASN A O 1
ATOM 3035 N N . LYS A 1 385 ? -22.083 4.288 51.262 1.00 94.69 385 LYS A N 1
ATOM 3036 C CA . LYS A 1 385 ? -21.140 3.963 50.171 1.00 94.69 385 LYS A CA 1
ATOM 3037 C C . LYS A 1 385 ? -20.058 5.041 50.085 1.00 94.69 385 LYS A C 1
ATOM 3039 O O . LYS A 1 385 ? -20.373 6.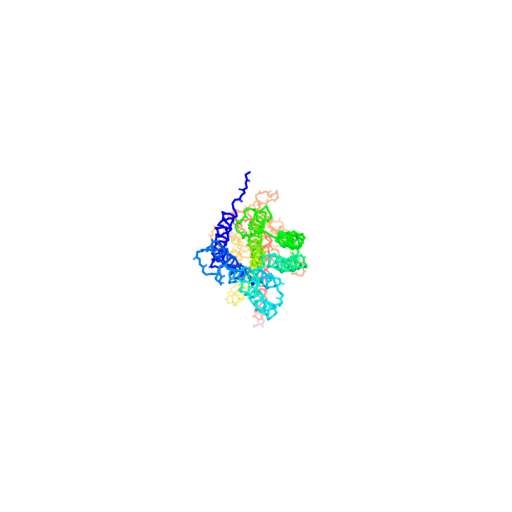199 50.321 1.00 94.69 385 LYS A O 1
ATOM 3044 N N . SER A 1 386 ? -18.803 4.718 49.774 1.00 93.12 386 SER A N 1
ATOM 3045 C CA . SER A 1 386 ? -17.705 5.711 49.741 1.00 93.12 386 SER A CA 1
ATOM 3046 C C . SER A 1 386 ? -17.909 6.820 48.701 1.00 93.12 386 SER A C 1
ATOM 3048 O O . SER A 1 386 ? -17.518 7.966 48.931 1.00 93.12 386 SER A O 1
ATOM 3050 N N . GLU A 1 387 ? -18.586 6.492 47.604 1.00 94.50 387 GLU A N 1
ATOM 3051 C CA . GLU A 1 387 ? -18.928 7.373 46.486 1.00 94.50 387 GLU A CA 1
ATOM 3052 C C . GLU A 1 387 ? -20.442 7.619 46.414 1.00 94.50 387 GLU A C 1
ATOM 3054 O O . GLU A 1 387 ? -21.223 7.008 47.146 1.00 94.50 387 GLU A O 1
ATOM 3059 N N . ASN A 1 388 ? -20.864 8.515 45.521 1.00 96.06 388 ASN A N 1
ATOM 3060 C CA . ASN A 1 388 ? -22.278 8.773 45.273 1.00 96.06 388 ASN A CA 1
ATOM 3061 C C . ASN A 1 388 ? -22.992 7.513 44.758 1.00 96.06 388 ASN A C 1
ATOM 3063 O O . ASN A 1 388 ? -22.479 6.802 43.892 1.00 96.06 388 ASN A O 1
ATOM 3067 N N . TYR A 1 389 ? -24.205 7.272 45.248 1.00 96.56 389 TYR A N 1
ATOM 3068 C CA . TYR A 1 389 ? -25.111 6.304 44.646 1.00 96.56 389 TYR A CA 1
ATOM 3069 C C . TYR A 1 389 ? -25.558 6.773 43.262 1.00 96.56 389 TYR A C 1
ATOM 3071 O O . TYR A 1 389 ? -25.740 7.971 43.017 1.00 96.56 389 TYR A O 1
ATOM 3079 N N . THR A 1 390 ? -25.756 5.795 42.385 1.00 96.06 390 THR A N 1
ATOM 3080 C CA . THR A 1 390 ? -26.090 5.940 40.966 1.00 96.06 390 THR A CA 1
ATOM 3081 C C . THR A 1 390 ? -27.353 5.150 40.613 1.00 96.06 390 THR A C 1
ATOM 3083 O O . THR A 1 390 ? -27.850 4.356 41.413 1.00 96.06 390 THR A O 1
ATOM 3086 N N . GLU A 1 391 ? -27.863 5.310 39.391 1.00 94.00 391 GLU A N 1
ATOM 3087 C CA . GLU A 1 391 ? -28.995 4.510 38.895 1.00 94.00 391 GLU A CA 1
ATOM 3088 C C . GLU A 1 391 ? -28.699 3.001 38.893 1.00 94.00 391 GLU A C 1
ATOM 3090 O O . GLU A 1 391 ? -29.565 2.204 39.241 1.00 94.00 391 GLU A O 1
ATOM 3095 N N . LYS A 1 392 ? -27.449 2.595 38.636 1.00 91.69 392 LYS A N 1
ATOM 3096 C CA . LYS A 1 392 ? -27.034 1.184 38.715 1.00 91.69 392 LYS A CA 1
ATOM 3097 C C . LYS A 1 392 ? -27.142 0.619 40.137 1.00 91.69 392 LYS A C 1
ATOM 3099 O O . LYS A 1 392 ? -27.443 -0.563 40.325 1.00 91.69 392 LYS A O 1
ATOM 3104 N N . ASP A 1 393 ? -26.913 1.461 41.147 1.00 95.25 393 ASP A N 1
ATOM 3105 C CA . ASP A 1 393 ? -27.127 1.077 42.543 1.00 95.25 393 ASP A CA 1
ATOM 3106 C C . ASP A 1 393 ? -28.628 0.908 42.828 1.00 95.25 393 ASP A C 1
ATOM 3108 O O . ASP A 1 393 ? -29.005 -0.066 43.476 1.00 95.25 393 ASP A O 1
ATOM 3112 N N . ILE A 1 394 ? -29.494 1.781 42.287 1.00 95.88 394 ILE A N 1
ATOM 3113 C CA . ILE A 1 394 ? -30.958 1.618 42.374 1.00 95.88 394 ILE A CA 1
ATOM 3114 C C . ILE A 1 394 ? -31.382 0.273 41.786 1.00 95.88 394 ILE A C 1
ATOM 3116 O O . ILE A 1 394 ? -32.119 -0.453 42.448 1.00 95.88 394 ILE A O 1
ATOM 3120 N N . GLU A 1 395 ? -30.928 -0.074 40.580 1.00 93.56 395 GLU A N 1
ATOM 3121 C CA . GLU A 1 395 ? -31.272 -1.346 39.930 1.00 93.56 395 GLU A CA 1
ATOM 3122 C C . GLU A 1 395 ? -30.850 -2.548 40.783 1.00 93.56 395 GLU A C 1
ATOM 3124 O O . GLU A 1 395 ? -31.651 -3.449 41.035 1.00 93.56 395 GLU A O 1
ATOM 3129 N N . THR A 1 396 ? -29.615 -2.521 41.292 1.00 93.81 396 THR A N 1
ATOM 3130 C CA . THR A 1 396 ? -29.050 -3.586 42.132 1.00 93.81 396 THR A CA 1
ATOM 3131 C C . THR A 1 396 ? -29.837 -3.763 43.427 1.00 93.81 396 THR A C 1
ATOM 3133 O O . THR A 1 396 ? -30.256 -4.874 43.763 1.00 93.81 396 THR A O 1
ATOM 3136 N N . VAL A 1 397 ? -30.062 -2.665 44.153 1.00 95.81 397 VAL A N 1
ATOM 3137 C CA . VAL A 1 397 ? -30.776 -2.690 45.433 1.00 95.81 397 VAL A CA 1
ATOM 3138 C C . VAL A 1 397 ? -32.239 -3.061 45.223 1.00 95.81 397 VAL A C 1
ATOM 3140 O O . VAL A 1 397 ? -32.763 -3.860 45.989 1.00 95.81 397 VAL A O 1
ATOM 3143 N N . SER A 1 398 ? -32.888 -2.549 44.175 1.00 95.38 398 SER A N 1
ATOM 3144 C CA . SER A 1 398 ? -34.296 -2.850 43.889 1.00 95.38 398 SER A CA 1
ATOM 3145 C C . SER A 1 398 ? -34.509 -4.312 43.525 1.00 95.38 398 SER A C 1
ATOM 3147 O O . SER A 1 398 ? -35.404 -4.943 44.082 1.00 95.38 398 SER A O 1
ATOM 3149 N N . TYR A 1 399 ? -33.652 -4.878 42.668 1.00 94.19 399 TYR A N 1
ATOM 3150 C CA . TYR A 1 399 ? -33.721 -6.296 42.317 1.00 94.19 399 TYR A CA 1
ATOM 3151 C C . TYR A 1 399 ? -33.594 -7.187 43.559 1.00 94.19 399 TYR A C 1
ATOM 3153 O O . TYR A 1 399 ? -34.415 -8.077 43.783 1.00 94.19 399 TYR A O 1
ATOM 3161 N N . LEU A 1 400 ? -32.591 -6.934 44.405 1.00 94.06 400 LEU A N 1
ATOM 3162 C CA . LEU A 1 400 ? -32.386 -7.731 45.614 1.00 94.06 400 LEU A CA 1
ATOM 3163 C C . LEU A 1 400 ? -33.460 -7.486 46.673 1.00 94.06 400 LEU A C 1
ATOM 3165 O O . LEU A 1 400 ? -33.816 -8.421 47.382 1.00 94.06 400 LEU A O 1
ATOM 3169 N N . ALA A 1 401 ? -34.013 -6.276 46.762 1.00 94.31 401 ALA A N 1
ATOM 3170 C CA . ALA A 1 401 ? -35.140 -5.963 47.635 1.00 94.31 401 ALA A CA 1
ATOM 3171 C C . ALA A 1 401 ? -36.396 -6.758 47.241 1.00 94.31 401 ALA A C 1
ATOM 3173 O O . ALA A 1 401 ? -37.079 -7.302 48.112 1.00 94.31 401 ALA A O 1
ATOM 3174 N N . ASP A 1 402 ? -36.667 -6.882 45.940 1.00 93.81 402 ASP A N 1
ATOM 3175 C CA . ASP A 1 402 ? -37.762 -7.705 45.426 1.00 93.81 402 ASP A CA 1
ATOM 3176 C C . ASP A 1 402 ? -37.536 -9.198 45.692 1.00 93.81 402 ASP A C 1
ATOM 3178 O O . ASP A 1 402 ? -38.452 -9.873 46.167 1.00 93.81 402 ASP A O 1
ATOM 3182 N N . VAL A 1 403 ? -36.317 -9.702 45.467 1.00 93.50 403 VAL A N 1
ATOM 3183 C CA . VAL A 1 403 ? -35.944 -11.087 45.810 1.00 93.50 403 VAL A CA 1
ATOM 3184 C C . VAL A 1 403 ? -36.111 -11.343 47.310 1.00 93.50 403 VAL A C 1
ATOM 3186 O O . VAL A 1 403 ? -36.699 -12.353 47.699 1.00 93.50 403 VAL A O 1
ATOM 3189 N N . ALA A 1 404 ? -35.639 -10.423 48.157 1.00 92.44 404 ALA A N 1
ATOM 3190 C CA . ALA A 1 404 ? -35.769 -10.512 49.608 1.00 92.44 404 ALA A CA 1
ATOM 3191 C C . ALA A 1 404 ? -37.236 -10.640 50.021 1.00 92.44 404 ALA A C 1
ATOM 3193 O O . ALA A 1 404 ? -37.580 -11.494 50.837 1.00 92.44 404 ALA A O 1
ATOM 3194 N N . TRP A 1 405 ? -38.100 -9.806 49.434 1.00 93.88 405 TRP A N 1
ATOM 3195 C CA . TRP A 1 405 ? -39.532 -9.832 49.698 1.00 93.88 405 TRP A CA 1
ATOM 3196 C C . TRP A 1 405 ? -40.181 -11.145 49.270 1.00 93.88 405 TRP A C 1
ATOM 3198 O O . TRP A 1 405 ? -40.912 -11.721 50.067 1.00 93.88 405 TRP A O 1
ATOM 3208 N N . GLU A 1 406 ? -39.917 -11.640 48.057 1.00 92.62 406 GLU A N 1
ATOM 3209 C CA . GLU A 1 406 ? -40.498 -12.903 47.575 1.00 92.62 406 GLU A CA 1
ATOM 3210 C C . GLU A 1 406 ? -40.189 -14.071 48.519 1.00 92.62 406 GLU A C 1
ATOM 3212 O O . GLU A 1 406 ? -41.082 -14.833 48.895 1.00 92.62 406 GLU A O 1
ATOM 3217 N N . ILE A 1 407 ? -38.928 -14.189 48.943 1.00 91.56 407 ILE A N 1
ATOM 3218 C CA . ILE A 1 407 ? -38.486 -15.274 49.822 1.00 91.56 407 ILE A CA 1
ATOM 3219 C C . ILE A 1 407 ? -39.051 -15.078 51.241 1.00 91.56 407 ILE A C 1
ATOM 3221 O O . ILE A 1 407 ? -39.529 -16.030 51.865 1.00 91.56 407 ILE A O 1
ATOM 3225 N N . ALA A 1 408 ? -39.048 -13.842 51.749 1.00 90.06 408 ALA A N 1
ATOM 3226 C CA . ALA A 1 408 ? -39.603 -13.508 53.057 1.00 90.06 408 ALA A CA 1
ATOM 3227 C C . ALA A 1 408 ? -41.115 -13.774 53.142 1.00 90.06 408 ALA A C 1
ATOM 3229 O O . ALA A 1 408 ? -41.582 -14.363 54.119 1.00 90.06 408 ALA A O 1
ATOM 3230 N N . ASP A 1 409 ? -41.877 -13.360 52.130 1.00 90.25 409 ASP A N 1
ATOM 3231 C CA . ASP A 1 409 ? -43.330 -13.529 52.052 1.00 90.25 409 ASP A CA 1
ATOM 3232 C C . ASP A 1 409 ? -43.719 -15.010 51.982 1.00 90.25 409 ASP A C 1
ATOM 3234 O O . ASP A 1 409 ? -44.600 -15.465 52.722 1.00 90.25 409 ASP A O 1
ATOM 3238 N N . HIS A 1 410 ? -42.985 -15.798 51.187 1.00 88.69 410 HIS A N 1
ATOM 3239 C CA . HIS A 1 410 ? -43.162 -17.247 51.129 1.00 88.69 410 HIS A CA 1
ATOM 3240 C C . HIS A 1 410 ? -42.977 -17.891 52.508 1.00 88.69 410 HIS A C 1
ATOM 3242 O O . HIS A 1 410 ? -43.851 -18.615 52.989 1.00 88.69 410 HIS A O 1
ATOM 3248 N N . LYS A 1 411 ? -41.885 -17.550 53.199 1.00 87.06 411 LYS A N 1
ATOM 3249 C CA . LYS A 1 411 ? -41.568 -18.086 54.526 1.00 87.06 411 LYS A CA 1
ATOM 3250 C C . LYS A 1 411 ? -42.582 -17.672 55.598 1.00 87.06 411 LYS A C 1
ATOM 3252 O O . LYS A 1 411 ? -42.934 -18.475 56.464 1.00 87.06 411 LYS A O 1
ATOM 3257 N N . ARG A 1 412 ? -43.069 -16.425 55.558 1.00 85.81 412 ARG A N 1
ATOM 3258 C CA . ARG A 1 412 ? -44.138 -15.940 56.454 1.00 85.81 412 ARG A CA 1
ATOM 3259 C C . ARG A 1 412 ? -45.431 -16.718 56.236 1.00 85.81 412 ARG A C 1
ATOM 3261 O O . ARG A 1 412 ? -46.059 -17.129 57.209 1.00 85.81 412 ARG A O 1
ATOM 3268 N N . THR A 1 413 ? -45.795 -16.940 54.976 1.00 86.69 413 THR A N 1
ATOM 3269 C CA . THR A 1 413 ? -46.993 -17.696 54.602 1.00 86.69 413 THR A CA 1
ATOM 3270 C C . THR A 1 413 ? -46.889 -19.152 55.053 1.00 86.69 413 THR A C 1
ATOM 3272 O O . THR A 1 413 ? -47.817 -19.661 55.678 1.00 86.69 413 THR A O 1
ATOM 3275 N N . GLU A 1 414 ? -45.747 -19.807 54.829 1.00 85.38 414 GLU A N 1
ATOM 3276 C CA . GLU A 1 414 ? -45.496 -21.179 55.285 1.00 85.38 414 GLU A CA 1
ATOM 3277 C C . GLU A 1 414 ? -45.616 -21.301 56.812 1.00 85.38 414 GLU A C 1
ATOM 3279 O O . GLU A 1 414 ? -46.306 -22.188 57.320 1.00 85.38 414 GLU A O 1
ATOM 3284 N N . LYS A 1 415 ? -45.005 -20.367 57.555 1.00 85.19 415 LYS A N 1
ATOM 3285 C CA . LYS A 1 415 ? -45.090 -20.330 59.019 1.00 85.19 415 LYS A CA 1
ATOM 3286 C C . LYS A 1 415 ? -46.536 -20.169 59.498 1.00 85.19 415 LYS A C 1
ATOM 3288 O O . LYS A 1 415 ? -46.963 -20.939 60.353 1.00 85.19 415 LYS A O 1
ATOM 3293 N N . ALA A 1 416 ? -47.296 -19.241 58.914 1.00 85.06 416 ALA A N 1
ATOM 3294 C CA . ALA A 1 416 ? -48.696 -19.007 59.274 1.00 85.06 416 ALA A CA 1
ATOM 3295 C C . ALA A 1 416 ? -49.593 -20.224 58.984 1.00 85.06 416 ALA A C 1
ATOM 3297 O O . ALA A 1 416 ? -50.489 -20.541 59.766 1.00 85.06 416 ALA A O 1
ATOM 3298 N N . VAL A 1 417 ? -49.349 -20.932 57.874 1.00 87.06 417 VAL A N 1
ATOM 3299 C CA . VAL A 1 417 ? -50.045 -22.189 57.556 1.00 87.06 417 VAL A CA 1
ATOM 3300 C C . VAL A 1 417 ? -49.688 -23.276 58.571 1.00 87.06 417 VAL A C 1
ATOM 3302 O O . VAL A 1 417 ? -50.580 -23.976 59.047 1.00 87.06 417 VAL A O 1
ATOM 3305 N N . ARG A 1 418 ? -48.407 -23.403 58.942 1.00 85.31 418 ARG A N 1
ATOM 3306 C CA . ARG A 1 418 ? -47.944 -24.399 59.919 1.00 85.31 418 ARG A CA 1
ATOM 3307 C C . ARG A 1 418 ? -48.498 -24.149 61.320 1.00 85.31 418 ARG A C 1
ATOM 3309 O O . ARG A 1 418 ? -48.875 -25.102 61.993 1.00 85.31 418 ARG A O 1
ATOM 3316 N N . GLU A 1 419 ? -48.569 -22.891 61.746 1.00 85.25 419 GLU A N 1
ATOM 3317 C CA . GLU A 1 419 ? -49.167 -22.493 63.026 1.00 85.25 419 GLU A CA 1
ATOM 3318 C C . GLU A 1 419 ? -50.663 -22.825 63.059 1.00 85.25 419 GLU A C 1
ATOM 3320 O O . GLU A 1 419 ? -51.092 -23.565 63.939 1.00 85.25 419 GLU A O 1
ATOM 3325 N N . LYS A 1 420 ? -51.429 -22.430 62.032 1.00 84.19 420 LYS A N 1
ATOM 3326 C CA . LYS A 1 420 ? -52.853 -22.796 61.919 1.00 84.19 420 LYS A CA 1
ATOM 3327 C C . LYS A 1 420 ? -53.089 -24.307 61.873 1.00 84.19 420 LYS A C 1
ATOM 3329 O O . LYS A 1 420 ? -54.053 -24.796 62.449 1.00 84.19 420 LYS A O 1
ATOM 3334 N N . ALA A 1 421 ? -52.226 -25.063 61.193 1.00 81.12 421 ALA A N 1
ATOM 3335 C CA . ALA A 1 421 ? -52.328 -26.522 61.139 1.00 81.12 421 ALA A CA 1
ATOM 3336 C C . ALA A 1 421 ? -52.047 -27.190 62.497 1.00 81.12 421 ALA A C 1
ATOM 3338 O O . ALA A 1 421 ? -52.576 -28.267 62.761 1.00 81.12 421 ALA A O 1
ATOM 3339 N N . ASN A 1 422 ? -51.226 -26.564 63.344 1.00 80.25 422 ASN A N 1
ATOM 3340 C CA . ASN A 1 422 ? -50.960 -27.028 64.703 1.00 80.25 422 ASN A CA 1
ATOM 3341 C C . ASN A 1 422 ? -52.059 -26.611 65.692 1.00 80.25 422 ASN A C 1
ATOM 3343 O O . ASN A 1 422 ? -52.290 -27.345 66.638 1.00 80.25 422 ASN A O 1
ATOM 3347 N N . GLU A 1 423 ? -52.746 -25.485 65.473 1.00 77.44 423 GLU A N 1
ATOM 3348 C CA . GLU A 1 423 ? -53.919 -25.065 66.267 1.00 77.44 423 GLU A CA 1
ATOM 3349 C C . GLU A 1 423 ? -55.170 -25.921 65.995 1.00 77.44 423 GLU A C 1
ATOM 3351 O O . GLU A 1 423 ? -56.081 -25.973 66.817 1.00 77.44 423 GLU A O 1
ATOM 3356 N N . LEU A 1 424 ? -55.226 -26.582 64.832 1.00 72.56 424 LEU A N 1
ATOM 3357 C CA . LEU A 1 424 ? -56.314 -27.480 64.422 1.00 72.56 424 LEU A CA 1
ATOM 3358 C C . LEU A 1 424 ? -56.091 -28.953 64.827 1.00 72.56 424 LEU A C 1
ATOM 3360 O O . LEU A 1 424 ? -56.945 -29.790 64.527 1.00 72.56 424 LEU A O 1
ATOM 3364 N N . LYS A 1 425 ? -54.956 -29.276 65.460 1.00 52.16 425 LYS A N 1
ATOM 3365 C CA . LYS A 1 425 ? -54.648 -30.588 66.052 1.00 52.16 425 LYS A CA 1
ATOM 3366 C C . LYS A 1 425 ? -54.792 -30.521 67.562 1.00 52.16 425 LYS A C 1
ATOM 3368 O O . LYS A 1 425 ? -55.250 -31.539 68.124 1.00 52.16 425 LYS A O 1
#

pLDDT: mean 89.53, std 9.31, range [50.69, 98.12]

Sequence (425 aa):
MQLDTRTLVLMNVAISFTLSVAMVFILRTRKTYPGFGLWAAGNGAIAIGFLLVALRGIIPNMLSIVIANTIILLSSLLYFEGIRSFCDLKNRKTLGLFFIVLILAFQSYFTYVRDDISVRFFVVSMLYGFTFGMAAVELFRNAKPHLRSTYWFTGSSFAGLSFFMFFRALIAYLYPGPSDFFSPSMIQAVTFIIAGLLGMGWTIGFINMNGERLESDLKKASDETNSLCEFADQSSRKLSQAMDELKLTEKFKSIRLALFEFSVTHSLEELLKKTLDEVCELTGSPIGFYHFVEADQKTLTLQAWSTRTVNEYCKAEGKGMHYGIDKAGVWVDCVHQKKPVIHNDYASLPYRKGLPEGHAPVIRELVVPIMRSGKIMAILGVGNKSENYTEKDIETVSYLADVAWEIADHKRTEKAVREKANELK

Secondary structure (DSSP, 8-state):
-PPPHHHHHHHHHHHHHHHHHHHHHHHHHS---TTHHHHHHHHHHHHHHHHHHHTBTTB-HIIIIIIHHHHHHHHHHHHHHHHHHHTTPPP-HHHHHHHHHHHHHHHHHHHHTS--HHHHHHHHHHHHHHHHHHHHHHHHHT--GGGHHHHHHHHHHHHHHHHHHHHHHHHHHHSPPPSSTTS--HHHHHHHHHHHHHHHHHHHHHHHHHHHHHHHHHHHHHHHHHHHHHHHHHHHHHHHHHHHHHHHHHHHHHHHHHHHHHHHHS-HHHHHHHHHHHHHHHHT-SEEEEEEEPTTSSEEEEEEE-HHIIIII--S--TT-EEEGGG--GGGHHHHHTS-EEES-GGG-TTPPPPPTTPPP-S-EEEEEEEETTEEEEEEEEE--SS---HHHHHHHHHHHHHHHHHHHHHHHHHHHHHHHHHT-

Foldseek 3Di:
DFDFLLVLLVVQLVLLVVLLVVLVVCVVPHDFAQLSVLLSQLSVLLNLLSVLCSCPVPDDCCRNFLVSLLSNLVSLLSLQQSLCRRLVHDGPVVVVVVVSVVSSVVRVCCVPPNVAPLVVLLVSLQSLLVSLLSSLCSLCVSQDPQRNVLSNQLSVLSNVSSVLSNVSNVCSVVPRDDPDPRPRDPSSSVNSVSCSVSVVRNSVSSVVSRVSVVVVVVVVVVVVVVVVVVVVVVVVVVVVVVVVVVVVVVLLVVLLVVLLVCLVPDDLLVSVQSLQQSLCVVLVFLWKFKWFQDPVNFKIFGGYIHPSCCPPFAPDPRHGDIDTLVPDFPLCVCVVVVAKDKDQAPPPDPRGDDDDPRGGDFRIKIKGFDDDPRGGGMIMMTGDRVDGDDVVSRVSRRSSVNSSCVSSVVSVVVVVVVVVVVVVD

Radius of gyration: 49.18 Å; chains: 1; bounding box: 97×56×120 Å